Protein AF-A0A950N0L9-F1 (afdb_monomer_lite)

Radius of gyration: 33.67 Å; chains: 1; bounding box: 90×39×91 Å

Foldseek 3Di:
DPDPDDQDDQLQLLVLLLDLVSLQDLVSLVSSLVNLLVCLVVQVLQNLLSLLSNVLSVDHCVVLVQDDLNVVLVNVLSPDPCSNPVSPDALVNLLVSLVSLLVSLVVQCVVPVPRRSPSSLSNSVSSLLSHDDDPSSQVSLVSSQWHQDPNFIEHLLLVLLLVLLVCVVVLVLVVSLVCCVPPCVVVPALLSLLSNLVSVCSVCLVVLADLVSSLVSLQPRDDPDPLVNVLSNLLSVLSVVQRADRQCSLQQKDQDPVCRQPQKDFAFDPQQRQQQWDFDPVCNVVVVVVDDGDIDGDVCVRSRRGNDIGGDPQDRGSIDGDPRDPSHRHDRDDVVSFWDKDFDSQCRLSQARRPRYRDGDPQCSSNRIWTQGPSHSVSIRD

pLDDT: mean 93.84, std 6.58, range [45.78, 98.5]

Sequence (382 aa):
RPSAGPSVPLDESFSTLMDPAKRSDIGKRVMARESFRLQRAAHPEIYELATAAMLFLSRTDAEWNLQGASLAALQDYFAQAWLKNPTALTPELHQTAAKWVIDRVAALKKADAKAQTDAISLFGIGHLGQAPIGAESDRNARLLGLELRNGILGTPEGHAVRDLNSWIGSGDYDLAVLAFTKEYRSTDTPIVRFVWSYALLRLVQDRKRGYERPISALATINLADGAAKEHLAALGKSIKAVAVCNVCQGQTKLRCTNCHGKKETKFLCKKCNGKGKVPDPGYADLATKGFNVPEVPCYPCRGRGFDLLIKCEKCKDGFVDCKNCDRKPRNPPTMEDICTGEACLQCDGRGYVFRNVLWACKSCLGLGQKLAPKADPSKVLQ

Structure (mmCIF, N/CA/C/O backbone):
data_AF-A0A950N0L9-F1
#
_entry.id   AF-A0A950N0L9-F1
#
loop_
_atom_site.group_PDB
_atom_site.id
_atom_site.type_symbol
_atom_site.label_atom_id
_atom_site.label_alt_id
_atom_site.label_comp_id
_atom_site.label_asym_id
_atom_site.label_entity_id
_atom_site.label_seq_id
_atom_site.pdbx_PDB_ins_code
_atom_site.Cartn_x
_atom_site.Cartn_y
_atom_site.Cartn_z
_atom_site.occupancy
_atom_site.B_iso_or_equiv
_atom_site.auth_seq_id
_atom_site.auth_comp_id
_atom_site.auth_asym_id
_atom_site.auth_atom_id
_atom_site.pdbx_PDB_model_num
ATOM 1 N N . ARG A 1 1 ? -20.621 9.836 -12.341 1.00 46.91 1 ARG A N 1
ATOM 2 C CA . ARG A 1 1 ? -20.647 9.734 -10.862 1.00 46.91 1 ARG A CA 1
ATOM 3 C C . ARG A 1 1 ? -21.862 8.894 -10.504 1.00 46.91 1 ARG A C 1
ATOM 5 O O . ARG A 1 1 ? -22.936 9.291 -10.936 1.00 46.91 1 ARG A O 1
ATOM 12 N N . PRO A 1 2 ? -21.715 7.746 -9.828 1.00 45.78 2 PRO A N 1
ATOM 13 C CA . PRO A 1 2 ? -22.876 7.046 -9.289 1.00 45.78 2 PRO A CA 1
ATOM 14 C C . PRO A 1 2 ? -23.632 7.996 -8.353 1.00 45.78 2 PRO A C 1
ATOM 16 O O . PRO A 1 2 ? -23.007 8.745 -7.598 1.00 45.78 2 PRO A O 1
ATOM 19 N N . SER A 1 3 ? -24.957 8.024 -8.472 1.00 55.72 3 SER A N 1
ATOM 20 C CA . SER A 1 3 ? -25.856 8.756 -7.581 1.00 55.72 3 SER A CA 1
ATOM 21 C C . SER A 1 3 ? -25.535 8.352 -6.145 1.00 55.72 3 SER A C 1
ATOM 23 O O . SER A 1 3 ? -25.426 7.155 -5.872 1.00 55.72 3 SER A O 1
ATOM 25 N N . ALA A 1 4 ? -25.347 9.317 -5.242 1.00 62.75 4 ALA A N 1
ATOM 26 C CA . ALA A 1 4 ? -25.162 9.004 -3.831 1.00 62.75 4 ALA A CA 1
ATOM 27 C C . ALA A 1 4 ? -26.406 8.242 -3.358 1.00 62.75 4 ALA A C 1
ATOM 29 O O . ALA A 1 4 ? -27.504 8.798 -3.338 1.00 62.75 4 ALA A O 1
ATOM 30 N N . GLY A 1 5 ? -26.247 6.948 -3.068 1.00 70.31 5 GLY A N 1
ATOM 31 C CA . GLY A 1 5 ? -27.304 6.169 -2.438 1.00 70.31 5 GLY A CA 1
ATOM 32 C C . GLY A 1 5 ? -27.685 6.800 -1.093 1.00 70.31 5 GLY A C 1
ATOM 33 O O . GLY A 1 5 ? -26.892 7.567 -0.538 1.00 70.31 5 GLY A O 1
ATOM 34 N N . PRO A 1 6 ? -28.880 6.505 -0.562 1.00 71.75 6 PRO A N 1
ATOM 35 C CA . PRO A 1 6 ? -29.295 7.020 0.737 1.00 71.75 6 PRO A CA 1
ATOM 36 C C . PRO A 1 6 ? -28.253 6.649 1.802 1.00 71.75 6 PRO A C 1
ATOM 38 O O . PRO A 1 6 ? -27.991 5.469 2.043 1.00 71.75 6 PRO A O 1
ATOM 41 N N . SER A 1 7 ? -27.621 7.657 2.409 1.00 82.81 7 SER A N 1
ATOM 42 C CA . SER A 1 7 ? -26.663 7.453 3.493 1.00 82.81 7 SER A CA 1
ATOM 43 C C . SER A 1 7 ? -27.405 7.328 4.817 1.00 82.81 7 SER A C 1
ATOM 45 O O . SER A 1 7 ? -28.150 8.228 5.200 1.00 82.81 7 SER A O 1
ATOM 47 N N . VAL A 1 8 ? -27.165 6.230 5.525 1.00 92.62 8 VAL A N 1
ATOM 48 C CA . VAL A 1 8 ? -27.669 6.002 6.884 1.00 92.62 8 VAL A CA 1
ATOM 49 C C . VAL A 1 8 ? -27.062 7.034 7.846 1.00 92.62 8 VAL A C 1
ATOM 51 O O . VAL A 1 8 ? -25.852 7.260 7.758 1.00 92.62 8 VAL A O 1
ATOM 54 N N . PRO A 1 9 ? -27.823 7.653 8.767 1.00 95.12 9 PRO A N 1
ATOM 55 C CA . PRO A 1 9 ? -27.265 8.565 9.765 1.00 95.12 9 PRO A CA 1
ATOM 56 C C . PRO A 1 9 ? -26.137 7.931 10.592 1.00 95.12 9 PRO A C 1
ATOM 58 O O . PRO A 1 9 ? -26.090 6.712 10.799 1.00 95.12 9 PRO A O 1
ATOM 61 N N . LEU A 1 10 ? -25.220 8.760 11.085 1.00 94.75 10 LEU A N 1
ATOM 62 C CA . LEU A 1 10 ? -24.086 8.311 11.892 1.00 94.75 10 LEU A CA 1
ATOM 63 C C . LEU A 1 10 ? -24.526 7.509 13.133 1.00 94.75 10 LEU A C 1
ATOM 65 O O . LEU A 1 10 ? -23.966 6.445 13.398 1.00 94.75 10 LEU A O 1
ATOM 69 N N . ASP A 1 11 ? -25.575 7.949 13.833 1.00 95.50 11 ASP A N 1
ATOM 70 C CA . ASP A 1 11 ? -26.099 7.271 15.030 1.00 95.50 11 ASP A CA 1
ATOM 71 C C . ASP A 1 11 ? -26.599 5.851 14.737 1.00 95.50 11 ASP A C 1
ATOM 73 O O . ASP A 1 11 ? -26.330 4.909 15.485 1.00 95.50 11 ASP A O 1
ATOM 77 N N . GLU A 1 12 ? -27.278 5.656 13.605 1.00 96.69 12 GLU A N 1
ATOM 78 C CA . GLU A 1 12 ? -27.725 4.329 13.173 1.00 96.69 12 GLU A CA 1
ATOM 79 C C . GLU A 1 12 ? -26.537 3.445 12.750 1.00 96.69 12 GLU A C 1
ATOM 81 O O . GLU A 1 12 ? -26.542 2.227 12.969 1.00 96.69 12 GLU A O 1
ATOM 86 N N . SER A 1 13 ? -25.471 4.053 12.227 1.00 97.31 13 SER A N 1
ATOM 87 C CA . SER A 1 13 ? -24.228 3.351 11.884 1.00 97.31 13 SER A CA 1
ATOM 88 C C . SER A 1 13 ? -23.483 2.881 13.135 1.00 97.31 13 SER A C 1
ATOM 90 O O . SER A 1 13 ? -23.032 1.735 13.181 1.00 97.31 13 SER A O 1
ATOM 92 N N . PHE A 1 14 ? -23.435 3.699 14.191 1.00 97.44 14 PHE A N 1
ATOM 93 C CA . PHE A 1 14 ? -22.951 3.278 15.510 1.00 97.44 14 PHE A CA 1
ATOM 94 C C . PHE A 1 14 ? -23.864 2.228 16.150 1.00 97.44 14 PHE A C 1
ATOM 96 O O . PHE A 1 14 ? -23.365 1.249 16.700 1.00 97.44 14 PHE A O 1
ATOM 103 N N . SER A 1 15 ? -25.187 2.353 16.025 1.00 97.19 15 SER A N 1
ATOM 104 C CA . SER A 1 15 ? -26.117 1.314 16.485 1.00 97.19 15 SER A CA 1
ATOM 105 C C . SER A 1 15 ? -25.847 -0.027 15.795 1.00 97.19 15 SER A C 1
ATOM 107 O O . SER A 1 15 ? -25.830 -1.067 16.450 1.00 97.19 15 SER A O 1
ATOM 109 N N . THR A 1 16 ? -25.573 -0.005 14.488 1.00 97.75 16 THR A N 1
ATOM 110 C CA . THR A 1 16 ? -25.164 -1.193 13.726 1.00 97.75 16 THR A CA 1
ATOM 111 C C . THR A 1 16 ? -23.813 -1.722 14.189 1.00 97.75 16 THR A C 1
ATOM 113 O O . THR A 1 16 ? -23.668 -2.928 14.337 1.00 97.75 16 THR A O 1
ATOM 116 N N . LEU A 1 17 ? -22.836 -0.848 14.448 1.00 97.75 17 LEU A N 1
ATOM 117 C CA . LEU A 1 17 ? -21.517 -1.226 14.955 1.00 97.75 17 LEU A CA 1
ATOM 118 C C . LEU A 1 17 ? -21.593 -1.920 16.318 1.00 97.75 17 LEU A C 1
ATOM 120 O O . LEU A 1 17 ? -20.871 -2.884 16.543 1.00 97.75 17 LEU A O 1
ATOM 124 N N . MET A 1 18 ? -22.434 -1.446 17.232 1.00 97.31 18 MET A N 1
ATOM 125 C CA . MET A 1 18 ? -22.478 -1.956 18.605 1.00 97.31 18 MET A CA 1
ATOM 126 C C . MET A 1 18 ? -23.300 -3.247 18.727 1.00 97.31 18 MET A C 1
ATOM 128 O O . MET A 1 18 ? -22.956 -4.104 19.534 1.00 97.31 18 MET A O 1
ATOM 132 N N . ASP A 1 19 ? -24.319 -3.442 17.888 1.00 97.19 19 ASP A N 1
ATOM 133 C CA . ASP A 1 19 ? -25.225 -4.596 17.941 1.00 97.19 19 ASP A CA 1
ATOM 134 C C . ASP A 1 19 ? -24.716 -5.789 17.094 1.00 97.19 19 ASP A C 1
ATOM 136 O O . ASP A 1 19 ? -24.699 -5.703 15.859 1.00 97.19 19 ASP A O 1
ATOM 140 N N . PRO A 1 20 ? -24.344 -6.935 17.708 1.00 96.62 20 PRO A N 1
ATOM 141 C CA . PRO A 1 20 ? -23.876 -8.116 16.979 1.00 96.62 20 PRO A CA 1
ATOM 142 C C . PRO A 1 20 ? -24.861 -8.636 15.927 1.00 96.62 20 PRO A C 1
ATOM 144 O O . PRO A 1 20 ? -24.437 -9.057 14.848 1.00 96.62 20 PRO A O 1
ATOM 147 N N . ALA A 1 21 ? -26.169 -8.570 16.194 1.00 97.00 21 ALA A N 1
ATOM 148 C CA . ALA A 1 21 ? -27.179 -9.028 15.249 1.00 97.00 21 ALA A CA 1
ATOM 149 C C . ALA A 1 21 ? -27.190 -8.134 14.001 1.00 97.00 21 ALA A C 1
ATOM 151 O O . ALA A 1 21 ? -27.181 -8.639 12.877 1.00 97.00 21 ALA A O 1
ATOM 152 N N . LYS A 1 22 ? -27.103 -6.808 14.172 1.00 97.88 22 LYS A N 1
ATOM 153 C CA . LYS A 1 22 ? -27.015 -5.869 13.040 1.00 97.88 22 LYS A CA 1
ATOM 154 C C . LYS A 1 22 ? -25.691 -5.979 12.283 1.00 97.88 22 LYS A C 1
ATOM 156 O O . LYS A 1 22 ? -25.705 -5.864 11.062 1.00 97.88 22 LYS A O 1
ATOM 161 N N . ARG A 1 23 ? -24.564 -6.237 12.959 1.00 96.62 23 ARG A N 1
ATOM 162 C CA . ARG A 1 23 ? -23.267 -6.484 12.293 1.00 96.62 23 ARG A CA 1
ATOM 163 C C . ARG A 1 23 ? -23.243 -7.772 11.470 1.00 96.62 23 ARG A C 1
ATOM 165 O O . ARG A 1 23 ? -22.524 -7.850 10.467 1.00 96.62 23 ARG A O 1
ATOM 172 N N . SER A 1 24 ? -23.981 -8.791 11.910 1.00 96.62 24 SER A N 1
ATOM 173 C CA . SER A 1 24 ? -24.081 -10.067 11.196 1.00 96.62 24 SER A CA 1
ATOM 174 C C . SER A 1 24 ? -24.851 -9.936 9.875 1.00 96.62 24 SER A C 1
ATOM 176 O O . SER A 1 24 ? -24.534 -10.634 8.911 1.00 96.62 24 SER A O 1
ATOM 178 N N . ASP A 1 25 ? -25.777 -8.975 9.791 1.00 97.69 25 ASP A N 1
ATOM 179 C CA . ASP A 1 25 ? -26.485 -8.612 8.564 1.00 97.69 25 ASP A CA 1
ATOM 180 C C . ASP A 1 25 ? -25.543 -7.893 7.579 1.00 97.69 25 ASP A C 1
ATOM 182 O O . ASP A 1 25 ? -25.020 -6.808 7.847 1.00 97.69 25 ASP A O 1
ATOM 186 N N . ILE A 1 26 ? -25.318 -8.509 6.413 1.00 96.88 26 ILE A N 1
ATOM 187 C CA . ILE A 1 26 ? -24.386 -8.001 5.394 1.00 96.88 26 ILE A CA 1
ATOM 188 C C . ILE A 1 26 ? -24.831 -6.630 4.867 1.00 96.88 26 ILE A C 1
ATOM 190 O O . ILE A 1 26 ? -23.987 -5.752 4.683 1.00 96.88 26 ILE A O 1
ATOM 194 N N . GLY A 1 27 ? -26.132 -6.432 4.637 1.00 96.31 27 GLY A N 1
ATOM 195 C CA . GLY A 1 27 ? -26.671 -5.186 4.095 1.00 96.31 27 GLY A CA 1
ATOM 196 C C . GLY A 1 27 ? -26.457 -4.026 5.061 1.00 96.31 27 GLY A C 1
ATOM 197 O O . GLY A 1 27 ? -25.843 -3.021 4.696 1.00 96.31 27 GLY A O 1
ATOM 198 N N . LYS A 1 28 ? -26.864 -4.203 6.323 1.00 97.38 28 LYS A N 1
ATOM 199 C CA . LYS A 1 28 ? -26.673 -3.201 7.383 1.00 97.38 28 LYS A CA 1
ATOM 200 C C . LYS A 1 28 ? -25.198 -2.913 7.625 1.00 97.38 28 LYS A C 1
ATOM 202 O O . LYS A 1 28 ? -24.812 -1.747 7.694 1.00 97.38 28 LYS A O 1
ATOM 207 N N . ARG A 1 29 ? -24.351 -3.948 7.681 1.00 97.06 29 ARG A N 1
ATOM 208 C CA . ARG A 1 29 ? -22.900 -3.783 7.854 1.00 97.06 29 ARG A CA 1
ATOM 209 C C . ARG A 1 29 ? -22.278 -2.960 6.725 1.00 97.06 29 ARG A C 1
ATOM 211 O O . ARG A 1 29 ? -21.507 -2.041 7.000 1.00 97.06 29 ARG A O 1
ATOM 218 N N . VAL A 1 30 ? -22.610 -3.262 5.467 1.00 95.94 30 VAL A N 1
ATOM 219 C CA . VAL A 1 30 ? -22.096 -2.524 4.301 1.00 95.94 30 VAL A CA 1
ATOM 220 C C . VAL A 1 30 ? -22.583 -1.074 4.308 1.00 95.94 30 VAL A C 1
ATOM 222 O O . VAL A 1 30 ? -21.772 -0.174 4.084 1.00 95.94 30 VAL A O 1
ATOM 225 N N . MET A 1 31 ? -23.861 -0.834 4.617 1.00 96.12 31 MET A N 1
ATOM 226 C CA . MET A 1 31 ? -24.430 0.517 4.706 1.00 96.12 31 MET A CA 1
ATOM 227 C C . MET A 1 31 ? -23.785 1.344 5.827 1.00 96.12 31 MET A C 1
ATOM 229 O O . MET A 1 31 ? -23.385 2.482 5.587 1.00 96.12 31 MET A O 1
ATOM 233 N N . ALA A 1 32 ? -23.603 0.771 7.021 1.00 97.19 32 ALA A N 1
ATOM 234 C CA . ALA A 1 32 ? -22.936 1.440 8.139 1.00 97.19 32 ALA A CA 1
ATOM 235 C C . ALA A 1 32 ? -21.455 1.730 7.838 1.00 97.19 32 ALA A C 1
ATOM 237 O O . ALA A 1 32 ? -20.971 2.832 8.095 1.00 97.19 32 ALA A O 1
ATOM 238 N N . ARG A 1 33 ? -20.734 0.777 7.228 1.00 96.50 33 ARG A N 1
ATOM 239 C CA . ARG A 1 33 ? -19.345 0.977 6.776 1.00 96.50 33 ARG A CA 1
ATOM 240 C C . ARG A 1 33 ? -19.234 2.158 5.813 1.00 96.50 33 ARG A C 1
ATOM 242 O O . ARG A 1 33 ? -18.339 2.989 5.954 1.00 96.50 33 ARG A O 1
ATOM 249 N N . GLU A 1 34 ? -20.123 2.212 4.827 1.00 95.56 34 GLU A N 1
ATOM 250 C CA . GLU A 1 34 ? -20.135 3.275 3.825 1.00 95.56 34 GLU A CA 1
ATOM 251 C C . GLU A 1 34 ? -20.524 4.628 4.431 1.00 95.56 34 GLU A C 1
ATOM 253 O O . GLU A 1 34 ? -19.923 5.650 4.100 1.00 95.56 34 GLU A O 1
ATOM 258 N N . SER A 1 35 ? -21.455 4.631 5.386 1.00 96.06 35 SER A N 1
ATOM 259 C CA . SER A 1 35 ? -21.808 5.821 6.157 1.00 96.06 35 SER A CA 1
ATOM 260 C C . SER A 1 35 ? -20.609 6.391 6.921 1.00 96.06 35 SER A C 1
ATOM 262 O O . SER A 1 35 ? -20.287 7.566 6.738 1.00 96.06 35 SER A O 1
ATOM 264 N N . PHE A 1 36 ? -19.865 5.565 7.673 1.00 96.94 36 PHE A N 1
ATOM 265 C CA . PHE A 1 36 ? -18.635 6.012 8.340 1.00 96.94 36 PHE A CA 1
ATOM 266 C C . PHE A 1 36 ? -17.626 6.601 7.351 1.00 96.94 36 PHE A C 1
ATOM 268 O O . PHE A 1 36 ? -17.034 7.643 7.627 1.00 96.94 36 PHE A O 1
ATOM 275 N N . ARG A 1 37 ? -17.449 5.979 6.178 1.00 95.06 37 ARG A N 1
ATOM 276 C CA . ARG A 1 37 ? -16.535 6.470 5.134 1.00 95.06 37 ARG A CA 1
ATOM 277 C C . ARG A 1 37 ? -16.923 7.861 4.629 1.00 95.06 37 ARG A C 1
ATOM 279 O O . ARG A 1 37 ? -16.045 8.705 4.451 1.00 95.06 37 ARG A O 1
ATOM 286 N N . LEU A 1 38 ? -18.212 8.083 4.378 1.00 93.69 38 LEU A N 1
ATOM 287 C CA . LEU A 1 38 ? -18.740 9.332 3.825 1.00 93.69 38 LEU A CA 1
ATOM 288 C C . LEU A 1 38 ? -18.813 10.450 4.871 1.00 93.69 38 LEU A C 1
ATOM 290 O O . LEU A 1 38 ? -18.483 11.593 4.563 1.00 93.69 38 LEU A O 1
ATOM 294 N N . GLN A 1 39 ? -19.224 10.127 6.098 1.00 94.94 39 GLN A N 1
ATOM 295 C CA . GLN A 1 39 ? -19.536 11.123 7.125 1.00 94.94 39 GLN A CA 1
ATOM 296 C C . GLN A 1 39 ? -18.346 11.461 8.026 1.00 94.94 39 GLN A C 1
ATOM 298 O O . GLN A 1 39 ? -18.310 12.569 8.552 1.00 94.94 39 GLN A O 1
ATOM 303 N N . ARG A 1 40 ? -17.321 10.598 8.154 1.00 94.75 40 ARG A N 1
ATOM 304 C CA . ARG A 1 40 ? -16.162 10.861 9.041 1.00 94.75 40 ARG A CA 1
ATOM 305 C C . ARG A 1 40 ? -15.517 12.232 8.827 1.00 94.75 40 ARG A C 1
ATOM 307 O O . ARG A 1 40 ? -15.063 12.842 9.782 1.00 94.75 40 ARG A O 1
ATOM 314 N N . ALA A 1 41 ? -15.487 12.741 7.591 1.00 93.94 41 ALA A N 1
ATOM 315 C CA . ALA A 1 41 ? -14.893 14.042 7.281 1.00 93.94 41 ALA A CA 1
ATOM 316 C C . ALA A 1 41 ? -15.673 15.234 7.867 1.00 93.94 41 ALA A C 1
ATOM 318 O O . ALA A 1 41 ? -15.061 16.267 8.123 1.00 93.94 41 ALA A O 1
ATOM 319 N N . ALA A 1 42 ? -16.983 15.086 8.083 1.00 95.94 42 ALA A N 1
ATOM 320 C CA . ALA A 1 42 ? -17.834 16.089 8.722 1.00 95.94 42 ALA A CA 1
ATOM 321 C C . ALA A 1 42 ? -17.769 16.040 10.260 1.00 95.94 42 ALA A C 1
ATOM 323 O O . ALA A 1 42 ? -18.250 16.960 10.910 1.00 95.94 42 ALA A O 1
ATOM 324 N N . HIS A 1 43 ? -17.152 14.994 10.820 1.00 96.56 43 HIS A N 1
ATOM 325 C CA . HIS A 1 43 ? -17.039 14.742 12.256 1.00 96.56 43 HIS A CA 1
ATOM 326 C C . HIS A 1 43 ? -15.565 14.579 12.657 1.00 96.56 43 HIS A C 1
ATOM 328 O O . HIS A 1 43 ? -15.109 13.459 12.931 1.00 96.56 43 HIS A O 1
ATOM 334 N N . PRO A 1 44 ? -14.769 15.667 12.612 1.00 96.25 44 PRO A N 1
ATOM 335 C CA . PRO A 1 44 ? -13.336 15.618 12.884 1.00 96.25 44 PRO A CA 1
ATOM 336 C C . PRO A 1 44 ? -12.999 15.047 14.263 1.00 96.25 44 PRO A C 1
ATOM 338 O O . PRO A 1 44 ? -11.959 14.411 14.381 1.00 96.25 44 PRO A O 1
ATOM 341 N N . GLU A 1 45 ? -13.867 15.200 15.262 1.00 96.19 45 GLU A N 1
ATOM 342 C CA . GLU A 1 45 ? -13.721 14.675 16.623 1.00 96.19 45 GLU A CA 1
ATOM 343 C C . GLU A 1 45 ? -13.653 13.141 16.666 1.00 96.19 45 GLU A C 1
ATOM 345 O O . GLU A 1 45 ? -12.850 12.564 17.390 1.00 96.19 45 GLU A O 1
ATOM 350 N N . ILE A 1 46 ? -14.387 12.452 15.792 1.00 97.12 46 ILE A N 1
ATOM 351 C CA . ILE A 1 46 ? -14.414 10.982 15.727 1.00 97.12 46 ILE A CA 1
ATOM 352 C C . ILE A 1 46 ? -13.828 10.429 14.434 1.00 97.12 46 ILE A C 1
ATOM 354 O O . ILE A 1 46 ? -13.989 9.242 14.167 1.00 97.12 46 ILE A O 1
ATOM 358 N N . TYR A 1 47 ? -13.139 11.238 13.627 1.00 97.44 47 TYR A N 1
ATOM 359 C CA . TYR A 1 47 ? -12.621 10.815 12.323 1.00 97.44 47 TYR A CA 1
ATOM 360 C C . TYR A 1 47 ? -11.883 9.465 12.372 1.00 97.44 47 TYR A C 1
ATOM 362 O O . TYR A 1 47 ? -12.149 8.552 11.580 1.00 97.44 47 TYR A O 1
ATOM 370 N N . GLU A 1 48 ? -10.954 9.326 13.316 1.00 97.69 48 GLU A N 1
ATOM 371 C CA . GLU A 1 48 ? -10.136 8.119 13.456 1.00 97.69 48 GLU A CA 1
ATOM 372 C C . GLU A 1 48 ? -10.927 6.951 14.048 1.00 97.69 48 GLU A C 1
ATOM 374 O O . GLU A 1 48 ? -10.780 5.813 13.604 1.00 97.69 48 GLU A O 1
ATOM 379 N N . LEU A 1 49 ? -11.847 7.225 14.973 1.00 98.12 49 LEU A N 1
ATOM 380 C CA . LEU A 1 49 ? -12.753 6.215 15.515 1.00 98.12 49 LEU A CA 1
ATOM 381 C C . LEU A 1 49 ? -13.711 5.674 14.439 1.00 98.12 49 LEU A C 1
ATOM 383 O O . LEU A 1 49 ? -13.879 4.464 14.308 1.00 98.12 49 LEU A O 1
ATOM 387 N N . ALA A 1 50 ? -14.280 6.550 13.611 1.00 97.81 50 ALA A N 1
ATOM 388 C CA . ALA A 1 50 ? -15.099 6.188 12.458 1.00 97.81 50 ALA A CA 1
ATOM 389 C C . ALA A 1 50 ? -14.287 5.400 11.417 1.00 97.81 50 ALA A C 1
ATOM 391 O O . ALA A 1 50 ? -14.798 4.471 10.795 1.00 97.81 50 ALA A O 1
ATOM 392 N N . THR A 1 51 ? -12.997 5.711 11.260 1.00 98.00 51 THR A N 1
ATOM 393 C CA . THR A 1 51 ? -12.082 4.934 10.411 1.00 98.00 51 THR A CA 1
ATOM 394 C C . THR A 1 51 ? -11.844 3.531 10.973 1.00 98.00 51 THR A C 1
ATOM 396 O O . THR A 1 51 ? -11.926 2.559 10.220 1.00 98.00 51 THR A O 1
ATOM 399 N N . ALA A 1 52 ? -11.625 3.395 12.284 1.00 98.25 52 ALA A N 1
ATOM 400 C CA . ALA A 1 52 ? -11.549 2.096 12.953 1.00 98.25 52 ALA A CA 1
ATOM 401 C C . ALA A 1 52 ? -12.853 1.297 12.777 1.00 98.25 52 ALA A C 1
ATOM 403 O O . ALA A 1 52 ? -12.805 0.133 12.385 1.00 98.25 52 ALA A O 1
ATOM 404 N N . ALA A 1 53 ? -14.014 1.932 12.962 1.00 98.31 53 ALA A N 1
ATOM 405 C CA . ALA A 1 53 ? -15.323 1.311 12.757 1.00 98.31 53 ALA A CA 1
ATOM 406 C C . ALA A 1 53 ? -15.535 0.844 11.306 1.00 98.31 53 ALA A C 1
ATOM 408 O O . ALA A 1 53 ? -15.951 -0.290 11.074 1.00 98.31 53 ALA A O 1
ATOM 409 N N . MET A 1 54 ? -15.188 1.675 10.319 1.00 97.56 54 MET A N 1
ATOM 410 C CA . MET A 1 54 ? -15.240 1.323 8.897 1.00 97.56 54 MET A CA 1
ATOM 411 C C . MET A 1 54 ? -14.383 0.084 8.591 1.00 97.56 54 MET A C 1
ATOM 413 O O . MET A 1 54 ? -14.827 -0.825 7.887 1.00 97.56 54 MET A O 1
ATOM 417 N N . LEU A 1 55 ? -13.157 0.028 9.116 1.00 96.75 55 LEU A N 1
ATOM 418 C CA . LEU A 1 55 ? -12.257 -1.112 8.922 1.00 96.75 55 LEU A CA 1
ATOM 419 C C . LEU A 1 55 ? -12.759 -2.360 9.643 1.00 96.75 55 LEU A C 1
ATOM 421 O O . LEU A 1 55 ? -12.706 -3.450 9.076 1.00 96.75 55 LEU A O 1
ATOM 425 N N . PHE A 1 56 ? -13.289 -2.208 10.852 1.00 97.81 56 PHE A N 1
ATOM 426 C CA . PHE A 1 56 ? -13.888 -3.301 11.601 1.00 97.81 56 PHE A CA 1
ATOM 427 C C . PHE A 1 56 ? -15.052 -3.929 10.823 1.00 97.81 56 PHE A C 1
ATOM 429 O O . PHE A 1 56 ? -15.028 -5.127 10.552 1.00 97.81 56 PHE A O 1
ATOM 436 N N . LEU A 1 57 ? -15.990 -3.106 10.342 1.00 97.50 57 LEU A N 1
ATOM 437 C CA . LEU A 1 57 ? -17.150 -3.533 9.550 1.00 97.50 57 LEU A CA 1
ATOM 438 C C . LEU A 1 57 ? -16.796 -3.991 8.123 1.00 97.50 57 LEU A C 1
ATOM 440 O O . LEU A 1 57 ? -17.658 -4.497 7.403 1.00 97.50 57 LEU A O 1
ATOM 444 N N . SER A 1 58 ? -15.544 -3.834 7.680 1.00 95.38 58 SER A N 1
ATOM 445 C CA . SER A 1 58 ? -15.098 -4.394 6.397 1.00 95.38 58 SER A CA 1
ATOM 446 C C . SER A 1 58 ? -14.981 -5.919 6.414 1.00 95.38 58 SER A C 1
ATOM 448 O O . SER A 1 58 ? -14.921 -6.520 5.344 1.00 95.38 58 SER A O 1
ATOM 450 N N . ARG A 1 59 ? -14.993 -6.523 7.607 1.00 95.44 59 ARG A N 1
ATOM 451 C CA . ARG A 1 59 ? -14.909 -7.961 7.853 1.00 95.44 59 ARG A CA 1
ATOM 452 C C . ARG A 1 59 ? -16.036 -8.395 8.787 1.00 95.44 59 ARG A C 1
ATOM 454 O O . ARG A 1 59 ? -16.586 -7.597 9.543 1.00 95.44 59 ARG A O 1
ATOM 461 N N . THR A 1 60 ? -16.387 -9.664 8.721 1.00 96.50 60 THR A N 1
ATOM 462 C CA . THR A 1 60 ? -17.279 -10.337 9.665 1.00 96.50 60 THR A CA 1
ATOM 463 C C . THR A 1 60 ? -16.588 -10.569 11.013 1.00 96.50 60 THR A C 1
ATOM 465 O O . THR A 1 60 ? -15.361 -10.640 11.092 1.00 96.50 60 THR A O 1
ATOM 468 N N . ASP A 1 61 ? -17.375 -10.774 12.072 1.00 95.62 61 ASP A N 1
ATOM 469 C CA . ASP A 1 61 ? -16.849 -11.156 13.391 1.00 95.62 61 ASP A CA 1
ATOM 470 C C . ASP A 1 61 ? -16.043 -12.480 13.308 1.00 95.62 61 ASP A C 1
ATOM 472 O O . ASP A 1 61 ? -15.017 -12.625 13.974 1.00 95.62 61 ASP A O 1
ATOM 476 N N . ALA A 1 62 ? -16.435 -13.405 12.417 1.00 95.69 62 ALA A N 1
ATOM 477 C CA . ALA A 1 62 ? -15.710 -14.652 12.154 1.00 95.69 62 ALA A CA 1
ATOM 478 C C . ALA A 1 62 ? -14.340 -14.429 11.488 1.00 95.69 62 ALA A C 1
ATOM 480 O O . ALA A 1 62 ? -13.357 -15.031 11.905 1.00 95.69 62 ALA A O 1
ATOM 481 N N . GLU A 1 63 ? -14.234 -13.533 10.502 1.00 94.38 63 GLU A N 1
ATOM 482 C CA . GLU A 1 63 ? -12.949 -13.179 9.869 1.00 94.38 63 GLU A CA 1
ATOM 483 C C . GLU A 1 63 ? -11.998 -12.448 10.829 1.00 94.38 63 GLU A C 1
ATOM 485 O O . GLU A 1 63 ? -10.779 -12.489 10.655 1.00 94.38 63 GLU A O 1
ATOM 490 N N . TRP A 1 64 ? -12.542 -11.787 11.853 1.00 95.44 64 TRP A N 1
ATOM 491 C CA . TRP A 1 64 ? -11.766 -11.249 12.972 1.00 95.44 64 TRP A CA 1
ATOM 492 C C . TRP A 1 64 ? -11.391 -12.304 14.021 1.00 95.44 64 TRP A C 1
ATOM 494 O O . TRP A 1 64 ? -10.665 -11.980 14.961 1.00 95.44 64 TRP A O 1
ATOM 504 N N . ASN A 1 65 ? -11.866 -13.547 13.879 1.00 95.44 65 ASN A N 1
ATOM 505 C CA . ASN A 1 65 ? -11.743 -14.617 14.870 1.00 95.44 65 ASN A CA 1
ATOM 506 C C . ASN A 1 65 ? -12.268 -14.200 16.258 1.00 95.44 65 ASN A C 1
ATOM 508 O O . ASN A 1 65 ? -11.677 -14.532 17.291 1.00 95.44 65 ASN A O 1
ATOM 512 N N . LEU A 1 66 ? -13.367 -13.437 16.296 1.00 94.50 66 LEU A N 1
ATOM 513 C CA . LEU A 1 66 ? -13.972 -12.974 17.543 1.00 94.50 66 LEU A CA 1
ATOM 514 C C . LEU A 1 66 ? -14.791 -14.080 18.200 1.00 94.50 66 LEU A C 1
ATOM 516 O O . LEU A 1 66 ? -15.918 -14.369 17.811 1.00 94.50 66 LEU A O 1
ATOM 520 N N . GLN A 1 67 ? -14.227 -14.656 19.254 1.00 95.25 67 GLN A N 1
ATOM 521 C CA . GLN A 1 67 ? -14.876 -15.662 20.087 1.00 95.25 67 GLN A CA 1
ATOM 522 C C . GLN A 1 67 ? -14.416 -15.535 21.544 1.00 95.25 67 GLN A C 1
ATOM 524 O O . GLN A 1 67 ? -13.400 -14.895 21.832 1.00 95.25 67 GLN A O 1
ATOM 529 N N . GLY A 1 68 ? -15.173 -16.134 22.468 1.00 96.06 68 GLY A N 1
ATOM 530 C CA . GLY A 1 68 ? -14.824 -16.204 23.889 1.00 96.06 68 GLY A CA 1
ATOM 531 C C . GLY A 1 68 ? -14.481 -14.842 24.505 1.00 96.06 68 GLY A C 1
ATOM 532 O O . GLY A 1 68 ?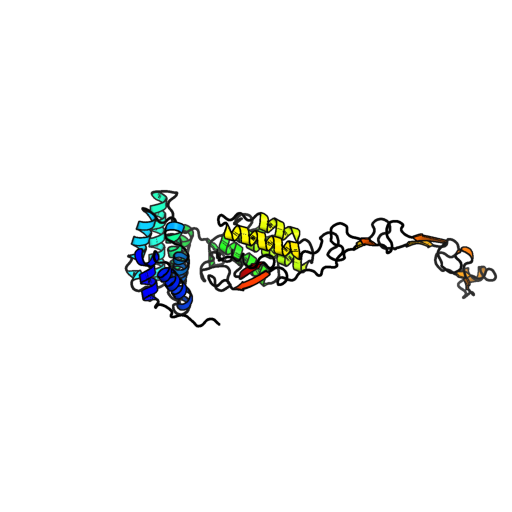 -15.215 -13.867 24.339 1.00 96.06 68 GLY A O 1
ATOM 533 N N . ALA A 1 69 ? -13.343 -14.776 25.203 1.00 97.31 69 ALA A N 1
ATOM 534 C CA . ALA A 1 69 ? -12.904 -13.582 25.926 1.00 97.31 69 ALA A CA 1
ATOM 535 C C . ALA A 1 69 ? -12.656 -12.365 25.014 1.00 97.31 69 ALA A C 1
ATOM 537 O O . ALA A 1 69 ? -12.951 -11.240 25.412 1.00 97.31 69 ALA A O 1
ATOM 538 N N . SER A 1 70 ? -12.167 -12.572 23.786 1.00 96.56 70 SER A N 1
ATOM 539 C CA . SER A 1 70 ? -11.943 -11.480 22.829 1.00 96.56 70 SER A CA 1
ATOM 540 C C . SER A 1 70 ? -13.254 -10.835 22.377 1.00 96.56 70 SER A C 1
ATOM 542 O O . SER A 1 70 ? -13.343 -9.609 22.312 1.00 96.56 70 SER A O 1
ATOM 544 N N . LEU A 1 71 ? -14.284 -11.645 22.099 1.00 96.50 71 LEU A N 1
ATOM 545 C CA . LEU A 1 71 ? -15.613 -11.131 21.760 1.00 96.50 71 LEU A CA 1
ATOM 546 C C . LEU A 1 71 ? -16.238 -10.403 22.956 1.00 96.50 71 LEU A C 1
ATOM 548 O O . LEU A 1 71 ? -16.757 -9.303 22.781 1.00 96.50 71 LEU A O 1
ATOM 552 N N . ALA A 1 72 ? -16.142 -10.978 24.159 1.00 98.06 72 ALA A N 1
ATOM 553 C CA . ALA A 1 72 ? -16.657 -10.363 25.382 1.00 98.06 72 ALA A CA 1
ATOM 554 C C . ALA A 1 72 ? -16.014 -8.992 25.649 1.00 98.06 72 ALA A C 1
ATOM 556 O O . ALA A 1 72 ? -16.727 -8.009 25.815 1.00 98.06 72 ALA A O 1
ATOM 557 N N . ALA A 1 73 ? -14.683 -8.887 25.571 1.00 98.06 73 ALA A N 1
ATOM 558 C CA . ALA A 1 73 ? -13.977 -7.619 25.762 1.00 98.06 73 ALA A CA 1
ATOM 559 C C . ALA A 1 73 ? -14.381 -6.546 24.735 1.00 98.06 73 ALA A C 1
ATOM 561 O O . ALA A 1 73 ? -14.437 -5.360 25.064 1.00 98.06 73 ALA A O 1
ATOM 562 N N . LEU A 1 74 ? -14.672 -6.946 23.492 1.00 97.81 74 LEU A N 1
ATOM 563 C CA . LEU A 1 74 ? -15.168 -6.024 22.473 1.00 97.81 74 LEU A CA 1
ATOM 564 C C . LEU A 1 74 ? -16.619 -5.587 22.746 1.00 97.81 74 LEU A C 1
ATOM 566 O O . LEU A 1 74 ? -16.951 -4.426 22.522 1.00 97.81 74 LEU A O 1
ATOM 570 N N . GLN A 1 75 ? -17.479 -6.471 23.260 1.00 97.81 75 GLN A N 1
ATOM 571 C CA . GLN A 1 75 ? -18.828 -6.076 23.687 1.00 97.81 75 GLN A CA 1
ATOM 572 C C . GLN A 1 75 ? -18.786 -5.144 24.905 1.00 97.81 75 GLN A C 1
ATOM 574 O O . GLN A 1 75 ? -19.492 -4.139 24.921 1.00 97.81 75 GLN A O 1
ATOM 579 N N . ASP A 1 76 ? -17.898 -5.402 25.868 1.00 98.25 76 ASP A N 1
ATOM 580 C CA . ASP A 1 76 ? -17.674 -4.516 27.016 1.00 98.25 76 ASP A CA 1
ATOM 581 C C . ASP A 1 76 ? -17.206 -3.125 26.577 1.00 98.25 76 ASP A C 1
ATOM 583 O O . ASP A 1 76 ? -17.596 -2.118 27.171 1.00 98.25 76 ASP A O 1
ATOM 587 N N . TYR A 1 77 ? -16.379 -3.063 25.528 1.00 98.31 77 TYR A N 1
ATOM 588 C CA . TYR A 1 77 ? -15.969 -1.809 24.904 1.00 98.31 77 TYR A CA 1
ATOM 589 C C . TYR A 1 77 ? -17.171 -1.077 24.298 1.00 98.31 77 TYR A C 1
ATOM 591 O O . TYR A 1 77 ? -17.384 0.095 24.598 1.00 98.31 77 TYR A O 1
ATOM 599 N N . PHE A 1 78 ? -17.992 -1.760 23.497 1.00 97.94 78 PHE A N 1
ATOM 600 C CA . PHE A 1 78 ? -19.182 -1.158 22.887 1.00 97.94 78 PHE A CA 1
ATOM 601 C C . PHE A 1 78 ? -20.256 -0.751 23.906 1.00 97.94 78 PHE A C 1
ATOM 603 O O . PHE A 1 78 ? -21.043 0.152 23.634 1.00 97.94 78 PHE A O 1
ATOM 610 N N . ALA A 1 79 ? -20.261 -1.349 25.098 1.00 97.69 79 ALA A N 1
ATOM 611 C CA . ALA A 1 79 ? -21.152 -0.976 26.193 1.00 97.69 79 ALA A CA 1
ATOM 612 C C . ALA A 1 79 ? -20.719 0.296 26.955 1.00 97.69 79 ALA A C 1
ATOM 614 O O . ALA A 1 79 ? -21.479 0.788 27.797 1.00 97.69 79 ALA A O 1
ATOM 615 N N . GLN A 1 80 ? -19.524 0.842 26.694 1.00 98.00 80 GLN A N 1
ATOM 616 C CA . GLN A 1 80 ? -19.028 2.025 27.403 1.00 98.00 80 GLN A CA 1
ATOM 617 C C . GLN A 1 80 ? -19.901 3.259 27.135 1.00 98.00 80 GLN A C 1
ATOM 619 O O . GLN A 1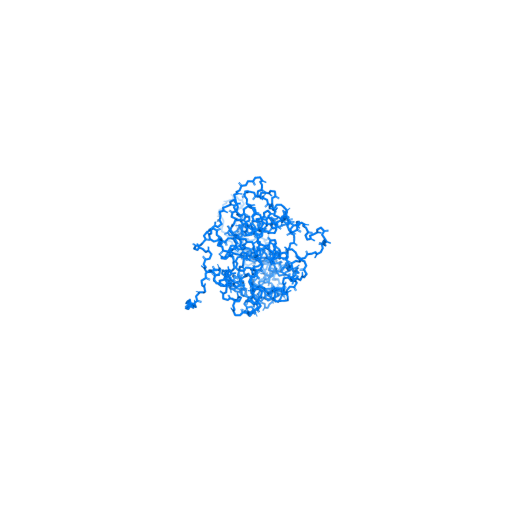 80 ? -20.305 3.540 26.007 1.00 98.00 80 GLN A O 1
ATOM 624 N N . ALA A 1 81 ? -20.168 4.041 28.187 1.00 96.50 81 ALA A N 1
ATOM 625 C CA . ALA A 1 81 ? -21.101 5.169 28.126 1.00 96.50 81 ALA A CA 1
ATOM 626 C C . ALA A 1 81 ? -20.706 6.232 27.087 1.00 96.50 81 ALA A C 1
ATOM 628 O O . ALA A 1 81 ? -21.577 6.824 26.454 1.00 96.50 81 ALA A O 1
ATOM 629 N N . TRP A 1 82 ? -19.406 6.432 26.869 1.00 95.06 82 TRP A N 1
ATOM 630 C CA . TRP A 1 82 ? -18.886 7.414 25.919 1.00 95.06 82 TRP A CA 1
ATOM 631 C C . TRP A 1 82 ? -19.126 7.049 24.443 1.00 95.06 82 TRP A C 1
ATOM 633 O O . TRP A 1 82 ? -19.019 7.916 23.584 1.00 95.06 82 TRP A O 1
ATOM 643 N N . LEU A 1 83 ? -19.503 5.803 24.126 1.00 95.50 83 LEU A N 1
ATOM 644 C CA . LEU A 1 83 ? -19.913 5.408 22.770 1.00 95.50 83 LEU A CA 1
ATOM 645 C C . LEU A 1 83 ? -21.407 5.621 22.498 1.00 95.50 83 LEU A C 1
ATOM 647 O O . LEU A 1 83 ? -21.835 5.500 21.354 1.00 95.50 83 LEU A O 1
ATOM 651 N N . LYS A 1 84 ? -22.204 5.982 23.515 1.00 93.81 84 LYS A N 1
ATOM 652 C CA . LYS A 1 84 ? -23.622 6.339 23.328 1.00 93.81 84 LYS A CA 1
ATOM 653 C C . LYS A 1 84 ? -23.802 7.693 22.641 1.00 93.81 84 LYS A C 1
ATOM 655 O O . LYS A 1 84 ? -24.828 7.913 22.013 1.00 93.81 84 LYS A O 1
ATOM 660 N N . ASN A 1 85 ? -22.825 8.589 22.785 1.00 95.31 85 ASN A N 1
ATOM 661 C CA . ASN A 1 85 ? -22.772 9.880 22.104 1.00 95.31 85 ASN A CA 1
ATOM 662 C C . ASN A 1 85 ? -21.332 10.138 21.623 1.00 95.31 85 ASN A C 1
ATOM 664 O O . ASN A 1 85 ? -20.590 10.892 22.257 1.00 95.31 85 ASN A O 1
ATOM 668 N N . PRO A 1 86 ? -20.903 9.471 20.540 1.00 94.06 86 PRO A N 1
ATOM 669 C CA . PRO A 1 86 ? -19.509 9.489 20.111 1.00 94.06 86 PRO A CA 1
ATOM 670 C C . PRO A 1 86 ? -19.050 10.886 19.673 1.00 94.06 86 PRO A C 1
ATOM 672 O O . PRO A 1 86 ? -17.892 11.230 19.876 1.00 94.06 86 PRO A O 1
ATOM 675 N N . THR A 1 87 ? -19.945 11.734 19.161 1.00 95.62 87 THR A N 1
ATOM 676 C CA . THR A 1 87 ? -19.635 13.127 18.784 1.00 95.62 87 THR A CA 1
ATOM 677 C C . THR A 1 87 ? -19.358 14.045 19.981 1.00 95.62 87 THR A C 1
ATOM 679 O O . THR A 1 87 ? -18.904 15.168 19.800 1.00 95.62 87 THR A O 1
ATOM 682 N N . ALA A 1 88 ? -19.613 13.591 21.213 1.00 96.50 88 ALA A N 1
ATOM 683 C CA . ALA A 1 88 ? -19.267 14.319 22.437 1.00 96.50 88 ALA A CA 1
ATOM 684 C C . ALA A 1 88 ? -17.896 13.920 23.021 1.00 96.50 88 ALA A C 1
ATOM 686 O O . ALA A 1 88 ? -17.536 14.375 24.108 1.00 96.50 88 ALA A O 1
ATOM 687 N N . LEU A 1 89 ? -17.135 13.053 22.343 1.00 97.38 89 LEU A N 1
ATOM 688 C CA . LEU A 1 89 ? -15.804 12.651 22.791 1.00 97.38 89 LEU A CA 1
ATOM 689 C C . LEU A 1 89 ? -14.813 13.819 22.680 1.00 97.38 89 LEU A C 1
ATOM 691 O O . LEU A 1 89 ? -14.528 14.315 21.594 1.00 97.38 89 LEU A O 1
ATOM 695 N N . THR A 1 90 ? -14.247 14.227 23.815 1.00 97.88 90 THR A N 1
ATOM 696 C CA . THR A 1 90 ? -13.117 15.166 23.858 1.00 97.88 90 THR A CA 1
ATOM 697 C C . THR A 1 90 ? -11.791 14.418 23.686 1.00 97.88 90 THR A C 1
ATOM 699 O O . THR A 1 90 ? -11.742 13.201 23.914 1.00 97.88 90 THR A O 1
ATOM 702 N N . PRO A 1 91 ? -10.685 15.107 23.349 1.00 98.00 91 PRO A N 1
ATOM 703 C CA . PRO A 1 91 ? -9.360 14.488 23.310 1.00 98.00 91 PRO A CA 1
ATOM 704 C C . PRO A 1 91 ? -8.999 13.717 24.597 1.00 98.00 91 PRO A C 1
ATOM 706 O O . PRO A 1 91 ? -8.471 12.605 24.542 1.00 98.00 91 PRO A O 1
ATOM 709 N N . GLU A 1 92 ? -9.335 14.240 25.774 1.00 97.94 92 GLU A N 1
ATOM 710 C CA . GLU A 1 92 ? -9.065 13.603 27.073 1.00 97.94 92 GLU A CA 1
ATOM 711 C C . GLU A 1 92 ? -9.902 12.331 27.274 1.00 97.94 92 GLU A C 1
ATOM 713 O O . GLU A 1 92 ? -9.421 11.329 27.818 1.00 97.94 92 GLU A O 1
ATOM 718 N N . LEU A 1 93 ? -11.151 12.332 26.797 1.00 97.88 93 LEU A N 1
ATOM 719 C CA . LEU A 1 93 ? -11.982 11.128 26.780 1.00 97.88 93 LEU A CA 1
ATOM 720 C C . LEU A 1 93 ? -11.443 10.092 25.790 1.00 97.88 93 LEU A C 1
ATOM 722 O O . LEU A 1 93 ? -11.433 8.904 26.1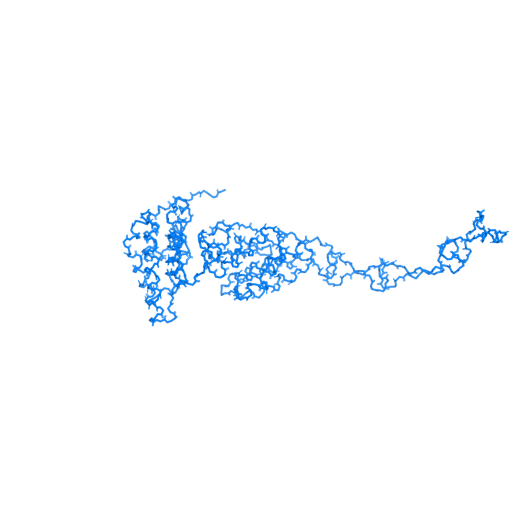13 1.00 97.88 93 LEU A O 1
ATOM 726 N N . HIS A 1 94 ? -10.923 10.513 24.633 1.00 98.25 94 HIS A N 1
ATOM 727 C CA . HIS A 1 94 ? -10.209 9.625 23.713 1.00 98.25 94 HIS A CA 1
ATOM 728 C C . HIS A 1 94 ? -8.986 8.984 24.378 1.00 98.25 94 HIS A C 1
ATOM 730 O O . HIS A 1 94 ? -8.811 7.769 24.285 1.00 98.25 94 HIS A O 1
ATOM 736 N N . GLN A 1 95 ? -8.188 9.757 25.115 1.00 98.06 95 GLN A N 1
ATOM 737 C CA . GLN A 1 95 ? -7.050 9.236 25.874 1.00 98.06 95 GLN A CA 1
ATOM 738 C C . GLN A 1 95 ? -7.485 8.205 26.929 1.00 98.06 95 GLN A C 1
ATOM 740 O O . GLN A 1 95 ? -6.893 7.128 27.041 1.00 98.06 95 GLN A O 1
ATOM 745 N N . THR A 1 96 ? -8.562 8.498 27.660 1.00 98.06 96 THR A N 1
ATOM 746 C CA . THR A 1 96 ? -9.138 7.591 28.666 1.00 98.06 96 THR A CA 1
ATOM 747 C C . THR A 1 96 ? -9.634 6.289 28.029 1.00 98.06 96 THR A C 1
ATOM 749 O O . THR A 1 96 ? -9.330 5.198 28.517 1.00 98.06 96 THR A O 1
ATOM 752 N N . ALA A 1 97 ? -10.343 6.381 26.902 1.00 98.31 97 ALA A N 1
ATOM 753 C CA . ALA A 1 97 ? -10.838 5.226 26.159 1.00 98.31 97 ALA A CA 1
ATOM 754 C C . ALA A 1 97 ? -9.693 4.377 25.577 1.00 98.31 97 ALA A C 1
ATOM 756 O O . ALA A 1 97 ? -9.724 3.149 25.677 1.00 98.31 97 ALA A O 1
ATOM 757 N N . ALA A 1 98 ? -8.647 5.009 25.033 1.00 98.31 98 ALA A N 1
ATOM 758 C CA . ALA A 1 98 ? -7.449 4.318 24.559 1.00 98.31 98 ALA A CA 1
ATOM 759 C C . ALA A 1 98 ? -6.759 3.548 25.692 1.00 98.31 98 ALA A C 1
ATOM 761 O O . ALA A 1 98 ? -6.432 2.369 25.532 1.00 98.31 98 ALA A O 1
ATOM 762 N N . LYS A 1 99 ? -6.591 4.183 26.858 1.00 98.31 99 LYS A N 1
ATOM 763 C CA . LYS A 1 99 ? -6.038 3.531 28.048 1.00 98.31 99 LYS A CA 1
ATOM 764 C C . LYS A 1 99 ? -6.878 2.326 28.479 1.00 98.31 99 LYS A C 1
ATOM 766 O O . LYS A 1 99 ? -6.318 1.262 28.738 1.00 98.31 99 LYS A O 1
ATOM 771 N N . TRP A 1 100 ? -8.202 2.465 28.510 1.00 98.44 100 TRP A N 1
ATOM 772 C CA . TRP A 1 100 ? -9.101 1.360 28.845 1.00 98.44 100 TRP A CA 1
ATOM 773 C C . TRP A 1 100 ? -8.919 0.175 27.884 1.00 98.44 100 TRP A C 1
ATOM 775 O O . TRP A 1 100 ? -8.796 -0.967 28.329 1.00 98.44 100 TRP A O 1
ATOM 785 N N . VAL A 1 101 ? -8.829 0.435 26.573 1.00 98.50 101 VAL A N 1
ATOM 786 C CA . VAL A 1 101 ? -8.592 -0.608 25.558 1.00 98.50 101 VAL A CA 1
ATOM 787 C C . VAL A 1 101 ? -7.261 -1.318 25.798 1.00 98.50 101 VAL A C 1
ATOM 789 O O . VAL A 1 101 ? -7.205 -2.546 25.752 1.00 98.50 101 VAL A O 1
ATOM 792 N N . ILE A 1 102 ? -6.200 -0.569 26.093 1.00 98.38 102 ILE A N 1
ATOM 793 C CA . ILE A 1 102 ? -4.871 -1.121 26.388 1.00 98.38 102 ILE A CA 1
ATOM 794 C C . ILE A 1 102 ? -4.912 -2.050 27.598 1.00 98.38 102 ILE A C 1
ATOM 796 O O . ILE A 1 102 ? -4.389 -3.164 27.529 1.00 98.38 102 ILE A O 1
ATOM 800 N N . ASP A 1 103 ? -5.569 -1.627 28.678 1.00 98.38 103 ASP A N 1
ATOM 801 C CA . ASP A 1 103 ? -5.696 -2.428 29.895 1.00 98.38 103 ASP A CA 1
ATOM 802 C C . ASP A 1 103 ? -6.442 -3.752 29.595 1.00 98.38 103 ASP A C 1
ATOM 804 O O . ASP A 1 103 ? -6.057 -4.817 30.089 1.00 98.38 103 ASP A O 1
ATOM 808 N N . ARG A 1 104 ? -7.442 -3.734 28.697 1.00 98.38 104 ARG A N 1
ATOM 809 C CA . ARG A 1 104 ? -8.149 -4.947 28.237 1.00 98.38 104 ARG A CA 1
ATOM 810 C C . ARG A 1 104 ? -7.305 -5.839 27.336 1.00 98.38 104 ARG A C 1
ATOM 812 O O . ARG A 1 104 ? -7.304 -7.053 27.530 1.00 98.38 104 ARG A O 1
ATOM 819 N N . VAL A 1 105 ? -6.558 -5.268 26.393 1.00 98.25 105 VAL A N 1
ATOM 820 C CA . VAL A 1 105 ? -5.610 -6.014 25.546 1.00 98.25 105 VAL A CA 1
ATOM 821 C C . VAL A 1 105 ? -4.561 -6.715 26.410 1.00 98.25 105 VAL A C 1
ATOM 823 O O . VAL A 1 105 ? -4.278 -7.895 26.197 1.00 98.25 105 VAL A O 1
ATOM 826 N N . ALA A 1 106 ? -4.016 -6.021 27.410 1.00 98.12 106 ALA A N 1
ATOM 827 C CA . ALA A 1 106 ? -3.050 -6.586 28.345 1.00 98.12 106 ALA A CA 1
ATOM 828 C C . ALA A 1 106 ? -3.656 -7.733 29.170 1.00 98.12 106 ALA A C 1
ATOM 830 O O . ALA A 1 106 ? -3.027 -8.782 29.310 1.00 98.12 106 ALA A O 1
ATOM 831 N N . ALA A 1 107 ? -4.888 -7.571 29.665 1.00 98.19 107 ALA A N 1
ATOM 832 C CA . ALA A 1 107 ? -5.593 -8.621 30.398 1.00 98.19 107 ALA A CA 1
ATOM 833 C C . ALA A 1 107 ? -5.840 -9.873 29.537 1.00 98.19 107 ALA A C 1
ATOM 835 O O . ALA A 1 107 ? -5.568 -10.984 29.993 1.00 98.19 107 ALA A O 1
ATOM 836 N N . LEU A 1 108 ? -6.280 -9.700 28.284 1.00 97.94 108 LEU A N 1
ATOM 837 C CA . LEU A 1 108 ? -6.477 -10.805 27.339 1.00 97.94 108 LEU A CA 1
ATOM 838 C C . LEU A 1 108 ? -5.169 -11.554 27.074 1.00 97.94 108 LEU A C 1
ATOM 840 O O . LEU A 1 108 ? -5.132 -12.770 27.226 1.00 97.94 108 LEU A O 1
ATOM 844 N N . LYS A 1 109 ? -4.083 -10.834 26.762 1.00 97.38 109 LYS A N 1
ATOM 845 C CA . LYS A 1 109 ? -2.763 -11.437 26.504 1.00 97.38 109 LYS A CA 1
ATOM 846 C C . LYS A 1 109 ? -2.167 -12.131 27.728 1.00 97.38 109 LYS A C 1
ATOM 848 O O . LYS A 1 109 ? -1.439 -13.107 27.581 1.00 97.38 109 LYS A O 1
ATOM 853 N N . LYS A 1 110 ? -2.458 -11.631 28.933 1.00 97.94 110 LYS A N 1
ATOM 854 C CA . LYS A 1 110 ? -2.048 -12.271 30.189 1.00 97.94 110 LYS A CA 1
ATOM 855 C C . LYS A 1 110 ? -2.789 -13.591 30.419 1.00 97.94 110 LYS A C 1
ATOM 857 O O . LYS A 1 110 ? -2.187 -14.521 30.943 1.00 97.94 110 LYS A O 1
ATOM 862 N N . ALA A 1 111 ? -4.072 -13.657 30.063 1.00 97.69 111 ALA A N 1
ATOM 863 C CA . ALA A 1 111 ? -4.879 -14.870 30.192 1.00 97.69 111 ALA A CA 1
ATOM 864 C C . ALA A 1 111 ? -4.549 -15.905 29.104 1.00 97.69 111 ALA A C 1
ATOM 866 O O . ALA A 1 111 ? -4.439 -17.092 29.396 1.00 97.69 111 ALA A O 1
ATOM 867 N N . ASP A 1 112 ? -4.357 -15.450 27.867 1.00 97.25 112 ASP A N 1
ATOM 868 C CA . ASP A 1 112 ? -3.930 -16.260 26.731 1.00 97.25 112 ASP A CA 1
ATOM 869 C C . ASP A 1 112 ? -3.039 -15.419 25.807 1.00 97.25 112 ASP A C 1
ATOM 871 O O . ASP A 1 112 ? -3.491 -14.480 25.152 1.00 97.25 112 ASP A O 1
ATOM 875 N N . ALA A 1 113 ? -1.758 -15.782 25.708 1.00 96.62 113 ALA A N 1
ATOM 876 C CA . ALA A 1 113 ? -0.799 -15.084 24.852 1.00 96.62 113 ALA A CA 1
ATOM 877 C C . ALA A 1 113 ? -1.176 -15.123 23.356 1.00 96.62 113 ALA A C 1
ATOM 879 O O . ALA A 1 113 ? -0.669 -14.311 22.579 1.00 96.62 113 ALA A O 1
ATOM 880 N N . LYS A 1 114 ? -2.051 -16.052 22.946 1.00 95.56 114 LYS A N 1
ATOM 881 C CA . LYS A 1 114 ? -2.580 -16.187 21.580 1.00 95.56 114 LYS A CA 1
ATOM 882 C C . LYS A 1 114 ? -3.964 -15.549 21.402 1.00 95.56 114 LYS A C 1
ATOM 884 O O . LYS A 1 114 ? -4.538 -15.664 20.312 1.00 95.56 114 LYS A O 1
ATOM 889 N N . ALA A 1 115 ? -4.488 -14.870 22.427 1.00 95.88 115 ALA A N 1
ATOM 890 C CA . ALA A 1 115 ? -5.770 -14.182 22.355 1.00 95.88 115 ALA A CA 1
ATOM 891 C C . ALA A 1 115 ? -5.795 -13.200 21.176 1.00 95.88 115 ALA A C 1
ATOM 893 O O . ALA A 1 115 ? -4.863 -12.423 20.956 1.00 95.88 115 ALA A O 1
ATOM 894 N N . GLN A 1 116 ? -6.892 -13.215 20.421 1.00 95.88 116 GLN A N 1
ATOM 895 C CA . GLN A 1 116 ? -7.073 -12.324 19.281 1.00 95.88 116 GLN A CA 1
ATOM 896 C C . GLN A 1 116 ? -7.396 -10.917 19.788 1.00 95.88 116 GLN A C 1
ATOM 898 O O . GLN A 1 116 ? -8.472 -10.681 20.339 1.00 95.88 116 GLN A O 1
ATOM 903 N N . THR A 1 117 ? -6.456 -9.983 19.634 1.00 97.12 117 THR A N 1
ATOM 904 C CA . THR A 1 117 ? -6.590 -8.598 20.125 1.00 97.12 117 THR A CA 1
ATOM 905 C C . THR A 1 117 ? -6.650 -7.555 19.015 1.00 97.12 117 THR A C 1
ATOM 907 O O . THR A 1 117 ? -6.748 -6.367 19.312 1.00 97.12 117 THR A O 1
ATOM 910 N N . ASP A 1 118 ? -6.603 -7.964 17.747 1.00 96.19 118 ASP A N 1
ATOM 911 C CA . ASP A 1 118 ? -6.481 -7.047 16.608 1.00 96.19 118 ASP A CA 1
ATOM 912 C C . ASP A 1 118 ? -7.690 -6.113 16.484 1.00 96.19 118 ASP A C 1
ATOM 914 O O . ASP A 1 118 ? -7.522 -4.904 16.334 1.00 96.19 118 ASP A O 1
ATOM 918 N N . ALA A 1 119 ? -8.906 -6.654 16.609 1.00 97.12 119 ALA A N 1
ATOM 919 C CA . ALA A 1 119 ? -10.139 -5.877 16.490 1.00 97.12 119 ALA A CA 1
ATOM 920 C C . ALA A 1 119 ? -10.278 -4.817 17.593 1.00 97.12 119 ALA A C 1
ATOM 922 O O . ALA A 1 119 ? -10.630 -3.680 17.307 1.00 97.12 119 ALA A O 1
ATOM 923 N N . ILE A 1 120 ? -9.974 -5.152 18.851 1.00 98.06 120 ILE A N 1
ATOM 924 C CA . ILE A 1 120 ? -10.059 -4.176 19.947 1.00 98.06 120 ILE A CA 1
ATOM 925 C C . ILE A 1 120 ? -8.883 -3.184 19.905 1.00 98.06 120 ILE A C 1
ATOM 927 O O . ILE A 1 120 ? -9.082 -1.988 20.108 1.00 98.06 120 ILE A O 1
ATOM 931 N N . SER A 1 121 ? -7.677 -3.637 19.532 1.00 97.88 121 SER A N 1
ATOM 932 C CA . SER A 1 121 ? -6.513 -2.759 19.314 1.00 97.88 121 SER A CA 1
ATOM 933 C C . SER A 1 121 ? -6.781 -1.723 18.223 1.00 97.88 121 SER A C 1
ATOM 935 O O . SER A 1 121 ? -6.357 -0.578 18.357 1.00 97.88 121 SER A O 1
ATOM 937 N N . LEU A 1 122 ? -7.532 -2.091 17.178 1.00 97.88 122 LEU A N 1
ATOM 938 C CA . LEU A 1 122 ? -7.955 -1.182 16.113 1.00 97.88 122 LEU A CA 1
ATOM 939 C C . LEU A 1 122 ? -8.716 0.036 16.658 1.00 97.88 122 LEU A C 1
ATOM 941 O O . LEU A 1 122 ? -8.422 1.164 16.262 1.00 97.88 122 LEU A O 1
ATOM 945 N N . PHE A 1 123 ? -9.637 -0.171 17.601 1.00 98.50 123 PHE A N 1
ATOM 946 C CA . PHE A 1 123 ? -10.354 0.921 18.266 1.00 98.50 123 PHE A CA 1
ATOM 947 C C . PHE A 1 123 ? -9.458 1.722 19.210 1.00 98.50 123 PHE A C 1
ATOM 949 O O . PHE A 1 123 ? -9.563 2.946 19.252 1.00 98.50 123 PHE A O 1
ATOM 956 N N . GLY A 1 124 ? -8.529 1.066 19.912 1.00 98.25 124 GLY A N 1
ATOM 957 C CA . GLY A 1 124 ? -7.513 1.755 20.714 1.00 98.25 124 GLY A CA 1
ATOM 958 C C . GLY A 1 124 ? -6.679 2.726 19.875 1.00 98.25 124 GLY A C 1
ATOM 959 O O . GLY A 1 124 ? -6.468 3.868 20.276 1.00 98.25 124 GLY A O 1
ATOM 960 N N . ILE A 1 125 ? -6.285 2.311 18.670 1.00 98.25 125 ILE A N 1
ATOM 961 C CA . ILE A 1 125 ? -5.548 3.154 17.720 1.00 98.25 125 ILE A CA 1
ATOM 962 C C . ILE A 1 125 ? -6.432 4.285 17.176 1.00 98.25 125 ILE A C 1
ATOM 964 O O . ILE A 1 125 ? -5.978 5.426 17.103 1.00 98.25 125 ILE A O 1
ATOM 968 N N . GLY A 1 126 ? -7.703 4.001 16.871 1.00 98.06 126 GLY A N 1
ATOM 969 C CA . GLY A 1 126 ? -8.681 5.027 16.499 1.00 98.06 126 GLY A CA 1
ATOM 970 C C . GLY A 1 126 ? -8.868 6.093 17.585 1.00 98.06 126 GLY A C 1
ATOM 971 O O . GLY A 1 126 ? -8.970 7.274 17.272 1.00 98.06 126 GLY A O 1
ATOM 972 N N . HIS A 1 127 ? -8.848 5.710 18.864 1.00 98.50 127 HIS A N 1
ATOM 973 C CA . HIS A 1 127 ? -8.881 6.674 19.962 1.00 98.50 127 HIS A CA 1
ATOM 974 C C . HIS A 1 127 ? -7.572 7.455 20.105 1.00 98.50 127 HIS A C 1
ATOM 976 O O . HIS A 1 127 ? -7.623 8.676 20.219 1.00 98.50 127 HIS A O 1
ATOM 982 N N . LEU A 1 128 ? -6.411 6.793 20.047 1.00 97.81 128 LEU A N 1
ATOM 983 C CA . LEU A 1 128 ? -5.111 7.470 20.139 1.00 97.81 128 LEU A CA 1
ATOM 984 C C . LEU A 1 128 ? -4.899 8.508 19.037 1.00 97.81 128 LEU A C 1
ATOM 986 O O . LEU A 1 128 ? -4.271 9.529 19.291 1.00 97.81 128 LEU A O 1
ATOM 990 N N . GLY A 1 129 ? -5.444 8.284 17.840 1.00 97.00 129 GLY A N 1
ATOM 991 C CA . GLY A 1 129 ? -5.376 9.259 16.751 1.00 97.00 129 GLY A CA 1
ATOM 992 C C . GLY A 1 129 ? -6.068 10.597 17.052 1.00 97.00 129 GLY A C 1
ATOM 993 O O . GLY A 1 129 ? -5.804 11.564 16.348 1.00 97.00 129 GLY A O 1
ATOM 994 N N . GLN A 1 130 ? -6.916 10.664 18.083 1.00 97.56 130 GLN A N 1
ATOM 995 C CA . GLN A 1 130 ? -7.610 11.881 18.535 1.00 97.56 130 GLN A CA 1
ATOM 996 C C . GLN A 1 130 ? -7.206 12.322 19.948 1.00 97.56 130 GLN A C 1
ATOM 998 O O . GLN A 1 130 ? -7.682 13.344 20.440 1.00 97.56 130 GLN A O 1
ATOM 1003 N N . ALA A 1 131 ? -6.366 11.542 20.628 1.00 97.44 131 ALA A N 1
ATOM 1004 C CA . ALA A 1 131 ? -5.882 11.882 21.955 1.00 97.44 131 ALA A CA 1
ATOM 1005 C C . ALA A 1 131 ? -4.848 13.028 21.880 1.00 97.44 131 ALA A C 1
ATOM 1007 O O . ALA A 1 131 ? -4.171 13.178 20.858 1.00 97.44 131 ALA A O 1
ATOM 1008 N N . PRO A 1 132 ? -4.670 13.823 22.953 1.00 96.50 132 PRO A N 1
ATOM 1009 C CA . PRO A 1 132 ? -3.615 14.825 23.020 1.00 96.50 132 PRO A CA 1
ATOM 1010 C C . PRO A 1 132 ? -2.247 14.182 22.795 1.00 96.50 132 PRO A C 1
ATOM 1012 O O . PRO A 1 132 ? -1.978 13.096 23.303 1.00 96.50 132 PRO A O 1
ATOM 1015 N N . ILE A 1 133 ? -1.352 14.853 22.077 1.00 94.12 133 ILE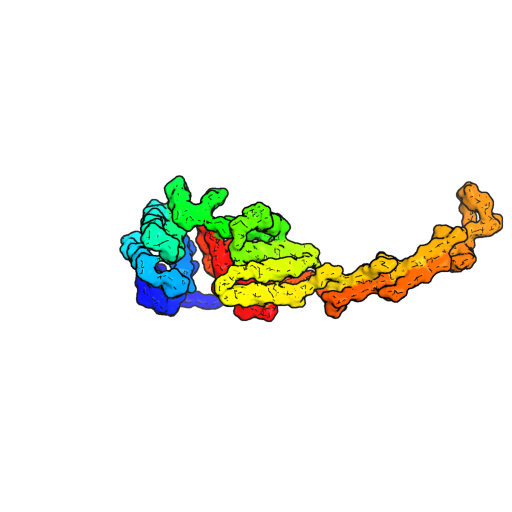 A N 1
ATOM 1016 C CA . ILE A 1 133 ? 0.027 14.377 21.934 1.00 94.12 133 ILE A CA 1
ATOM 1017 C C . ILE A 1 133 ? 0.768 14.645 23.247 1.00 94.12 133 ILE A C 1
ATOM 1019 O O . ILE A 1 133 ? 0.752 15.761 23.764 1.00 94.12 133 ILE A O 1
ATOM 1023 N N . GLY A 1 134 ? 1.427 13.624 23.791 1.00 95.31 134 GLY A N 1
ATOM 1024 C CA . GLY A 1 134 ? 2.180 13.747 25.032 1.00 95.31 134 GLY A CA 1
ATOM 1025 C C . GLY A 1 134 ? 2.717 12.414 25.536 1.00 95.31 134 GLY A C 1
ATOM 1026 O O . GLY A 1 134 ? 2.424 11.353 24.985 1.00 95.31 134 GLY A O 1
ATOM 1027 N N . ALA A 1 135 ? 3.481 12.469 26.629 1.00 96.19 135 ALA A N 1
ATOM 1028 C CA . ALA A 1 135 ? 4.173 11.306 27.187 1.00 96.19 135 ALA A CA 1
ATOM 1029 C C . ALA A 1 135 ? 3.231 10.136 27.526 1.00 96.19 135 ALA A C 1
ATOM 1031 O O . ALA A 1 135 ? 3.606 8.969 27.391 1.00 96.19 135 ALA A O 1
ATOM 1032 N N . GLU A 1 136 ? 2.002 10.430 27.958 1.00 96.31 136 GLU A N 1
ATOM 1033 C CA . GLU A 1 136 ? 1.017 9.393 28.257 1.00 96.31 136 GLU A CA 1
ATOM 1034 C C . GLU A 1 136 ? 0.513 8.693 26.988 1.00 96.31 136 GLU A C 1
ATOM 1036 O O . GLU A 1 136 ? 0.456 7.463 26.944 1.00 96.31 136 GLU A O 1
ATOM 1041 N N . SER A 1 137 ? 0.190 9.458 25.946 1.00 95.44 137 SER A N 1
ATOM 1042 C CA . SER A 1 137 ? -0.246 8.947 24.644 1.00 95.44 137 SER A CA 1
ATOM 1043 C C . SER A 1 137 ? 0.856 8.137 23.972 1.00 95.44 137 SER A C 1
ATOM 1045 O O . SER A 1 137 ? 0.584 7.050 23.472 1.00 95.44 137 SER A O 1
ATOM 1047 N N . ASP A 1 138 ? 2.111 8.580 24.064 1.00 96.12 138 ASP A N 1
ATOM 1048 C CA . ASP A 1 138 ? 3.273 7.838 23.562 1.00 96.12 138 ASP A CA 1
ATOM 1049 C C . ASP A 1 138 ? 3.452 6.500 24.282 1.00 96.12 138 ASP A C 1
ATOM 1051 O O . ASP A 1 138 ? 3.677 5.462 23.650 1.00 96.12 138 ASP A O 1
ATOM 1055 N N . ARG A 1 139 ? 3.331 6.498 25.617 1.00 97.31 139 ARG A N 1
ATOM 1056 C CA . ARG A 1 139 ? 3.379 5.267 26.417 1.00 97.31 139 ARG A CA 1
ATOM 1057 C C . ARG A 1 139 ? 2.266 4.313 25.996 1.00 97.31 139 ARG A C 1
ATOM 1059 O O . ARG A 1 139 ? 2.519 3.127 25.791 1.00 97.31 139 ARG A O 1
ATOM 1066 N N . ASN A 1 140 ? 1.052 4.830 25.856 1.00 97.31 140 ASN A N 1
ATOM 1067 C CA . ASN A 1 140 ? -0.120 4.052 25.481 1.00 97.31 140 ASN A CA 1
ATOM 1068 C C . ASN A 1 140 ? -0.000 3.495 24.051 1.00 97.31 140 ASN A C 1
ATOM 1070 O O . ASN A 1 140 ? -0.273 2.318 23.818 1.00 97.31 140 ASN A O 1
ATOM 1074 N N . ALA A 1 141 ? 0.511 4.288 23.112 1.00 97.00 141 ALA A N 1
ATOM 1075 C CA . ALA A 1 141 ? 0.768 3.873 21.739 1.00 97.00 141 ALA A CA 1
ATOM 1076 C C . ALA A 1 141 ? 1.753 2.695 21.667 1.00 97.00 141 ALA A C 1
ATOM 1078 O O . ALA A 1 141 ? 1.485 1.711 20.974 1.00 97.00 141 ALA A O 1
ATOM 1079 N N . ARG A 1 142 ? 2.839 2.728 22.454 1.00 97.56 142 ARG A N 1
ATOM 1080 C CA . ARG A 1 142 ? 3.807 1.616 22.541 1.00 97.56 142 ARG A CA 1
ATOM 1081 C C . ARG A 1 142 ? 3.179 0.316 23.033 1.00 97.56 142 ARG A C 1
ATOM 1083 O O . ARG A 1 142 ? 3.526 -0.752 22.533 1.00 97.56 142 ARG A O 1
ATOM 1090 N N . LEU A 1 143 ? 2.225 0.390 23.962 1.00 97.00 143 LEU A N 1
ATOM 1091 C CA . LEU A 1 143 ? 1.503 -0.788 24.460 1.00 97.00 143 LEU A CA 1
ATOM 1092 C C . LEU A 1 143 ? 0.573 -1.411 23.401 1.00 97.00 143 LEU A C 1
ATOM 1094 O O . LEU A 1 143 ? 0.288 -2.607 23.474 1.00 97.00 143 LEU A O 1
ATOM 1098 N N . LEU A 1 144 ? 0.164 -0.641 22.386 1.00 96.75 144 LEU A N 1
ATOM 1099 C CA . LEU A 1 144 ? -0.542 -1.134 21.193 1.00 96.75 144 LEU A CA 1
ATOM 1100 C C . LEU A 1 144 ? 0.400 -1.511 20.035 1.00 96.75 144 LEU A C 1
ATOM 1102 O O . LEU A 1 144 ? -0.070 -1.834 18.946 1.00 96.75 144 LEU A O 1
ATOM 1106 N N . GLY A 1 145 ? 1.719 -1.498 20.249 1.00 96.19 145 GLY A N 1
ATOM 1107 C CA . GLY A 1 145 ? 2.706 -1.833 19.218 1.00 96.19 145 GLY A CA 1
ATOM 1108 C C . GLY A 1 145 ? 2.966 -0.715 18.204 1.00 96.19 145 GLY A C 1
ATOM 1109 O O . GLY A 1 145 ? 3.463 -0.987 17.112 1.00 96.19 145 GLY A O 1
ATOM 1110 N N . LEU A 1 146 ? 2.631 0.531 18.547 1.00 97.69 146 LEU A N 1
ATOM 1111 C CA . LEU A 1 146 ? 2.992 1.709 17.764 1.00 97.69 146 LEU A CA 1
ATOM 1112 C C . LEU A 1 146 ? 4.308 2.323 18.259 1.00 97.69 146 LEU A C 1
ATOM 1114 O O . LEU A 1 146 ? 4.701 2.188 19.416 1.00 97.69 146 LEU A O 1
ATOM 1118 N N . GLU A 1 147 ? 4.958 3.076 17.387 1.00 96.62 147 GLU A N 1
ATOM 1119 C CA . GLU A 1 147 ? 6.142 3.873 17.675 1.00 96.62 147 GLU A CA 1
ATOM 1120 C C . GLU A 1 147 ? 5.949 5.318 17.202 1.00 96.62 147 GLU A C 1
ATOM 1122 O O . GLU A 1 147 ? 5.326 5.586 16.170 1.00 96.62 147 GLU A O 1
ATOM 1127 N N . LEU A 1 148 ? 6.510 6.254 17.969 1.00 96.06 148 LEU A N 1
ATOM 1128 C CA . LEU A 1 148 ? 6.590 7.659 17.595 1.00 96.06 148 LEU A CA 1
ATOM 1129 C C . LEU A 1 148 ? 7.886 7.876 16.807 1.00 96.06 148 LEU A C 1
ATOM 1131 O O . LEU A 1 148 ? 8.975 7.731 17.365 1.00 96.06 148 LEU A O 1
ATOM 1135 N N . ARG A 1 149 ? 7.782 8.247 15.528 1.00 95.50 149 ARG A N 1
ATOM 1136 C CA . ARG A 1 149 ? 8.929 8.697 14.721 1.00 95.50 149 ARG A CA 1
ATOM 1137 C C . ARG A 1 149 ? 8.593 10.021 14.065 1.00 95.50 149 ARG A C 1
ATOM 1139 O O . ARG A 1 149 ? 7.540 10.159 13.445 1.00 95.50 149 ARG A O 1
ATOM 1146 N N . ASN A 1 150 ? 9.490 10.994 14.204 1.00 93.75 150 ASN A N 1
ATOM 1147 C CA . ASN A 1 150 ? 9.322 12.345 13.660 1.00 93.75 150 ASN A CA 1
ATOM 1148 C C . ASN A 1 150 ? 7.974 12.976 14.063 1.00 93.75 150 ASN A C 1
ATOM 1150 O O . ASN A 1 150 ? 7.280 13.555 13.233 1.00 93.75 150 ASN A O 1
ATOM 1154 N N . GLY A 1 151 ? 7.577 12.795 15.329 1.00 93.62 151 GLY A N 1
ATOM 1155 C CA . GLY A 1 151 ? 6.333 13.343 15.878 1.00 93.62 151 GLY A CA 1
ATOM 1156 C C . GLY A 1 151 ? 5.045 12.658 15.410 1.00 93.62 151 GLY A C 1
ATOM 1157 O O . GLY A 1 151 ? 3.967 13.143 15.729 1.00 93.62 151 GLY A O 1
ATOM 1158 N N . ILE A 1 152 ? 5.130 11.546 14.672 1.00 95.31 152 ILE A N 1
ATOM 1159 C CA . ILE A 1 152 ? 3.960 10.835 14.149 1.00 95.31 152 ILE A CA 1
ATOM 1160 C C . ILE A 1 152 ? 3.925 9.415 14.718 1.00 95.31 152 ILE A C 1
ATOM 1162 O O . ILE A 1 152 ? 4.923 8.691 14.681 1.00 95.31 152 ILE A O 1
ATOM 1166 N N . LEU A 1 153 ? 2.771 9.018 15.256 1.00 97.19 153 LEU A N 1
ATOM 1167 C CA . LEU A 1 153 ? 2.531 7.656 15.726 1.00 97.19 153 LEU A CA 1
ATOM 1168 C C . LEU A 1 153 ? 2.323 6.724 14.536 1.00 97.19 153 LEU A C 1
ATOM 1170 O O . LEU A 1 153 ? 1.699 7.091 13.544 1.00 97.19 153 LEU A O 1
ATOM 1174 N N . GLY A 1 154 ? 2.807 5.493 14.628 1.00 97.50 154 GLY A N 1
ATOM 1175 C CA . GLY A 1 154 ? 2.639 4.534 13.548 1.00 97.50 154 GLY A CA 1
ATOM 1176 C C . GLY A 1 154 ? 3.140 3.150 13.887 1.00 97.50 154 GLY A C 1
ATOM 1177 O O . GLY A 1 154 ? 3.888 2.954 14.834 1.00 97.50 154 GLY A O 1
ATOM 1178 N N . THR A 1 155 ? 2.736 2.178 13.087 1.00 97.69 155 THR A N 1
ATOM 1179 C CA . THR A 1 155 ? 3.402 0.871 13.064 1.00 97.69 155 THR A CA 1
ATOM 1180 C C . THR A 1 155 ? 4.741 0.996 12.324 1.00 97.69 155 THR A C 1
ATOM 1182 O O . THR A 1 155 ? 4.845 1.848 11.435 1.00 97.69 155 THR A O 1
ATOM 1185 N N . PRO A 1 156 ? 5.733 0.125 12.587 1.00 97.56 156 PRO A N 1
ATOM 1186 C CA . PRO A 1 156 ? 6.957 0.089 11.783 1.00 97.56 156 PRO A CA 1
ATOM 1187 C C . PRO A 1 156 ? 6.681 -0.050 10.281 1.00 97.56 156 PRO A C 1
ATOM 1189 O O . PRO A 1 156 ? 7.279 0.647 9.463 1.00 97.56 156 PRO A O 1
ATOM 1192 N N . GLU A 1 157 ? 5.710 -0.897 9.918 1.00 97.81 157 GLU A N 1
ATOM 1193 C CA . GLU A 1 157 ? 5.237 -1.064 8.538 1.00 97.81 157 GLU A CA 1
ATOM 1194 C C . GLU A 1 157 ? 4.676 0.244 7.960 1.00 97.81 157 GLU A C 1
ATOM 1196 O O . GLU A 1 157 ? 4.999 0.610 6.833 1.00 97.81 157 GLU A O 1
ATOM 1201 N N . GLY A 1 158 ? 3.859 0.975 8.722 1.00 97.94 158 GLY A N 1
ATOM 1202 C CA . GLY A 1 158 ? 3.270 2.238 8.279 1.00 97.94 158 GLY A CA 1
ATOM 1203 C C . GLY A 1 158 ? 4.289 3.360 8.087 1.00 97.94 158 GLY A C 1
ATOM 1204 O O . GLY A 1 158 ? 4.180 4.100 7.109 1.00 97.94 158 GLY A O 1
ATOM 1205 N N . HIS A 1 159 ? 5.297 3.460 8.961 1.00 98.19 159 HIS A N 1
ATOM 1206 C CA . HIS A 1 159 ? 6.422 4.389 8.779 1.00 98.19 159 HIS A CA 1
ATOM 1207 C C . HIS A 1 159 ? 7.205 4.066 7.505 1.00 98.19 159 HIS A C 1
ATOM 1209 O O . HIS A 1 159 ? 7.395 4.946 6.667 1.00 98.19 159 HIS A O 1
ATOM 1215 N N . ALA A 1 160 ? 7.564 2.793 7.305 1.00 98.19 160 ALA A N 1
ATOM 1216 C CA . ALA A 1 160 ? 8.256 2.349 6.096 1.00 98.19 160 ALA A CA 1
ATOM 1217 C C . ALA A 1 160 ? 7.450 2.661 4.823 1.00 98.19 160 ALA A C 1
ATOM 1219 O O . ALA A 1 160 ? 7.989 3.197 3.858 1.00 98.19 160 ALA A O 1
ATOM 1220 N N . VAL A 1 161 ? 6.143 2.377 4.822 1.00 98.31 161 VAL A N 1
ATOM 1221 C CA . VAL A 1 161 ? 5.250 2.679 3.692 1.00 98.31 161 VAL A CA 1
ATOM 1222 C C . VAL A 1 161 ? 5.191 4.175 3.396 1.00 98.31 161 VAL A C 1
ATOM 1224 O O . VAL A 1 161 ? 5.299 4.555 2.229 1.00 98.31 161 VAL A O 1
ATOM 1227 N N . ARG A 1 162 ? 5.034 5.028 4.419 1.00 97.75 162 ARG A N 1
ATOM 1228 C CA . ARG A 1 162 ? 5.001 6.487 4.238 1.00 97.75 162 ARG A CA 1
ATOM 1229 C C . ARG A 1 162 ? 6.281 6.976 3.572 1.00 97.75 162 ARG A C 1
ATOM 1231 O O . ARG A 1 162 ? 6.209 7.705 2.586 1.00 97.75 162 ARG A O 1
ATOM 1238 N N . ASP A 1 163 ? 7.428 6.569 4.102 1.00 97.75 163 ASP A N 1
ATOM 1239 C CA . ASP A 1 163 ? 8.722 7.061 3.640 1.00 97.75 163 ASP A CA 1
ATOM 1240 C C . ASP A 1 163 ? 9.000 6.589 2.205 1.00 97.75 163 ASP A C 1
ATOM 1242 O O . ASP A 1 163 ? 9.336 7.400 1.343 1.00 97.75 163 ASP A O 1
ATOM 1246 N N . LEU A 1 164 ? 8.739 5.312 1.894 1.00 98.12 164 LEU A N 1
ATOM 1247 C CA . LEU A 1 164 ? 8.851 4.789 0.528 1.00 98.12 164 LEU A CA 1
ATOM 1248 C C . LEU A 1 164 ? 7.915 5.509 -0.456 1.00 98.12 164 LEU A C 1
ATOM 1250 O O . LEU A 1 164 ? 8.354 5.886 -1.543 1.00 98.12 164 LEU A O 1
ATOM 1254 N N . ASN A 1 165 ? 6.650 5.734 -0.088 1.00 97.81 165 ASN A N 1
ATOM 1255 C CA . ASN A 1 165 ? 5.708 6.474 -0.933 1.00 97.81 165 ASN A CA 1
ATOM 1256 C C . ASN A 1 165 ? 6.129 7.933 -1.135 1.00 97.81 165 ASN A C 1
ATOM 1258 O O . ASN A 1 165 ? 5.922 8.461 -2.224 1.00 97.81 165 ASN A O 1
ATOM 1262 N N . SER A 1 166 ? 6.733 8.573 -0.129 1.00 97.56 166 SER A N 1
ATOM 1263 C CA . SER A 1 166 ? 7.256 9.937 -0.256 1.00 97.56 166 SER A CA 1
ATOM 1264 C C . SER A 1 166 ? 8.348 10.007 -1.325 1.00 97.56 166 SER A C 1
ATOM 1266 O O . SER A 1 166 ? 8.267 10.841 -2.222 1.00 97.56 166 SER A O 1
ATOM 1268 N N . TRP A 1 167 ? 9.317 9.086 -1.296 1.00 98.12 167 TRP A N 1
ATOM 1269 C CA . TRP A 1 167 ? 10.358 8.998 -2.328 1.00 98.12 167 TRP A CA 1
ATOM 1270 C C . TRP A 1 167 ? 9.778 8.704 -3.718 1.00 98.12 167 TRP A C 1
ATOM 1272 O O . TRP A 1 167 ? 10.154 9.341 -4.700 1.00 98.12 167 TRP A O 1
ATOM 1282 N N . ILE A 1 168 ? 8.810 7.783 -3.812 1.00 97.62 168 ILE A N 1
ATOM 1283 C CA . ILE A 1 168 ? 8.107 7.483 -5.070 1.00 97.62 168 ILE A CA 1
ATOM 1284 C C . ILE A 1 168 ? 7.378 8.726 -5.605 1.00 97.62 168 ILE A C 1
ATOM 1286 O O . ILE A 1 168 ? 7.431 8.990 -6.808 1.00 97.62 168 ILE A O 1
ATOM 1290 N N . GLY A 1 169 ? 6.706 9.483 -4.735 1.00 96.69 169 GLY A N 1
ATOM 1291 C CA . GLY A 1 169 ? 5.980 10.704 -5.085 1.00 96.69 169 GLY A CA 1
ATOM 1292 C C . GLY A 1 169 ? 6.890 11.812 -5.616 1.00 96.69 169 GLY A C 1
ATOM 1293 O O . GLY A 1 169 ? 6.505 12.505 -6.555 1.00 96.69 169 GLY A O 1
ATOM 1294 N N . SER A 1 170 ? 8.109 11.923 -5.081 1.00 97.50 170 SER A N 1
ATOM 1295 C CA . SER A 1 170 ? 9.137 12.864 -5.553 1.00 97.50 170 SER A CA 1
ATOM 1296 C C . SER A 1 170 ? 9.847 12.422 -6.838 1.00 97.50 170 SER A C 1
ATOM 1298 O O . SER A 1 170 ? 10.539 13.221 -7.460 1.00 97.50 170 SER A O 1
ATOM 1300 N N . GLY A 1 171 ? 9.676 11.165 -7.263 1.00 97.19 171 GLY A N 1
ATOM 1301 C CA . GLY A 1 171 ? 10.390 10.591 -8.409 1.00 97.19 171 GLY A CA 1
ATOM 1302 C C . GLY A 1 171 ? 11.752 9.973 -8.070 1.00 97.19 171 GLY A C 1
ATOM 1303 O O . GLY A 1 171 ? 12.406 9.429 -8.958 1.00 97.19 171 GLY A O 1
ATOM 1304 N N . ASP A 1 172 ? 12.148 9.968 -6.796 1.00 98.06 172 ASP A N 1
ATOM 1305 C CA . ASP A 1 172 ? 13.424 9.437 -6.301 1.00 98.06 172 ASP A CA 1
ATOM 1306 C C . ASP A 1 172 ? 13.355 7.911 -6.096 1.00 98.06 172 ASP A C 1
ATOM 1308 O O . ASP A 1 172 ? 13.477 7.366 -4.992 1.00 98.06 172 ASP A O 1
ATOM 1312 N N . TYR A 1 173 ? 13.094 7.178 -7.180 1.00 97.75 173 TYR A N 1
ATOM 1313 C CA . TYR A 1 173 ? 12.835 5.734 -7.125 1.00 97.75 173 TYR A CA 1
ATOM 1314 C C . TYR A 1 173 ? 14.040 4.916 -6.647 1.00 97.75 173 TYR A C 1
ATOM 1316 O O . TYR A 1 173 ? 13.878 3.845 -6.060 1.00 97.75 173 TYR A O 1
ATOM 1324 N N . ASP A 1 174 ? 15.256 5.384 -6.909 1.00 97.44 174 ASP A N 1
ATOM 1325 C CA . ASP A 1 174 ? 16.479 4.748 -6.434 1.00 97.44 174 ASP A CA 1
ATOM 1326 C C . ASP A 1 174 ? 16.684 4.936 -4.927 1.00 97.44 174 ASP A C 1
ATOM 1328 O O . ASP A 1 174 ? 17.072 3.966 -4.271 1.00 97.44 174 ASP A O 1
ATOM 1332 N N . LEU A 1 175 ? 16.344 6.105 -4.369 1.00 98.00 175 LEU A N 1
ATOM 1333 C CA . LEU A 1 175 ? 16.315 6.332 -2.921 1.00 98.00 175 LEU A CA 1
ATOM 1334 C C . LEU A 1 175 ? 15.268 5.452 -2.240 1.00 98.00 175 LEU A C 1
ATOM 1336 O O . LEU A 1 175 ? 15.590 4.811 -1.243 1.00 98.00 175 LEU A O 1
ATOM 1340 N N . ALA A 1 176 ? 14.070 5.308 -2.815 1.00 98.00 176 ALA A N 1
ATOM 1341 C CA . ALA A 1 176 ? 13.065 4.372 -2.300 1.00 98.00 176 ALA A CA 1
ATOM 1342 C C . ALA A 1 176 ? 13.603 2.926 -2.247 1.00 98.00 176 ALA A C 1
ATOM 1344 O O . ALA A 1 176 ? 13.469 2.215 -1.248 1.00 98.00 176 ALA A O 1
ATOM 1345 N N . VAL A 1 177 ? 14.265 2.478 -3.320 1.00 97.81 177 VAL A N 1
ATOM 1346 C CA . VAL A 1 177 ? 14.873 1.139 -3.379 1.00 97.81 177 VAL A CA 1
ATOM 1347 C C . VAL A 1 177 ? 16.013 0.999 -2.368 1.00 97.81 177 VAL A C 1
ATOM 1349 O O . VAL A 1 177 ? 16.109 -0.039 -1.708 1.00 97.81 177 VAL A O 1
ATOM 1352 N N . LEU A 1 178 ? 16.860 2.020 -2.227 1.00 97.75 178 LEU A N 1
ATOM 1353 C CA . LEU A 1 178 ? 17.971 2.029 -1.281 1.00 97.75 178 LEU A CA 1
ATOM 1354 C C . LEU A 1 178 ? 17.467 1.981 0.166 1.00 97.75 178 LEU A C 1
ATOM 1356 O O . LEU A 1 178 ? 17.923 1.119 0.919 1.00 97.75 178 LEU A O 1
ATOM 1360 N N . ALA A 1 179 ? 16.492 2.822 0.516 1.00 97.38 179 ALA A N 1
ATOM 1361 C CA . ALA A 1 179 ? 15.887 2.899 1.843 1.00 97.38 179 ALA A CA 1
ATOM 1362 C C . ALA A 1 179 ? 15.309 1.546 2.275 1.00 97.38 179 ALA A C 1
ATOM 1364 O O . ALA A 1 179 ? 15.590 1.071 3.374 1.00 97.38 179 ALA A O 1
ATOM 1365 N N . PHE A 1 180 ? 14.610 0.831 1.386 1.00 97.19 180 PHE A N 1
ATOM 1366 C CA . PHE A 1 180 ? 14.179 -0.536 1.694 1.00 97.19 180 PHE A CA 1
ATOM 1367 C C . PHE A 1 180 ? 15.361 -1.464 2.006 1.00 97.19 180 PHE A C 1
ATOM 1369 O O . PHE A 1 180 ? 15.342 -2.189 2.999 1.00 97.19 180 PHE A O 1
ATOM 1376 N N . THR A 1 181 ? 16.407 -1.453 1.174 1.00 96.31 181 THR A N 1
ATOM 1377 C CA . THR A 1 181 ? 17.545 -2.370 1.353 1.00 96.31 181 THR A CA 1
ATOM 1378 C C . THR A 1 181 ? 18.416 -2.059 2.568 1.00 96.31 181 THR A C 1
ATOM 1380 O O . THR A 1 181 ? 19.035 -2.979 3.103 1.00 96.31 181 THR A O 1
ATOM 1383 N N . LYS A 1 182 ? 18.498 -0.791 2.984 1.00 97.12 182 LYS A N 1
ATOM 1384 C CA . LYS A 1 182 ? 19.400 -0.328 4.046 1.00 97.12 182 LYS A CA 1
ATOM 1385 C C . LYS A 1 182 ? 18.705 -0.105 5.383 1.00 97.12 182 LYS A C 1
ATOM 1387 O O . LYS A 1 182 ? 19.316 -0.385 6.406 1.00 97.12 182 LYS A O 1
ATOM 1392 N N . GLU A 1 183 ? 17.457 0.350 5.374 1.00 96.31 183 GLU A N 1
ATOM 1393 C CA . GLU A 1 183 ? 16.764 0.820 6.579 1.00 96.31 183 GLU A CA 1
ATOM 1394 C C . GLU A 1 183 ? 15.567 -0.066 6.926 1.00 96.31 183 GLU A C 1
ATOM 1396 O O . GLU A 1 183 ? 15.452 -0.540 8.056 1.00 96.31 183 GLU A O 1
ATOM 1401 N N . TYR A 1 184 ? 14.705 -0.374 5.952 1.00 96.50 184 TYR A N 1
ATOM 1402 C CA . TYR A 1 184 ? 13.451 -1.098 6.217 1.00 96.50 184 TYR A CA 1
ATOM 1403 C C . TYR A 1 184 ? 13.533 -2.609 6.013 1.00 96.50 184 TYR A C 1
ATOM 1405 O O . TYR A 1 184 ? 12.521 -3.299 6.123 1.00 96.50 184 TYR A O 1
ATOM 1413 N N . ARG A 1 185 ? 14.727 -3.164 5.780 1.00 94.00 185 ARG A N 1
ATOM 1414 C CA . ARG A 1 185 ? 14.908 -4.615 5.625 1.00 94.00 185 ARG A CA 1
ATOM 1415 C C . ARG A 1 185 ? 14.542 -5.400 6.888 1.00 94.00 185 ARG A C 1
ATOM 1417 O O . ARG A 1 185 ? 14.217 -6.575 6.792 1.00 94.00 185 ARG A O 1
ATOM 1424 N N . SER A 1 186 ? 14.578 -4.764 8.058 1.00 95.69 186 SER A N 1
ATOM 1425 C CA . SER A 1 186 ? 14.089 -5.330 9.323 1.00 95.69 186 SER A CA 1
ATOM 1426 C C . SER A 1 186 ? 12.558 -5.351 9.424 1.00 95.69 186 SER A C 1
ATOM 1428 O O . SER A 1 186 ? 12.007 -6.126 10.199 1.00 95.69 186 SER A O 1
ATOM 1430 N N . THR A 1 187 ? 11.865 -4.535 8.625 1.00 95.81 187 THR A N 1
ATOM 1431 C CA . THR A 1 187 ? 10.397 -4.427 8.555 1.00 95.81 187 THR A CA 1
ATOM 1432 C C . THR A 1 187 ? 9.897 -5.073 7.260 1.00 95.81 187 THR A C 1
ATOM 1434 O O . THR A 1 187 ? 9.187 -4.476 6.454 1.00 95.81 187 THR A O 1
ATOM 1437 N N . ASP A 1 188 ? 10.334 -6.308 7.020 1.00 94.94 188 ASP A N 1
ATOM 1438 C CA . ASP A 1 188 ? 10.147 -7.010 5.749 1.00 94.94 188 ASP A CA 1
ATOM 1439 C C . ASP A 1 188 ? 8.762 -7.662 5.629 1.00 94.94 188 ASP A C 1
ATOM 1441 O O . ASP A 1 188 ? 8.614 -8.885 5.567 1.00 94.94 188 ASP A O 1
ATOM 1445 N N . THR A 1 189 ? 7.721 -6.833 5.649 1.00 97.25 189 THR A N 1
ATOM 1446 C CA . THR A 1 189 ? 6.336 -7.285 5.527 1.00 97.25 189 THR A CA 1
ATOM 1447 C C . THR A 1 189 ? 5.898 -7.363 4.059 1.00 97.25 189 THR A C 1
ATOM 1449 O O . THR A 1 189 ? 6.483 -6.708 3.188 1.00 97.25 189 THR A O 1
ATOM 1452 N N . PRO A 1 190 ? 4.827 -8.115 3.741 1.00 97.81 190 PRO A N 1
ATOM 1453 C CA . PRO A 1 190 ? 4.287 -8.165 2.383 1.00 97.81 190 PRO A CA 1
ATOM 1454 C C . PRO A 1 190 ? 3.910 -6.794 1.798 1.00 97.81 190 PRO A C 1
ATOM 1456 O O . PRO A 1 190 ? 4.113 -6.562 0.609 1.00 97.81 190 PRO A O 1
ATOM 1459 N N . ILE A 1 191 ? 3.399 -5.877 2.625 1.00 98.12 191 ILE A N 1
ATOM 1460 C CA . ILE A 1 191 ? 3.016 -4.518 2.219 1.00 98.12 191 ILE A CA 1
ATOM 1461 C C . ILE A 1 191 ? 4.258 -3.691 1.878 1.00 98.12 191 ILE A C 1
ATOM 1463 O O . ILE A 1 191 ? 4.319 -3.103 0.798 1.00 98.12 191 ILE A O 1
ATOM 1467 N N . VAL A 1 192 ? 5.281 -3.688 2.741 1.00 98.25 192 VAL A N 1
ATOM 1468 C CA . VAL A 1 192 ? 6.534 -2.961 2.465 1.00 98.25 192 VAL A CA 1
ATOM 1469 C C . VAL A 1 192 ? 7.194 -3.508 1.198 1.00 98.25 192 VAL A C 1
ATOM 1471 O O . VAL A 1 192 ? 7.609 -2.733 0.334 1.00 98.25 192 VAL A O 1
ATOM 1474 N N . ARG A 1 193 ? 7.221 -4.838 1.020 1.00 98.00 193 ARG A N 1
ATOM 1475 C CA . ARG A 1 193 ? 7.727 -5.461 -0.213 1.00 98.00 193 ARG A CA 1
ATOM 1476 C C . ARG A 1 193 ? 6.922 -5.077 -1.448 1.00 98.00 193 ARG A C 1
ATOM 1478 O O . ARG A 1 193 ? 7.515 -4.947 -2.518 1.00 98.00 193 ARG A O 1
ATOM 1485 N N . PHE A 1 194 ? 5.607 -4.906 -1.334 1.00 98.44 194 PHE A N 1
ATOM 1486 C CA . PHE A 1 194 ? 4.775 -4.462 -2.450 1.00 98.44 194 PHE A CA 1
ATOM 1487 C C . PHE A 1 194 ? 5.126 -3.037 -2.879 1.00 98.44 194 PHE A C 1
ATOM 1489 O O . PHE A 1 194 ? 5.434 -2.819 -4.052 1.00 98.44 194 PHE A O 1
ATOM 1496 N N . VAL A 1 195 ? 5.180 -2.093 -1.934 1.00 98.38 195 VAL A N 1
ATOM 1497 C CA . VAL A 1 195 ? 5.570 -0.698 -2.212 1.00 98.38 195 VAL A CA 1
ATOM 1498 C C . VAL A 1 195 ? 6.993 -0.629 -2.778 1.00 98.38 195 VAL A C 1
ATOM 1500 O O . VAL A 1 195 ? 7.240 0.052 -3.773 1.00 98.38 195 VAL A O 1
ATOM 1503 N N . TRP A 1 196 ? 7.927 -1.408 -2.229 1.00 98.31 196 TRP A N 1
ATOM 1504 C CA . TRP A 1 196 ? 9.281 -1.535 -2.773 1.00 98.31 196 TRP A CA 1
ATOM 1505 C C . TRP A 1 196 ? 9.309 -2.120 -4.196 1.00 98.31 196 TRP A C 1
ATOM 1507 O O . TRP A 1 196 ? 10.037 -1.625 -5.058 1.00 98.31 196 TRP A O 1
ATOM 1517 N N . SER A 1 197 ? 8.503 -3.147 -4.478 1.00 98.38 197 SER A N 1
ATOM 1518 C CA . SER A 1 197 ? 8.385 -3.731 -5.824 1.00 98.38 197 SER A CA 1
ATOM 1519 C C . SER A 1 197 ? 7.829 -2.718 -6.825 1.00 98.38 197 SER A C 1
ATOM 1521 O O . SER A 1 197 ? 8.273 -2.676 -7.974 1.00 98.38 197 SER A O 1
ATOM 1523 N N . TYR A 1 198 ? 6.905 -1.862 -6.384 1.00 98.38 198 TYR A N 1
ATOM 1524 C CA . TYR A 1 198 ? 6.405 -0.744 -7.175 1.00 98.38 198 TYR A CA 1
ATOM 1525 C C . TYR A 1 198 ? 7.498 0.305 -7.432 1.00 98.38 198 TYR A C 1
ATOM 1527 O O . TYR A 1 198 ? 7.703 0.693 -8.581 1.00 98.38 198 TYR A O 1
ATOM 1535 N N . ALA A 1 199 ? 8.278 0.698 -6.419 1.00 98.31 199 ALA A N 1
ATOM 1536 C CA . ALA A 1 199 ? 9.436 1.579 -6.608 1.00 98.31 199 ALA A CA 1
ATOM 1537 C C . ALA A 1 199 ? 10.448 0.997 -7.611 1.00 98.31 199 ALA A C 1
ATOM 1539 O O . ALA A 1 199 ? 10.922 1.704 -8.500 1.00 98.31 199 ALA A O 1
ATOM 1540 N N . LEU A 1 200 ? 10.732 -0.309 -7.528 1.00 98.12 200 LEU A N 1
ATOM 1541 C CA . LEU A 1 200 ? 11.568 -1.008 -8.506 1.00 98.12 200 LEU A CA 1
ATOM 1542 C C . LEU A 1 200 ? 10.993 -0.914 -9.917 1.00 98.12 200 LEU A C 1
ATOM 1544 O O . LEU A 1 200 ? 11.760 -0.704 -10.854 1.00 98.12 200 LEU A O 1
ATOM 1548 N N . LEU A 1 201 ? 9.675 -1.071 -10.076 1.00 97.75 201 LEU A N 1
ATOM 1549 C CA . LEU A 1 201 ? 9.013 -0.942 -11.370 1.00 97.75 201 LEU A CA 1
ATOM 1550 C C . LEU A 1 201 ? 9.198 0.466 -11.949 1.00 97.75 201 LEU A C 1
ATOM 1552 O O . LEU A 1 201 ? 9.621 0.609 -13.096 1.00 97.75 201 LEU A O 1
ATOM 1556 N N . ARG A 1 202 ? 8.959 1.498 -11.140 1.00 97.69 202 ARG A N 1
ATOM 1557 C CA . ARG A 1 202 ? 9.149 2.898 -11.543 1.00 97.69 202 ARG A CA 1
ATOM 1558 C C . ARG A 1 202 ? 10.605 3.195 -11.918 1.00 97.69 202 ARG A C 1
ATOM 1560 O O . ARG A 1 202 ? 10.861 3.790 -12.961 1.00 97.69 202 ARG A O 1
ATOM 1567 N N . LEU A 1 203 ? 11.563 2.672 -11.150 1.00 96.81 203 LEU A N 1
ATOM 1568 C CA . LEU A 1 203 ? 12.994 2.795 -11.440 1.00 96.81 203 LEU A CA 1
ATOM 1569 C C . LEU A 1 203 ? 13.390 2.141 -12.775 1.00 96.81 203 LEU A C 1
ATOM 1571 O O . LEU A 1 203 ? 14.192 2.694 -13.528 1.00 96.81 203 LEU A O 1
ATOM 1575 N N . VAL A 1 204 ? 12.882 0.941 -13.080 1.00 95.56 204 VAL A N 1
ATOM 1576 C CA . VAL A 1 204 ? 13.223 0.250 -14.341 1.00 95.56 204 VAL A CA 1
ATOM 1577 C C . VAL A 1 204 ? 12.519 0.859 -15.551 1.00 95.56 204 VAL A C 1
ATOM 1579 O O . VAL A 1 204 ? 13.055 0.751 -16.656 1.00 95.56 204 VAL A O 1
ATOM 1582 N N . GLN A 1 205 ? 11.375 1.521 -15.351 1.00 94.38 205 GLN A N 1
ATOM 1583 C CA . GLN A 1 205 ? 10.729 2.345 -16.372 1.00 94.38 205 GLN A CA 1
ATOM 1584 C C . GLN A 1 205 ? 11.579 3.556 -16.728 1.00 94.38 205 GLN A C 1
ATOM 1586 O O . GLN A 1 205 ? 11.904 3.734 -17.903 1.00 94.38 205 GLN A O 1
ATOM 1591 N N . ASP A 1 206 ? 12.019 4.312 -15.722 1.00 93.31 206 ASP A N 1
ATOM 1592 C CA . ASP A 1 206 ? 12.907 5.462 -15.908 1.00 93.31 206 ASP A CA 1
ATOM 1593 C C . ASP A 1 206 ? 14.209 5.055 -16.626 1.00 93.31 206 ASP A C 1
ATOM 1595 O O . ASP A 1 206 ? 14.597 5.615 -17.654 1.00 93.31 206 ASP A O 1
ATOM 1599 N N . ARG A 1 207 ? 14.820 3.950 -16.181 1.00 92.25 207 ARG A N 1
ATOM 1600 C CA . ARG A 1 207 ? 16.043 3.399 -16.792 1.00 92.25 207 ARG A CA 1
ATOM 1601 C C . ARG A 1 207 ? 15.814 2.628 -18.090 1.00 92.25 207 ARG A C 1
ATOM 1603 O O . ARG A 1 207 ? 16.792 2.214 -18.718 1.00 92.25 207 ARG A O 1
ATOM 1610 N N . LYS A 1 208 ? 14.559 2.383 -18.472 1.00 91.25 208 LYS A N 1
ATOM 1611 C CA . LYS A 1 208 ? 14.146 1.634 -19.672 1.00 91.25 208 LYS A CA 1
ATOM 1612 C C . LYS A 1 208 ? 14.727 0.210 -19.762 1.00 91.25 208 LYS A C 1
ATOM 1614 O O . LYS A 1 208 ? 14.866 -0.333 -20.857 1.00 91.25 208 LYS A O 1
ATOM 1619 N N . ARG A 1 209 ? 15.094 -0.416 -18.633 1.00 90.25 209 ARG A N 1
ATOM 1620 C CA . ARG A 1 209 ? 15.733 -1.751 -18.584 1.00 90.25 209 ARG A CA 1
ATOM 1621 C C . ARG A 1 209 ? 15.605 -2.418 -17.215 1.00 90.25 209 ARG A C 1
ATOM 1623 O O . ARG A 1 209 ? 15.592 -1.735 -16.197 1.00 90.25 209 ARG A O 1
ATOM 1630 N N . GLY A 1 210 ? 15.651 -3.752 -17.182 1.00 92.12 210 GLY A N 1
ATOM 1631 C CA . GLY A 1 210 ? 15.722 -4.526 -15.936 1.00 92.12 210 GLY A CA 1
ATOM 1632 C C . GLY A 1 210 ? 14.369 -4.956 -15.366 1.00 92.12 210 GLY A C 1
ATOM 1633 O O . GLY A 1 210 ? 14.276 -5.193 -14.164 1.00 92.12 210 GLY A O 1
ATOM 1634 N N . TYR A 1 211 ? 13.340 -5.091 -16.207 1.00 94.38 211 TYR A N 1
ATOM 1635 C CA . TYR A 1 211 ? 11.958 -5.404 -15.807 1.00 94.38 211 TYR A CA 1
ATOM 1636 C C . TYR A 1 211 ? 11.776 -6.746 -15.078 1.00 94.38 211 TYR A C 1
ATOM 1638 O O . TYR A 1 211 ? 10.778 -6.938 -14.397 1.00 94.38 211 TYR A O 1
ATOM 1646 N N . GLU A 1 212 ? 12.762 -7.643 -15.118 1.00 93.81 212 GLU A N 1
ATOM 1647 C CA . GLU A 1 212 ? 12.735 -8.897 -14.347 1.00 93.81 212 GLU A CA 1
ATOM 1648 C C . GLU A 1 212 ? 12.852 -8.663 -12.836 1.00 93.81 212 GLU A C 1
ATOM 1650 O O . GLU A 1 212 ? 12.383 -9.478 -12.041 1.00 93.81 212 GLU A O 1
ATOM 1655 N N . ARG A 1 213 ? 13.444 -7.534 -12.418 1.00 96.06 213 ARG A N 1
ATOM 1656 C CA . ARG A 1 213 ? 13.626 -7.189 -11.001 1.00 96.06 213 ARG A CA 1
ATOM 1657 C C . ARG A 1 213 ? 12.293 -6.987 -10.272 1.00 96.06 213 ARG A C 1
ATOM 1659 O O . ARG A 1 213 ? 12.094 -7.683 -9.280 1.00 96.06 213 ARG A O 1
ATOM 1666 N N . PRO A 1 214 ? 11.377 -6.101 -10.719 1.00 97.19 214 PRO A N 1
ATOM 1667 C CA . PRO A 1 214 ? 10.069 -5.970 -10.077 1.00 97.19 214 PRO A CA 1
ATOM 1668 C C . PRO A 1 214 ? 9.224 -7.247 -10.185 1.00 97.19 214 PRO A C 1
ATOM 1670 O O . PRO A 1 214 ? 8.530 -7.575 -9.232 1.00 97.19 214 PRO A O 1
ATOM 1673 N N . ILE A 1 215 ? 9.319 -8.017 -11.280 1.00 97.19 215 ILE A N 1
ATOM 1674 C CA . ILE A 1 215 ? 8.599 -9.301 -11.419 1.00 97.19 215 ILE A CA 1
ATOM 1675 C C . ILE A 1 215 ? 9.060 -10.298 -10.351 1.00 97.19 215 ILE A C 1
ATOM 1677 O O . ILE A 1 215 ? 8.241 -10.891 -9.652 1.00 97.19 215 ILE A O 1
ATOM 1681 N N . SER A 1 216 ? 10.377 -10.440 -10.192 1.00 97.25 216 SER A N 1
ATOM 1682 C CA . SER A 1 216 ? 10.965 -11.290 -9.155 1.00 97.25 216 SER A CA 1
ATOM 1683 C C . SER A 1 216 ? 10.568 -10.806 -7.765 1.00 97.25 216 SER A C 1
ATOM 1685 O O . SER A 1 216 ? 10.177 -11.614 -6.934 1.00 97.25 216 SER A O 1
ATOM 1687 N N . ALA A 1 217 ? 10.610 -9.494 -7.520 1.00 97.44 217 ALA A N 1
ATOM 1688 C CA . ALA A 1 217 ? 10.239 -8.909 -6.237 1.00 97.44 217 ALA A CA 1
ATOM 1689 C C . ALA A 1 217 ? 8.774 -9.206 -5.868 1.00 97.44 217 ALA A C 1
ATOM 1691 O O . ALA A 1 217 ? 8.531 -9.724 -4.776 1.00 97.44 217 ALA A O 1
ATOM 1692 N N . LEU A 1 218 ? 7.831 -9.006 -6.801 1.00 98.00 218 LEU A N 1
ATOM 1693 C CA . LEU A 1 218 ? 6.411 -9.337 -6.622 1.00 98.00 218 LEU A CA 1
ATOM 1694 C C . LEU A 1 218 ? 6.202 -10.819 -6.281 1.00 98.00 218 LEU A C 1
ATOM 1696 O O . LEU A 1 218 ? 5.418 -11.137 -5.390 1.00 98.00 218 LEU A O 1
ATOM 1700 N N . ALA A 1 219 ? 6.939 -11.722 -6.932 1.00 97.31 219 ALA A N 1
ATOM 1701 C CA . ALA A 1 219 ? 6.847 -13.161 -6.680 1.00 97.31 219 ALA A CA 1
ATOM 1702 C C . ALA A 1 219 ? 7.317 -13.572 -5.270 1.00 97.31 219 ALA A C 1
ATOM 1704 O O . ALA A 1 219 ? 6.963 -14.649 -4.796 1.00 97.31 219 ALA A O 1
ATOM 1705 N N . THR A 1 220 ? 8.096 -12.731 -4.581 1.00 97.06 220 THR A N 1
ATOM 1706 C CA . THR A 1 220 ? 8.547 -13.008 -3.206 1.00 97.06 220 THR A CA 1
ATOM 1707 C C . THR A 1 220 ? 7.567 -12.553 -2.123 1.00 97.06 220 THR A C 1
ATOM 1709 O O . THR A 1 220 ? 7.837 -12.750 -0.936 1.00 97.06 220 THR A O 1
ATOM 1712 N N . ILE A 1 221 ? 6.465 -11.899 -2.490 1.00 97.62 221 ILE A N 1
ATOM 1713 C CA . ILE A 1 221 ? 5.488 -11.373 -1.538 1.00 97.62 221 ILE A CA 1
ATOM 1714 C C . ILE A 1 221 ? 4.542 -12.505 -1.127 1.00 97.62 221 ILE A C 1
ATOM 1716 O O . ILE A 1 221 ? 3.720 -12.967 -1.916 1.00 97.62 221 ILE A O 1
ATOM 1720 N N . ASN A 1 222 ? 4.640 -12.950 0.127 1.00 95.88 222 ASN A N 1
ATOM 1721 C CA . ASN A 1 222 ? 3.793 -14.017 0.655 1.00 95.88 222 ASN A CA 1
ATOM 1722 C C . ASN A 1 222 ? 2.599 -13.442 1.433 1.00 95.88 222 ASN A C 1
ATOM 1724 O O . ASN A 1 222 ? 2.749 -12.997 2.569 1.00 95.88 222 ASN A O 1
ATOM 1728 N N . LEU A 1 223 ? 1.413 -13.458 0.821 1.00 94.56 223 LEU A N 1
ATOM 1729 C CA . LEU A 1 223 ? 0.153 -13.045 1.448 1.00 94.56 223 LEU A CA 1
ATOM 1730 C C . LEU A 1 223 ? -0.693 -14.262 1.833 1.00 94.56 223 LEU A C 1
ATOM 1732 O O . LEU A 1 223 ? -0.728 -15.254 1.110 1.00 94.56 223 LEU A O 1
ATOM 1736 N N . ALA A 1 224 ? -1.400 -14.200 2.961 1.00 91.94 224 ALA A N 1
ATOM 1737 C CA . ALA A 1 224 ? -2.342 -15.258 3.337 1.00 91.94 224 ALA A CA 1
ATOM 1738 C C . ALA A 1 224 ? -3.567 -15.289 2.403 1.00 91.94 224 ALA A C 1
ATOM 1740 O O . ALA A 1 224 ? -4.049 -16.364 2.063 1.00 91.94 224 ALA A O 1
ATOM 1741 N N . ASP A 1 225 ? -4.015 -14.115 1.951 1.00 92.00 225 ASP A N 1
ATOM 1742 C CA . ASP A 1 225 ? -5.159 -13.956 1.055 1.00 92.00 225 ASP A CA 1
ATOM 1743 C C . ASP A 1 225 ? -4.850 -14.436 -0.376 1.00 92.00 225 ASP A C 1
ATOM 1745 O O . ASP A 1 225 ? -3.901 -13.975 -1.023 1.00 92.00 225 ASP A O 1
ATOM 1749 N N . GLY A 1 226 ? -5.675 -15.363 -0.869 1.00 94.88 226 GLY A N 1
ATOM 1750 C CA . GLY A 1 226 ? -5.584 -15.907 -2.221 1.00 94.88 226 GLY A CA 1
ATOM 1751 C C . GLY A 1 226 ? -5.867 -14.861 -3.299 1.00 94.88 226 GLY A C 1
ATOM 1752 O O . GLY A 1 226 ? -5.142 -14.814 -4.293 1.00 94.88 226 GLY A O 1
ATOM 1753 N N . ALA A 1 227 ? -6.838 -13.968 -3.084 1.00 94.56 227 ALA A N 1
ATOM 1754 C CA . ALA A 1 227 ? -7.184 -12.936 -4.062 1.00 94.56 227 ALA A CA 1
ATOM 1755 C C . ALA A 1 227 ? -6.025 -11.950 -4.261 1.00 94.56 227 ALA A C 1
ATOM 1757 O O . ALA A 1 227 ? -5.647 -11.635 -5.394 1.00 94.56 227 ALA A O 1
ATOM 1758 N N . ALA A 1 228 ? -5.384 -11.523 -3.170 1.00 95.75 228 ALA A N 1
ATOM 1759 C CA . ALA A 1 228 ? -4.198 -10.684 -3.260 1.00 95.75 228 ALA A CA 1
ATOM 1760 C C . ALA A 1 228 ? -3.014 -11.394 -3.946 1.00 95.75 228 ALA A C 1
ATOM 1762 O O . ALA A 1 228 ? -2.316 -10.771 -4.745 1.00 95.75 228 ALA A O 1
ATOM 1763 N N . LYS A 1 229 ? -2.798 -12.698 -3.720 1.00 96.88 229 LYS A N 1
ATOM 1764 C CA . LYS A 1 229 ? -1.782 -13.481 -4.457 1.00 96.88 229 LYS A CA 1
ATOM 1765 C C . LYS A 1 229 ? -2.042 -13.495 -5.965 1.00 96.88 229 LYS A C 1
ATOM 1767 O O . LYS A 1 229 ? -1.117 -13.269 -6.748 1.00 96.88 229 LYS A O 1
ATOM 1772 N N . GLU A 1 230 ? -3.287 -13.727 -6.373 1.00 97.12 230 GLU A N 1
ATOM 1773 C CA . GLU A 1 230 ? -3.683 -13.695 -7.785 1.00 97.12 230 GLU A CA 1
ATOM 1774 C C . GLU A 1 230 ? -3.475 -12.309 -8.405 1.00 97.12 230 GLU A C 1
ATOM 1776 O O . GLU A 1 230 ? -2.965 -12.207 -9.522 1.00 97.12 230 GLU A O 1
ATOM 1781 N N . HIS A 1 231 ? -3.789 -11.242 -7.665 1.00 97.38 231 HIS A N 1
ATOM 1782 C CA . HIS A 1 231 ? -3.519 -9.867 -8.082 1.00 97.38 231 HIS A CA 1
ATOM 1783 C C . HIS A 1 231 ? -2.024 -9.625 -8.355 1.00 97.38 231 HIS A C 1
ATOM 1785 O O . HIS A 1 231 ? -1.660 -9.112 -9.417 1.00 97.38 231 HIS A O 1
ATOM 1791 N N . LEU A 1 232 ? -1.136 -10.042 -7.446 1.00 97.88 232 LEU A N 1
ATOM 1792 C CA . LEU A 1 232 ? 0.313 -9.885 -7.623 1.00 97.88 232 LEU A CA 1
ATOM 1793 C C . LEU A 1 232 ? 0.842 -10.680 -8.825 1.00 97.88 232 LEU A C 1
ATOM 1795 O O . LEU A 1 232 ? 1.678 -10.178 -9.583 1.00 97.88 232 LEU A O 1
ATOM 1799 N N . ALA A 1 233 ? 0.324 -11.891 -9.046 1.00 97.75 233 ALA A N 1
ATOM 1800 C CA . ALA A 1 233 ? 0.655 -12.694 -10.220 1.00 97.75 233 ALA A CA 1
ATOM 1801 C C . ALA A 1 233 ? 0.185 -12.023 -11.525 1.00 97.75 233 ALA A C 1
ATOM 1803 O O . ALA A 1 233 ? 0.935 -11.976 -12.506 1.00 97.75 233 ALA A O 1
ATOM 1804 N N . ALA A 1 234 ? -1.022 -11.449 -11.535 1.00 97.81 234 ALA A N 1
ATOM 1805 C CA . ALA A 1 234 ? -1.564 -10.708 -12.671 1.00 97.81 234 ALA A CA 1
ATOM 1806 C C . ALA A 1 234 ? -0.760 -9.430 -12.977 1.00 97.81 234 ALA A C 1
ATOM 1808 O O . ALA A 1 234 ? -0.492 -9.141 -14.150 1.00 97.81 234 ALA A O 1
ATOM 1809 N N . LEU A 1 235 ? -0.297 -8.701 -11.955 1.00 98.06 235 LEU A N 1
ATOM 1810 C CA . LEU A 1 235 ? 0.639 -7.582 -12.130 1.00 98.06 235 LEU A CA 1
ATOM 1811 C C . LEU A 1 235 ? 1.960 -8.049 -12.748 1.00 98.06 235 LEU A C 1
ATOM 1813 O O . LEU A 1 235 ? 2.391 -7.490 -13.757 1.00 98.06 235 LEU A O 1
ATOM 1817 N N . GLY A 1 236 ? 2.570 -9.110 -12.213 1.00 97.56 236 GLY A N 1
ATOM 1818 C CA . GLY A 1 236 ? 3.803 -9.680 -12.768 1.00 97.56 236 GLY A CA 1
ATOM 1819 C C . GLY A 1 236 ? 3.652 -10.103 -14.235 1.00 97.56 236 GLY A C 1
ATOM 1820 O O . GLY A 1 236 ? 4.512 -9.797 -15.066 1.00 97.56 236 GLY A O 1
ATOM 1821 N N . LYS A 1 237 ? 2.524 -10.733 -14.589 1.00 97.50 237 LYS A N 1
ATOM 1822 C CA . LYS A 1 237 ? 2.175 -11.086 -15.976 1.00 97.50 237 LYS A CA 1
ATOM 1823 C C . LYS A 1 237 ? 2.021 -9.849 -16.862 1.00 97.50 237 LYS A C 1
ATOM 1825 O O . LYS A 1 237 ? 2.497 -9.866 -17.996 1.00 97.50 237 LYS A O 1
ATOM 1830 N N . SER A 1 238 ? 1.401 -8.787 -16.349 1.00 97.44 238 SER A N 1
ATOM 1831 C CA . SER A 1 238 ? 1.223 -7.526 -17.080 1.00 97.44 238 SER A CA 1
ATOM 1832 C C . SER A 1 238 ? 2.565 -6.876 -17.397 1.00 97.44 238 SER A C 1
ATOM 1834 O O . SER A 1 238 ? 2.815 -6.549 -18.553 1.00 97.44 238 SER A O 1
ATOM 1836 N N . ILE A 1 239 ? 3.477 -6.805 -16.419 1.00 96.56 239 ILE A N 1
ATOM 1837 C CA . ILE A 1 239 ? 4.844 -6.312 -16.639 1.00 96.56 239 ILE A CA 1
ATOM 1838 C C . ILE A 1 239 ? 5.545 -7.169 -17.701 1.00 96.56 239 ILE A C 1
ATOM 1840 O O . ILE A 1 239 ? 6.099 -6.633 -18.658 1.00 96.56 239 ILE A O 1
ATOM 1844 N N . LYS A 1 240 ? 5.491 -8.503 -17.578 1.00 94.12 240 LYS A N 1
ATOM 1845 C CA . LYS A 1 240 ? 6.148 -9.430 -18.515 1.00 94.12 240 LYS A CA 1
ATOM 1846 C C . LYS A 1 240 ? 5.640 -9.290 -19.952 1.00 94.12 240 LYS A C 1
ATOM 1848 O O . LYS A 1 240 ? 6.427 -9.423 -20.886 1.00 94.12 240 LYS A O 1
ATOM 1853 N N . ALA A 1 241 ? 4.345 -9.037 -20.136 1.00 93.31 241 ALA A N 1
ATOM 1854 C CA . ALA A 1 241 ? 3.738 -8.905 -21.458 1.00 93.31 241 ALA A CA 1
ATOM 1855 C C . ALA A 1 241 ? 4.341 -7.734 -22.254 1.00 93.31 241 ALA A C 1
ATOM 1857 O O . ALA A 1 241 ? 4.614 -7.878 -23.451 1.00 93.31 241 ALA A O 1
ATOM 1858 N N . VAL A 1 242 ? 4.609 -6.613 -21.578 1.00 93.19 242 VAL A N 1
ATOM 1859 C CA . VAL A 1 242 ? 5.076 -5.365 -22.204 1.00 93.19 242 VAL A CA 1
ATOM 1860 C C . VAL A 1 242 ? 6.563 -5.070 -21.980 1.00 93.19 242 VAL A C 1
ATOM 1862 O O . VAL A 1 242 ? 7.110 -4.164 -22.603 1.00 93.19 242 VAL A O 1
ATOM 1865 N N . ALA A 1 243 ? 7.251 -5.848 -21.139 1.00 91.19 243 ALA A N 1
ATOM 1866 C CA . ALA A 1 243 ? 8.669 -5.670 -20.851 1.00 91.19 243 ALA A CA 1
ATOM 1867 C C . ALA A 1 243 ? 9.529 -5.675 -22.127 1.00 91.19 243 ALA A C 1
ATOM 1869 O O . ALA A 1 243 ? 9.375 -6.508 -23.030 1.00 91.19 243 ALA A O 1
ATOM 1870 N N . VAL A 1 244 ? 10.491 -4.752 -22.176 1.00 88.62 244 VAL A N 1
ATOM 1871 C CA . VAL A 1 244 ? 11.546 -4.761 -23.192 1.00 88.62 244 VAL A CA 1
ATOM 1872 C C . VAL A 1 244 ? 12.588 -5.821 -22.844 1.00 88.62 244 VAL A C 1
ATOM 1874 O O . VAL A 1 244 ? 12.924 -6.039 -21.679 1.00 88.62 244 VAL A O 1
ATOM 1877 N N . CYS A 1 245 ? 13.136 -6.480 -23.863 1.00 86.25 245 CYS A N 1
ATOM 1878 C CA . CYS A 1 245 ? 14.177 -7.483 -23.664 1.00 86.25 245 CYS A CA 1
ATOM 1879 C C . CYS A 1 245 ? 15.407 -6.859 -22.991 1.00 86.25 245 CYS A C 1
ATOM 1881 O O . CYS A 1 245 ? 15.984 -5.913 -23.522 1.00 86.25 245 CYS A O 1
ATOM 1883 N N . ASN A 1 246 ? 15.862 -7.420 -21.868 1.00 83.81 246 ASN A N 1
ATOM 1884 C CA . ASN A 1 246 ? 17.014 -6.884 -21.131 1.00 83.81 246 ASN A CA 1
ATOM 1885 C C . ASN A 1 246 ? 18.331 -6.934 -21.918 1.00 83.81 246 ASN A C 1
ATOM 1887 O O . ASN A 1 246 ? 19.242 -6.164 -21.627 1.00 83.81 246 ASN A O 1
ATOM 1891 N N . VAL A 1 247 ? 18.437 -7.830 -22.906 1.00 85.75 247 VAL A N 1
ATOM 1892 C CA . VAL A 1 247 ? 19.668 -8.007 -23.686 1.00 85.75 247 VAL A CA 1
ATOM 1893 C C . VAL A 1 247 ? 19.786 -6.953 -24.780 1.00 85.75 247 VAL A C 1
ATOM 1895 O O . VAL A 1 247 ? 20.823 -6.310 -24.888 1.00 85.75 247 VAL A O 1
ATOM 1898 N N . CYS A 1 248 ? 18.733 -6.742 -25.577 1.00 84.69 248 CYS A N 1
ATOM 1899 C CA . CYS A 1 248 ? 18.748 -5.739 -26.650 1.00 84.69 248 CYS A CA 1
ATOM 1900 C C . CYS A 1 248 ? 18.119 -4.398 -26.272 1.00 84.69 248 CYS A C 1
ATOM 1902 O O . CYS A 1 248 ? 18.103 -3.496 -27.100 1.00 84.69 248 CYS A O 1
ATOM 1904 N N . GLN A 1 249 ? 17.577 -4.265 -25.060 1.00 83.94 249 GLN A N 1
ATOM 1905 C CA . GLN A 1 249 ? 16.919 -3.049 -24.566 1.00 83.94 249 GLN A CA 1
ATOM 1906 C C . GLN A 1 249 ? 15.820 -2.546 -25.520 1.00 83.94 249 GLN A C 1
ATOM 1908 O O . GLN A 1 249 ? 15.678 -1.353 -25.757 1.00 83.94 249 GLN A O 1
ATOM 1913 N N . GLY A 1 250 ? 15.081 -3.478 -26.133 1.00 83.06 250 GLY A N 1
ATOM 1914 C CA . GLY A 1 250 ? 14.027 -3.173 -27.109 1.00 83.06 250 GLY A CA 1
ATOM 1915 C C . GLY A 1 250 ? 14.516 -2.881 -28.535 1.00 83.06 250 GLY A C 1
ATOM 1916 O O . GLY A 1 250 ? 13.692 -2.823 -29.441 1.00 83.06 250 GLY A O 1
ATOM 1917 N N . GLN A 1 251 ? 15.831 -2.784 -28.782 1.00 84.06 251 GLN A N 1
ATOM 1918 C CA . GLN A 1 251 ? 16.387 -2.479 -30.110 1.00 84.06 251 GLN A CA 1
ATOM 1919 C C . GLN A 1 251 ? 16.315 -3.644 -31.102 1.00 84.06 251 GLN A C 1
ATOM 1921 O O . GLN A 1 251 ? 16.594 -3.449 -32.282 1.00 84.06 251 GLN A O 1
ATOM 1926 N N . THR A 1 252 ? 15.996 -4.864 -30.649 1.00 87.38 252 THR A N 1
ATOM 1927 C CA . THR A 1 252 ? 15.965 -6.130 -31.427 1.00 87.38 252 THR A CA 1
ATOM 1928 C C . THR A 1 252 ? 17.292 -6.586 -32.017 1.00 87.38 252 THR A C 1
ATOM 1930 O O . THR A 1 252 ? 17.407 -7.730 -32.445 1.00 87.38 252 THR A O 1
ATOM 1933 N N . LYS A 1 253 ? 18.308 -5.727 -31.996 1.00 89.44 253 LYS A N 1
ATOM 1934 C CA . LYS A 1 253 ? 19.623 -5.940 -32.583 1.00 89.44 253 LYS A CA 1
ATOM 1935 C C . LYS A 1 253 ? 20.701 -5.701 -31.535 1.00 89.44 253 LYS A C 1
ATOM 1937 O O . LYS A 1 253 ? 20.574 -4.829 -30.683 1.00 89.44 253 LYS A O 1
ATOM 1942 N N . LEU A 1 254 ? 21.762 -6.493 -31.595 1.00 90.38 254 LEU A N 1
ATOM 1943 C CA . LEU A 1 254 ? 22.935 -6.398 -30.734 1.00 90.38 254 LEU A CA 1
ATOM 1944 C C . LEU A 1 254 ? 24.147 -6.061 -31.582 1.00 90.38 254 LEU A C 1
ATOM 1946 O O . LEU A 1 254 ? 24.278 -6.535 -32.712 1.00 90.38 254 LEU A O 1
ATOM 1950 N N . ARG A 1 255 ? 25.061 -5.266 -31.030 1.00 90.69 255 ARG A N 1
ATOM 1951 C CA . ARG A 1 255 ? 26.332 -4.975 -31.689 1.00 90.69 255 ARG A CA 1
ATOM 1952 C C . ARG A 1 255 ? 27.095 -6.285 -31.882 1.00 90.69 255 ARG A C 1
ATOM 1954 O O . ARG A 1 255 ? 27.290 -7.031 -30.925 1.00 90.69 255 ARG A O 1
ATOM 1961 N N . CYS A 1 256 ? 27.510 -6.576 -33.112 1.00 90.38 256 CYS A N 1
ATOM 1962 C CA . CYS A 1 256 ? 28.248 -7.798 -33.405 1.00 90.38 256 CYS A CA 1
ATOM 1963 C C . CYS A 1 256 ? 29.560 -7.797 -32.615 1.00 90.38 256 CYS A C 1
ATOM 1965 O O . CYS A 1 256 ? 30.348 -6.857 -32.727 1.00 90.38 256 CYS A O 1
ATOM 1967 N N . THR A 1 257 ? 29.799 -8.846 -31.833 1.00 90.88 257 THR A N 1
ATOM 1968 C CA . THR A 1 257 ? 31.012 -8.992 -31.018 1.00 90.88 257 THR A CA 1
ATOM 1969 C C . THR A 1 257 ? 32.267 -9.170 -31.867 1.00 90.88 257 THR A C 1
ATOM 1971 O O . THR A 1 257 ? 33.337 -8.764 -31.438 1.00 90.88 257 THR A O 1
ATOM 1974 N N . ASN A 1 258 ? 32.139 -9.702 -33.087 1.00 88.44 258 ASN A N 1
ATOM 1975 C CA . ASN A 1 258 ? 33.269 -9.916 -33.990 1.00 88.44 258 ASN A CA 1
ATOM 1976 C C . ASN A 1 258 ? 33.783 -8.624 -34.641 1.00 88.44 258 ASN A C 1
ATOM 1978 O O . ASN A 1 258 ? 34.987 -8.441 -34.764 1.00 88.44 258 ASN A O 1
ATOM 1982 N N . CYS A 1 259 ? 32.893 -7.740 -35.104 1.00 87.75 259 CYS A N 1
ATOM 1983 C CA . CYS A 1 259 ? 33.302 -6.508 -35.795 1.00 87.75 259 CYS A CA 1
ATOM 1984 C C . CYS A 1 259 ? 33.046 -5.235 -34.982 1.00 87.75 259 CYS A C 1
ATOM 1986 O O . CYS A 1 259 ? 33.210 -4.131 -35.502 1.00 87.75 259 CYS A O 1
ATOM 1988 N N . HIS A 1 260 ? 32.550 -5.362 -33.749 1.00 87.75 260 HIS A N 1
ATOM 1989 C CA . HIS A 1 260 ? 32.146 -4.253 -32.882 1.00 87.75 260 HIS A CA 1
ATOM 1990 C C . HIS A 1 260 ? 31.298 -3.201 -33.620 1.00 87.75 260 HIS A C 1
ATOM 1992 O O . HIS A 1 260 ? 31.511 -1.995 -33.493 1.00 87.75 260 HIS A O 1
ATOM 1998 N N . GLY A 1 261 ? 30.342 -3.631 -34.448 1.00 88.31 261 GLY A N 1
ATOM 1999 C CA . GLY A 1 261 ? 29.460 -2.722 -35.194 1.00 88.31 261 GLY A CA 1
ATOM 2000 C C . GLY A 1 261 ? 30.076 -1.992 -36.388 1.00 88.31 261 GLY A C 1
ATOM 2001 O O . GLY A 1 261 ? 29.360 -1.257 -37.054 1.00 88.31 261 GLY A O 1
ATOM 2002 N N . LYS A 1 262 ? 31.362 -2.189 -36.703 1.00 86.44 262 LYS A N 1
ATOM 2003 C CA . LYS A 1 262 ? 32.040 -1.450 -37.786 1.00 86.44 262 LYS A CA 1
ATOM 2004 C C . LYS A 1 262 ? 31.626 -1.877 -39.202 1.00 86.44 262 LYS A C 1
ATOM 2006 O O . LYS A 1 262 ? 32.033 -1.221 -40.152 1.00 86.44 262 LYS A O 1
ATOM 2011 N N . LYS A 1 263 ? 30.802 -2.929 -39.339 1.00 85.38 263 LYS A N 1
ATOM 2012 C CA . LYS A 1 263 ? 30.393 -3.634 -40.578 1.00 85.38 263 LYS A CA 1
ATOM 2013 C C . LYS A 1 263 ? 31.555 -4.269 -41.351 1.00 85.38 263 LYS A C 1
ATOM 2015 O O . LYS A 1 263 ? 31.462 -5.417 -41.779 1.00 85.38 263 LYS A O 1
ATOM 2020 N N . GLU A 1 264 ? 32.652 -3.535 -41.479 1.00 86.19 264 GLU A N 1
ATOM 2021 C CA . GLU A 1 264 ? 33.815 -3.850 -42.290 1.00 86.19 264 GLU A CA 1
ATOM 2022 C C . GLU A 1 264 ? 35.086 -3.396 -41.560 1.00 86.19 264 GLU A C 1
ATOM 2024 O O . GLU A 1 264 ? 35.133 -2.311 -40.971 1.00 86.19 264 GLU A O 1
ATOM 2029 N N . THR A 1 265 ? 36.132 -4.216 -41.610 1.00 82.69 265 THR A N 1
ATOM 2030 C CA . THR A 1 265 ? 37.466 -3.831 -41.138 1.00 82.69 265 THR A CA 1
ATOM 2031 C C . THR A 1 265 ? 38.263 -3.331 -42.332 1.00 82.69 265 THR A C 1
ATOM 2033 O O . THR A 1 265 ? 38.491 -4.073 -43.289 1.00 82.69 265 THR A O 1
ATOM 2036 N N . LYS A 1 266 ? 38.660 -2.056 -42.282 1.00 87.69 266 LYS A N 1
ATOM 2037 C CA . LYS A 1 266 ? 39.436 -1.405 -43.337 1.00 87.69 266 LYS A CA 1
ATOM 2038 C C . LYS A 1 266 ? 40.912 -1.403 -42.963 1.00 87.69 266 LYS A C 1
ATOM 2040 O O . LYS A 1 266 ? 41.285 -0.821 -41.946 1.00 87.69 266 LYS A O 1
ATOM 2045 N N . PHE A 1 267 ? 41.742 -2.016 -43.796 1.00 88.38 267 PHE A N 1
ATOM 2046 C CA . PHE A 1 267 ? 43.193 -1.959 -43.648 1.00 88.38 267 PHE A CA 1
ATOM 2047 C C . PHE A 1 267 ? 43.721 -0.788 -44.468 1.00 88.38 267 PHE A C 1
ATOM 2049 O O . PHE A 1 267 ? 43.528 -0.752 -45.685 1.00 88.38 267 PHE A O 1
ATOM 2056 N N . LEU A 1 268 ? 44.323 0.195 -43.792 1.00 90.88 268 LEU A N 1
ATOM 2057 C CA . LEU A 1 268 ? 44.884 1.376 -44.447 1.00 90.88 268 LEU A CA 1
ATOM 2058 C C . LEU A 1 268 ? 45.879 0.943 -45.517 1.00 90.88 268 LEU A C 1
ATOM 2060 O O . LEU A 1 268 ? 46.701 0.058 -45.283 1.00 90.88 268 LEU A O 1
ATOM 2064 N N . CYS A 1 269 ? 45.793 1.579 -46.683 1.00 93.44 269 CYS A N 1
ATOM 2065 C CA . CYS A 1 269 ? 46.723 1.297 -47.757 1.00 93.44 269 CYS A CA 1
ATOM 2066 C C . CYS A 1 269 ? 48.133 1.681 -47.326 1.00 93.44 269 CYS A C 1
ATOM 2068 O O . CYS A 1 269 ? 48.371 2.851 -47.020 1.00 93.44 269 CYS A O 1
ATOM 2070 N N . LYS A 1 270 ? 49.069 0.726 -47.336 1.00 94.12 270 LYS A N 1
ATOM 2071 C CA . LYS A 1 270 ? 50.448 0.963 -46.868 1.00 94.12 270 LYS A CA 1
ATOM 2072 C C . LYS A 1 270 ? 51.176 2.040 -47.677 1.00 94.12 270 LYS A C 1
ATOM 2074 O O . LYS A 1 270 ? 52.069 2.695 -47.158 1.00 94.12 270 LYS A O 1
ATOM 2079 N N . LYS A 1 271 ? 50.797 2.231 -48.948 1.00 92.31 271 LYS A N 1
ATOM 2080 C CA . LYS A 1 271 ? 51.453 3.193 -49.850 1.00 92.31 271 LYS A CA 1
ATOM 2081 C C . LYS A 1 271 ? 50.985 4.634 -49.641 1.00 92.31 271 LYS A C 1
ATOM 2083 O O . LYS A 1 271 ? 51.784 5.550 -49.774 1.00 92.31 271 LYS A O 1
ATOM 2088 N N . CYS A 1 272 ? 49.704 4.849 -49.336 1.00 92.38 272 CYS A N 1
ATOM 2089 C CA . CYS A 1 272 ? 49.147 6.197 -49.153 1.00 92.38 272 CYS A CA 1
ATOM 2090 C C . CYS A 1 272 ? 48.692 6.499 -47.720 1.00 92.38 272 CYS A C 1
ATOM 2092 O O . CYS A 1 272 ? 48.085 7.542 -47.489 1.00 92.38 272 CYS A O 1
ATOM 2094 N N . ASN A 1 273 ? 48.896 5.579 -46.775 1.00 91.25 273 ASN A N 1
ATOM 2095 C CA . ASN A 1 273 ? 48.489 5.692 -45.372 1.00 91.25 273 ASN A CA 1
ATOM 2096 C C . ASN A 1 273 ? 47.037 6.167 -45.185 1.00 91.25 273 ASN A C 1
ATOM 2098 O O . ASN A 1 273 ? 46.767 7.084 -44.416 1.00 91.25 273 ASN A O 1
ATOM 2102 N N . GLY A 1 274 ? 46.085 5.581 -45.920 1.00 91.69 274 GLY A N 1
ATOM 2103 C CA . GLY A 1 274 ? 44.666 5.949 -45.793 1.00 91.69 274 GLY A CA 1
ATOM 2104 C C . GLY A 1 274 ? 44.183 7.088 -46.685 1.00 91.69 274 GLY A C 1
ATOM 2105 O O . GLY A 1 274 ? 42.979 7.223 -46.877 1.00 91.69 274 GLY A O 1
ATOM 2106 N N . LYS A 1 275 ? 45.084 7.890 -47.265 1.00 92.19 275 LYS A N 1
ATOM 2107 C CA . LYS A 1 275 ? 44.706 9.126 -47.975 1.00 92.19 275 LYS A CA 1
ATOM 2108 C C . LYS A 1 275 ? 44.036 8.899 -49.331 1.00 92.19 275 LYS A C 1
ATOM 2110 O O . LYS A 1 275 ? 43.414 9.803 -49.872 1.00 92.19 275 LYS A O 1
ATOM 2115 N N . GLY A 1 276 ? 44.212 7.720 -49.925 1.00 93.56 276 GLY A N 1
ATOM 2116 C CA . GLY A 1 276 ? 43.727 7.407 -51.273 1.00 93.56 276 GLY A CA 1
ATOM 2117 C C . GLY A 1 276 ? 44.501 8.099 -52.395 1.00 93.56 276 GLY A C 1
ATOM 2118 O O . GLY A 1 276 ? 44.357 7.720 -53.550 1.00 93.56 276 GLY A O 1
ATOM 2119 N N . LYS A 1 277 ? 45.386 9.040 -52.076 1.00 94.19 277 LYS A N 1
ATOM 2120 C CA . LYS A 1 277 ? 46.230 9.766 -53.022 1.00 94.19 277 LYS A CA 1
ATOM 2121 C C . LYS A 1 277 ? 47.687 9.729 -52.579 1.00 94.19 277 LYS A C 1
ATOM 2123 O O . LYS A 1 277 ? 47.970 9.533 -51.396 1.00 94.19 277 LYS A O 1
ATOM 2128 N N . VAL A 1 278 ? 48.598 9.866 -53.531 1.00 91.56 278 VAL A N 1
ATOM 2129 C CA . VAL A 1 278 ? 50.040 10.010 -53.292 1.00 91.56 278 VAL A CA 1
ATOM 2130 C C . VAL A 1 278 ? 50.557 11.208 -54.091 1.00 91.56 278 VAL A C 1
ATOM 2132 O O . VAL A 1 278 ? 49.965 11.515 -55.130 1.00 91.56 278 VAL A O 1
ATOM 2135 N N . PRO A 1 279 ? 51.625 11.887 -53.635 1.00 90.62 279 PRO A N 1
ATOM 2136 C CA . PRO A 1 279 ? 52.291 12.902 -54.444 1.00 90.62 279 PRO A CA 1
ATOM 2137 C C . PRO A 1 279 ? 52.644 12.328 -55.815 1.00 90.62 279 PRO A C 1
ATOM 2139 O O . PRO A 1 279 ? 53.058 11.165 -55.902 1.00 90.62 279 PRO A O 1
ATOM 2142 N N . ASP A 1 280 ? 52.450 13.115 -56.871 1.00 87.50 280 ASP A N 1
ATOM 2143 C CA . ASP A 1 280 ? 52.881 12.722 -58.209 1.00 87.50 280 ASP A CA 1
ATOM 2144 C C . ASP A 1 280 ? 54.383 12.356 -58.173 1.00 87.50 280 ASP A C 1
ATOM 2146 O O . ASP A 1 280 ? 55.178 13.136 -57.634 1.00 87.50 280 ASP A O 1
ATOM 2150 N N . PRO A 1 281 ? 54.789 11.172 -58.680 1.00 83.56 281 PRO A N 1
ATOM 2151 C CA . PRO A 1 281 ? 56.181 10.728 -58.658 1.00 83.56 281 PRO A CA 1
ATOM 2152 C C . PRO A 1 281 ? 57.176 11.755 -59.208 1.00 83.56 281 PRO A C 1
ATOM 2154 O O . PRO A 1 281 ? 58.305 11.799 -58.726 1.00 83.56 281 PRO A O 1
ATOM 2157 N N . GLY A 1 282 ? 56.761 12.605 -60.157 1.00 86.31 282 GLY A N 1
ATOM 2158 C CA . GLY A 1 282 ? 57.603 13.675 -60.705 1.00 86.31 282 GLY A CA 1
ATOM 2159 C C . GLY A 1 282 ? 57.942 14.798 -59.715 1.00 86.31 282 GLY A C 1
ATOM 2160 O O . GLY A 1 282 ? 58.832 15.597 -59.987 1.00 86.31 282 GLY A O 1
ATOM 2161 N N . TYR A 1 283 ? 57.262 14.859 -58.565 1.00 83.44 283 TYR A N 1
ATOM 2162 C CA . TYR A 1 283 ? 57.371 15.939 -57.577 1.00 83.44 283 TYR A CA 1
ATOM 2163 C C . TYR A 1 283 ? 57.563 15.437 -56.131 1.00 83.44 283 TYR A C 1
ATOM 2165 O O . TYR A 1 283 ? 57.418 16.210 -55.179 1.00 83.44 283 TYR A O 1
ATOM 2173 N N . ALA A 1 284 ? 57.894 14.156 -55.931 1.00 75.38 284 ALA A N 1
ATOM 2174 C CA . ALA A 1 284 ? 57.980 13.538 -54.601 1.00 75.38 284 ALA A CA 1
ATOM 2175 C C . ALA A 1 284 ? 58.948 14.263 -53.636 1.00 75.38 284 ALA A C 1
ATOM 2177 O O . ALA A 1 284 ? 58.640 14.407 -52.451 1.00 75.38 284 ALA A O 1
ATOM 2178 N N . ASP A 1 285 ? 60.060 14.796 -54.150 1.00 79.56 285 ASP A N 1
ATOM 2179 C CA . ASP A 1 285 ? 61.089 15.500 -53.366 1.00 79.56 285 ASP A CA 1
ATOM 2180 C C . ASP A 1 285 ? 60.669 16.903 -52.900 1.00 79.56 285 ASP A C 1
ATOM 2182 O O . ASP A 1 285 ? 61.245 17.460 -51.963 1.00 79.56 285 ASP A O 1
ATOM 2186 N N . LEU A 1 286 ? 59.669 17.502 -53.553 1.00 79.19 286 LEU A N 1
ATOM 2187 C CA . LEU A 1 286 ? 59.115 18.803 -53.168 1.00 79.19 286 LEU A CA 1
ATOM 2188 C C . LEU A 1 286 ? 58.031 18.651 -52.094 1.00 79.19 286 LEU A C 1
ATOM 2190 O O . LEU A 1 286 ? 57.882 19.529 -51.244 1.00 79.19 286 LEU A O 1
ATOM 2194 N N . ALA A 1 287 ? 57.336 17.508 -52.078 1.00 76.88 287 ALA A N 1
ATOM 2195 C CA . ALA A 1 287 ? 56.320 17.178 -51.081 1.00 76.88 287 ALA A CA 1
ATOM 2196 C C . ALA A 1 287 ? 56.899 17.127 -49.656 1.00 76.88 287 ALA A C 1
ATOM 2198 O O . ALA A 1 287 ? 56.305 17.646 -48.712 1.00 76.88 287 ALA A O 1
ATOM 2199 N N . THR A 1 288 ? 58.085 16.531 -49.494 1.00 78.06 288 THR A N 1
ATOM 2200 C CA . THR A 1 288 ? 58.780 16.421 -48.197 1.00 78.06 288 THR A CA 1
ATOM 2201 C C . THR A 1 288 ? 59.288 17.766 -47.679 1.00 78.06 288 THR A C 1
ATOM 2203 O O . THR A 1 288 ? 59.486 17.922 -46.477 1.00 78.06 288 THR A O 1
ATOM 2206 N N . LYS A 1 289 ? 59.439 18.755 -48.566 1.00 84.81 289 LYS A N 1
ATOM 2207 C CA . LYS A 1 289 ? 59.844 20.131 -48.245 1.00 84.81 289 LYS A CA 1
ATOM 2208 C C . LYS A 1 289 ? 58.659 21.070 -47.971 1.00 84.81 289 LYS A C 1
ATOM 2210 O O . LYS A 1 289 ? 58.870 22.262 -47.784 1.00 84.81 289 LYS A O 1
ATOM 2215 N N . GLY A 1 290 ? 57.427 20.551 -47.936 1.00 81.31 290 GLY A N 1
ATOM 2216 C CA . GLY A 1 290 ? 56.226 21.314 -47.577 1.00 81.31 290 GLY A CA 1
ATOM 2217 C C . GLY A 1 290 ? 55.621 22.155 -48.706 1.00 81.31 290 GLY A C 1
ATOM 2218 O O . GLY A 1 290 ? 54.737 22.967 -48.443 1.00 81.31 290 GLY A O 1
ATOM 2219 N N . PHE A 1 291 ? 56.061 21.974 -49.955 1.00 83.56 291 PHE A N 1
ATOM 2220 C CA . PHE A 1 291 ? 55.445 22.642 -51.102 1.00 83.56 291 PHE A CA 1
ATOM 2221 C C . PHE A 1 291 ? 54.132 21.955 -51.494 1.00 83.56 291 PHE A C 1
ATOM 2223 O O . PHE A 1 291 ? 54.017 20.729 -51.436 1.00 83.56 291 PHE A O 1
ATOM 2230 N N . ASN A 1 292 ? 53.146 22.741 -51.936 1.00 85.06 292 ASN A N 1
ATOM 2231 C CA . ASN A 1 292 ? 51.915 22.203 -52.515 1.00 85.06 292 ASN A CA 1
ATOM 2232 C C . ASN A 1 292 ? 52.239 21.503 -53.839 1.00 85.06 292 ASN A C 1
ATOM 2234 O O . ASN A 1 292 ? 52.538 22.156 -54.837 1.00 85.06 292 ASN A O 1
ATOM 2238 N N . VAL A 1 293 ? 52.171 20.175 -53.833 1.00 85.81 293 VAL A N 1
ATOM 2239 C CA . VAL A 1 293 ? 52.417 19.328 -55.002 1.00 85.81 293 VAL A CA 1
ATOM 2240 C C . VAL A 1 293 ? 51.118 18.705 -55.517 1.00 85.81 293 VAL A C 1
ATOM 2242 O O . VAL A 1 293 ? 50.249 18.361 -54.712 1.00 85.81 293 VAL A O 1
ATOM 2245 N N . PRO A 1 294 ? 50.973 18.526 -56.844 1.00 86.75 294 PRO A N 1
ATOM 2246 C CA . PRO A 1 294 ? 49.846 17.800 -57.417 1.00 86.75 294 PRO A CA 1
ATOM 2247 C C . PRO A 1 294 ? 49.770 16.368 -56.863 1.00 86.75 294 PRO A C 1
ATOM 2249 O O . PRO A 1 294 ? 50.764 15.640 -56.833 1.00 86.75 294 PRO A O 1
ATOM 2252 N N . GLU A 1 295 ? 48.584 15.956 -56.414 1.00 92.19 295 GLU A N 1
ATOM 2253 C CA . GLU A 1 295 ? 48.334 14.604 -55.908 1.00 92.19 295 GLU A CA 1
ATOM 2254 C C . GLU A 1 295 ? 47.642 13.741 -56.970 1.00 92.19 295 GLU A C 1
ATOM 2256 O O . GLU A 1 295 ? 46.622 14.140 -57.537 1.00 92.19 295 GLU A O 1
ATOM 2261 N N . VAL A 1 296 ? 48.130 12.515 -57.172 1.00 92.94 296 VAL A N 1
ATOM 2262 C CA . VAL A 1 296 ? 47.508 11.520 -58.061 1.00 92.94 296 VAL A CA 1
ATOM 2263 C C . VAL A 1 296 ? 46.836 10.400 -57.254 1.00 92.94 296 VAL A C 1
ATOM 2265 O O . VAL A 1 296 ? 47.254 10.104 -56.126 1.00 92.94 296 VAL A O 1
ATOM 2268 N N . PRO A 1 297 ? 45.787 9.736 -57.782 1.00 95.06 297 PRO A N 1
ATOM 2269 C CA . PRO A 1 297 ? 45.169 8.596 -57.111 1.00 95.06 297 PRO A CA 1
ATOM 2270 C C . PRO A 1 297 ? 46.193 7.496 -56.809 1.00 95.06 297 PRO A C 1
ATOM 2272 O O . PRO A 1 297 ? 46.974 7.083 -57.664 1.00 95.06 297 PRO A O 1
ATOM 2275 N N . CYS A 1 298 ? 46.178 6.975 -55.583 1.00 93.56 298 CYS A N 1
ATOM 2276 C CA . CYS A 1 298 ? 47.059 5.888 -55.178 1.00 93.56 298 CYS A CA 1
ATOM 2277 C C . CYS A 1 298 ? 46.670 4.606 -55.927 1.00 93.56 298 CYS A C 1
ATOM 2279 O O . CYS A 1 298 ? 45.660 3.976 -55.602 1.00 93.56 298 CYS A O 1
ATOM 2281 N N . TYR A 1 299 ? 47.482 4.218 -56.914 1.00 92.50 299 TYR A N 1
ATOM 2282 C CA . TYR A 1 299 ? 47.231 3.068 -57.789 1.00 92.50 299 TYR A CA 1
ATOM 2283 C C . TYR A 1 299 ? 46.952 1.744 -57.049 1.00 92.50 299 TYR A C 1
ATOM 2285 O O . TYR A 1 299 ? 45.947 1.114 -57.383 1.00 92.50 299 TYR A O 1
ATOM 2293 N N . PRO A 1 300 ? 47.724 1.328 -56.017 1.00 90.06 300 PRO A N 1
ATOM 2294 C CA . PRO A 1 300 ? 47.452 0.081 -55.289 1.00 90.06 300 PRO A CA 1
ATOM 2295 C C . PRO A 1 300 ? 46.045 -0.011 -54.691 1.00 90.06 300 PRO A C 1
ATOM 2297 O O . PRO A 1 300 ? 45.374 -1.028 -54.834 1.00 90.06 300 PRO A O 1
ATOM 2300 N N . CYS A 1 301 ? 45.558 1.072 -54.082 1.00 91.69 301 CYS A N 1
ATOM 2301 C CA . CYS A 1 301 ? 44.212 1.107 -53.503 1.00 91.69 301 CYS A CA 1
ATOM 2302 C C . CYS A 1 301 ? 43.141 1.650 -54.467 1.00 91.69 301 CYS A C 1
ATOM 2304 O O . CYS A 1 301 ? 41.963 1.739 -54.100 1.00 91.69 301 CYS A O 1
ATOM 2306 N N . ARG A 1 302 ? 43.542 2.022 -55.691 1.00 93.12 302 ARG A N 1
ATOM 2307 C CA . ARG A 1 302 ? 42.724 2.678 -56.724 1.00 93.12 302 ARG A CA 1
ATOM 2308 C C . ARG A 1 302 ? 41.973 3.905 -56.203 1.00 93.12 302 ARG A C 1
ATOM 2310 O O . ARG A 1 302 ? 40.768 4.029 -56.394 1.00 93.12 302 ARG A O 1
ATOM 2317 N N . GLY A 1 303 ? 42.656 4.774 -55.464 1.00 91.00 303 GLY A N 1
ATOM 2318 C CA . GLY A 1 303 ? 42.036 5.998 -54.946 1.00 91.00 303 GLY A CA 1
ATOM 2319 C C . GLY A 1 303 ? 41.261 5.849 -53.630 1.00 91.00 303 GLY A C 1
ATOM 2320 O O . GLY A 1 303 ? 40.888 6.851 -53.032 1.00 91.00 303 GLY A O 1
ATOM 2321 N N . ARG A 1 304 ? 41.008 4.623 -53.147 1.00 90.50 304 ARG A N 1
ATOM 2322 C CA . ARG A 1 304 ? 40.099 4.383 -52.005 1.00 90.50 304 ARG A CA 1
ATOM 2323 C C . ARG A 1 304 ? 40.729 4.591 -50.630 1.00 90.50 304 ARG A C 1
ATOM 2325 O O . ARG A 1 304 ? 40.002 4.739 -49.656 1.00 90.50 304 ARG A O 1
ATOM 2332 N N . GLY A 1 305 ? 42.056 4.535 -50.538 1.00 90.69 305 GLY A N 1
ATOM 2333 C CA . GLY A 1 305 ? 42.808 4.683 -49.289 1.00 90.69 305 GLY A CA 1
ATOM 2334 C C . GLY A 1 305 ? 42.983 3.404 -48.466 1.00 90.69 305 GLY A C 1
ATOM 2335 O O . GLY A 1 305 ? 43.722 3.419 -47.485 1.00 90.69 305 GLY A O 1
ATOM 2336 N N . PHE A 1 306 ? 42.387 2.279 -48.868 1.00 91.62 306 PHE A N 1
ATOM 2337 C CA . PHE A 1 306 ? 42.441 1.009 -48.131 1.00 91.62 306 PHE A CA 1
ATOM 2338 C C . PHE A 1 306 ? 42.854 -0.145 -49.054 1.00 91.62 306 PHE A C 1
ATOM 2340 O O . PHE A 1 306 ? 42.389 -0.200 -50.194 1.00 91.62 306 PHE A O 1
ATOM 2347 N N . ASP A 1 307 ? 43.707 -1.050 -48.564 1.00 85.06 307 ASP A N 1
ATOM 2348 C CA . ASP A 1 307 ? 44.201 -2.213 -49.328 1.00 85.06 307 ASP A CA 1
ATOM 2349 C C . ASP A 1 307 ? 43.207 -3.377 -49.300 1.00 85.06 307 ASP A C 1
ATOM 2351 O O . ASP A 1 307 ? 43.016 -4.070 -50.297 1.00 85.06 307 ASP A O 1
ATOM 2355 N N . LEU A 1 308 ? 42.542 -3.579 -48.161 1.00 80.88 308 LEU A N 1
ATOM 2356 C CA . LEU A 1 308 ? 41.603 -4.675 -47.967 1.00 80.88 308 LEU A CA 1
ATOM 2357 C C . LEU A 1 308 ? 40.407 -4.217 -47.136 1.00 80.88 308 LEU A C 1
ATOM 2359 O O . LEU A 1 308 ? 40.544 -3.501 -46.140 1.00 80.88 308 LEU A O 1
ATOM 2363 N N . LEU A 1 309 ? 39.232 -4.664 -47.564 1.00 82.12 309 LEU A N 1
ATOM 2364 C CA . LEU A 1 309 ? 37.961 -4.447 -46.897 1.00 82.12 309 LEU A CA 1
ATOM 2365 C C . LEU A 1 309 ? 37.377 -5.823 -46.593 1.00 82.12 309 LEU A C 1
ATOM 2367 O O . LEU A 1 309 ? 36.884 -6.509 -47.486 1.00 82.12 309 LEU A O 1
ATOM 2371 N N . ILE A 1 310 ? 37.487 -6.239 -45.332 1.00 84.31 310 ILE A N 1
ATOM 2372 C CA . ILE A 1 310 ? 36.926 -7.511 -44.872 1.00 84.31 310 ILE A CA 1
ATOM 2373 C C . ILE A 1 310 ? 35.555 -7.219 -44.274 1.00 84.31 310 ILE A C 1
ATOM 2375 O O . ILE A 1 310 ? 35.454 -6.569 -43.229 1.00 84.31 310 ILE A O 1
ATOM 2379 N N . LYS A 1 311 ? 34.497 -7.684 -44.944 1.00 87.44 311 LYS A N 1
ATOM 2380 C CA . LYS A 1 311 ? 33.133 -7.636 -44.406 1.00 87.44 311 LYS A CA 1
ATOM 2381 C C . LYS A 1 311 ? 33.005 -8.641 -43.269 1.00 87.44 311 LYS A C 1
ATOM 2383 O O . LYS A 1 311 ? 33.554 -9.736 -43.339 1.00 87.44 311 LYS A O 1
ATOM 2388 N N . CYS A 1 312 ? 32.284 -8.282 -42.212 1.00 86.56 312 CYS A N 1
ATOM 2389 C CA . CYS A 1 312 ? 32.056 -9.225 -41.126 1.00 86.56 312 CYS A CA 1
ATOM 2390 C C . CYS A 1 312 ? 31.154 -10.377 -41.591 1.00 86.56 312 CYS A C 1
ATOM 2392 O O . CYS A 1 312 ? 29.987 -10.167 -41.892 1.00 86.56 312 CYS A O 1
ATOM 2394 N N . GLU A 1 313 ? 31.657 -11.607 -41.583 1.00 89.44 313 GLU A N 1
ATOM 2395 C CA . GLU A 1 313 ? 30.888 -12.780 -42.031 1.00 89.44 313 GLU A CA 1
ATOM 2396 C C . GLU A 1 313 ? 29.722 -13.131 -41.095 1.00 89.44 313 GLU A C 1
ATOM 2398 O O . GLU A 1 313 ? 28.722 -13.710 -41.513 1.00 89.44 313 GLU A O 1
ATOM 2403 N N . LYS A 1 314 ? 29.821 -12.752 -39.814 1.00 88.00 314 LYS A N 1
ATOM 2404 C CA . LYS A 1 314 ? 28.807 -13.078 -38.800 1.00 88.00 314 LYS A CA 1
ATOM 2405 C C . LYS A 1 314 ? 27.627 -12.108 -38.762 1.00 88.00 314 LYS A C 1
ATOM 2407 O O . LYS A 1 314 ? 26.655 -12.376 -38.058 1.00 88.00 314 LYS A O 1
ATOM 2412 N N . CYS A 1 315 ? 27.699 -10.969 -39.449 1.00 86.75 315 CYS A N 1
ATOM 2413 C CA . CYS A 1 315 ? 26.622 -9.982 -39.437 1.00 86.75 315 CYS A CA 1
ATOM 2414 C C . CYS A 1 315 ? 26.547 -9.194 -40.745 1.00 86.75 315 CYS A C 1
ATOM 2416 O O . CYS A 1 315 ? 27.570 -8.828 -41.308 1.00 86.75 315 CYS A O 1
ATOM 2418 N N . LYS A 1 316 ? 25.337 -8.839 -41.186 1.00 81.19 316 LYS A N 1
ATOM 2419 C CA . LYS A 1 316 ? 25.164 -8.044 -42.414 1.00 81.19 316 LYS A CA 1
ATOM 2420 C C . LYS A 1 316 ? 25.533 -6.572 -42.227 1.00 81.19 316 LYS A C 1
ATOM 2422 O O . LYS A 1 316 ? 26.165 -5.979 -43.089 1.00 81.19 316 LYS A O 1
ATOM 2427 N N . ASP A 1 317 ? 25.178 -6.002 -41.076 1.00 86.06 317 ASP A N 1
ATOM 2428 C CA . ASP A 1 317 ? 25.232 -4.553 -40.849 1.00 86.06 317 ASP A CA 1
ATOM 2429 C C . ASP A 1 317 ? 26.010 -4.149 -39.597 1.00 86.06 317 ASP A C 1
ATOM 2431 O O . ASP A 1 317 ? 25.781 -3.084 -39.032 1.00 86.06 317 ASP A O 1
ATOM 2435 N N . GLY A 1 318 ? 26.920 -4.991 -39.113 1.00 88.50 318 GLY A N 1
ATOM 2436 C CA . GLY A 1 318 ? 27.572 -4.756 -37.821 1.00 88.50 318 GLY A CA 1
ATOM 2437 C C . GLY A 1 318 ? 26.695 -5.122 -36.619 1.00 88.50 318 GLY A C 1
ATOM 2438 O O . GLY A 1 318 ? 27.144 -5.032 -35.476 1.00 88.50 318 GLY A O 1
ATOM 2439 N N . PHE A 1 319 ? 25.470 -5.584 -36.864 1.00 90.69 319 PHE A N 1
ATOM 2440 C CA . PHE A 1 319 ? 24.515 -5.994 -35.845 1.00 90.69 319 PHE A CA 1
ATOM 2441 C C . PHE A 1 319 ? 24.005 -7.412 -36.096 1.00 90.69 319 PHE A C 1
ATOM 2443 O O . PHE A 1 319 ? 23.850 -7.830 -37.244 1.00 90.69 319 PHE A O 1
ATOM 2450 N N . VAL A 1 320 ? 23.730 -8.133 -35.014 1.00 91.12 320 VAL A N 1
ATOM 2451 C CA . VAL A 1 320 ? 23.081 -9.448 -35.023 1.00 91.12 320 VAL A CA 1
ATOM 2452 C C . VAL A 1 320 ? 21.708 -9.340 -34.377 1.00 91.12 320 VAL A C 1
ATOM 2454 O O . VAL A 1 320 ? 21.536 -8.584 -33.421 1.00 91.12 320 VAL A O 1
ATOM 2457 N N . ASP A 1 321 ? 20.731 -10.091 -34.876 1.00 90.56 321 ASP A N 1
ATOM 2458 C CA . ASP A 1 321 ? 19.407 -10.124 -34.259 1.00 90.56 321 ASP A CA 1
ATOM 2459 C C . ASP A 1 321 ? 19.492 -10.707 -32.843 1.00 90.56 321 ASP A C 1
ATOM 2461 O O . ASP A 1 321 ? 20.177 -11.703 -32.582 1.00 90.56 321 ASP A O 1
ATOM 2465 N N . CYS A 1 322 ? 18.777 -10.085 -31.912 1.00 90.00 322 CYS A N 1
ATOM 2466 C CA . CYS A 1 322 ? 18.647 -10.578 -30.557 1.00 90.00 322 CYS A CA 1
ATOM 2467 C C . CYS A 1 322 ? 17.820 -11.866 -30.567 1.00 90.00 322 CYS A C 1
ATOM 2469 O O . CYS A 1 322 ? 16.655 -11.867 -30.955 1.00 90.00 322 CYS A O 1
ATOM 2471 N N . LYS A 1 323 ? 18.420 -12.967 -30.110 1.00 90.75 323 LYS A N 1
ATOM 2472 C CA . LYS A 1 323 ? 17.749 -14.274 -30.030 1.00 90.75 323 LYS A CA 1
ATOM 2473 C C . LYS A 1 323 ? 16.786 -14.396 -28.846 1.00 90.75 323 LYS A C 1
ATOM 2475 O O . LYS A 1 323 ? 15.975 -15.310 -28.822 1.00 90.75 323 LYS A O 1
ATOM 2480 N N . ASN A 1 324 ? 16.875 -13.476 -27.887 1.00 86.69 324 ASN A N 1
ATOM 2481 C CA . ASN A 1 324 ? 16.104 -13.512 -26.642 1.00 86.69 324 ASN A CA 1
ATOM 2482 C C . ASN A 1 324 ? 14.786 -12.732 -26.740 1.00 86.69 324 ASN A C 1
ATOM 2484 O O . ASN A 1 324 ? 14.099 -12.567 -25.734 1.00 86.69 324 ASN A O 1
ATOM 2488 N N . CYS A 1 325 ? 14.451 -12.200 -27.917 1.00 83.94 325 CYS A N 1
ATOM 2489 C CA . CYS A 1 325 ? 13.171 -11.551 -28.161 1.00 83.94 325 CYS A CA 1
ATOM 2490 C C . CYS A 1 325 ? 12.582 -11.957 -29.512 1.00 83.94 325 CYS A C 1
ATOM 2492 O O . CYS A 1 325 ? 13.255 -12.528 -30.368 1.00 83.94 325 CYS A O 1
ATOM 2494 N N . ASP A 1 326 ? 11.319 -11.601 -29.710 1.00 83.12 326 ASP A N 1
ATOM 2495 C CA . ASP A 1 326 ? 10.530 -11.796 -30.932 1.00 83.12 326 ASP A CA 1
ATOM 2496 C C . ASP A 1 326 ? 11.001 -10.944 -32.128 1.00 83.12 326 ASP A C 1
ATOM 2498 O O . ASP A 1 326 ? 10.314 -10.874 -33.145 1.00 83.12 326 ASP A O 1
ATOM 2502 N N . ARG A 1 327 ? 12.167 -10.288 -32.014 1.00 84.69 327 ARG A N 1
ATOM 2503 C CA . ARG A 1 327 ? 12.728 -9.337 -32.988 1.00 84.69 327 ARG A CA 1
ATOM 2504 C C . ARG A 1 327 ? 11.780 -8.186 -33.340 1.00 84.69 327 ARG A C 1
ATOM 2506 O O . ARG A 1 327 ? 11.973 -7.535 -34.365 1.00 84.69 327 ARG A O 1
ATOM 2513 N N . LYS A 1 328 ? 10.789 -7.897 -32.491 1.00 83.50 328 LYS A N 1
ATOM 2514 C CA . LYS A 1 328 ? 9.909 -6.739 -32.652 1.00 83.50 328 LYS A CA 1
ATOM 2515 C C . LYS A 1 328 ? 10.429 -5.582 -31.804 1.00 83.50 328 LYS A C 1
ATOM 2517 O O . LYS A 1 328 ? 10.683 -5.784 -30.613 1.00 83.50 328 LYS A O 1
ATOM 2522 N N . PRO A 1 329 ? 10.644 -4.392 -32.393 1.00 78.00 329 PRO A N 1
ATOM 2523 C CA . PRO A 1 329 ? 11.047 -3.235 -31.616 1.00 78.00 329 PRO A CA 1
ATOM 2524 C C . PRO A 1 329 ? 9.933 -2.910 -30.631 1.00 78.00 329 PRO A C 1
ATOM 2526 O O . PRO A 1 329 ? 8.756 -2.887 -30.992 1.00 78.00 329 PRO A O 1
ATOM 2529 N N . ARG A 1 330 ? 10.311 -2.710 -29.372 1.00 84.44 330 ARG A N 1
ATOM 2530 C CA . ARG A 1 330 ? 9.383 -2.360 -28.298 1.00 84.44 330 ARG A CA 1
ATOM 2531 C C . ARG A 1 330 ? 9.839 -1.054 -27.685 1.00 84.44 330 ARG A C 1
ATOM 2533 O O . ARG A 1 330 ? 11.009 -0.920 -27.323 1.00 84.44 330 ARG A O 1
ATOM 2540 N N . ASN A 1 331 ? 8.908 -0.119 -27.557 1.00 87.19 331 ASN A N 1
ATOM 2541 C CA . ASN A 1 331 ? 9.132 1.054 -26.734 1.00 87.19 331 ASN A CA 1
ATOM 2542 C C . ASN A 1 331 ? 9.124 0.633 -25.257 1.00 87.19 331 ASN A C 1
ATOM 2544 O O . ASN A 1 331 ? 8.441 -0.332 -24.905 1.00 87.19 331 ASN A O 1
ATOM 2548 N N . PRO A 1 332 ? 9.891 1.313 -24.391 1.00 87.38 332 PRO A N 1
ATOM 2549 C CA . PRO A 1 332 ? 9.780 1.115 -22.953 1.00 87.38 332 PRO A CA 1
ATOM 2550 C C . PRO A 1 332 ? 8.328 1.346 -22.507 1.00 87.38 332 PRO A C 1
ATOM 2552 O O . PRO A 1 332 ? 7.781 2.396 -22.849 1.00 87.38 332 PRO A O 1
ATOM 2555 N N . PRO A 1 333 ? 7.707 0.395 -21.786 1.00 93.88 333 PRO A N 1
ATOM 2556 C CA . PRO A 1 333 ? 6.305 0.504 -21.401 1.00 93.88 333 PRO A CA 1
ATOM 2557 C C . PRO A 1 333 ? 6.073 1.633 -20.395 1.00 93.88 333 PRO A C 1
ATOM 2559 O O . PRO A 1 333 ? 6.846 1.794 -19.440 1.00 93.88 333 PRO A O 1
ATOM 2562 N N . THR A 1 334 ? 4.980 2.374 -20.566 1.00 95.69 334 THR A N 1
ATOM 2563 C CA . THR A 1 334 ? 4.475 3.303 -19.547 1.00 95.69 334 THR A CA 1
ATOM 2564 C C . THR A 1 334 ? 3.751 2.534 -18.436 1.00 95.69 334 THR A C 1
ATOM 2566 O O . THR A 1 334 ? 3.655 1.304 -18.467 1.00 95.69 334 THR A O 1
ATOM 2569 N N . MET A 1 335 ? 3.279 3.224 -17.391 1.00 96.00 335 MET A N 1
ATOM 2570 C CA . MET A 1 335 ? 2.482 2.543 -16.360 1.00 96.00 335 MET A CA 1
ATOM 2571 C C . MET A 1 335 ? 1.134 2.101 -16.904 1.00 96.00 335 MET A C 1
ATOM 2573 O O . MET A 1 335 ? 0.692 1.012 -16.563 1.00 96.00 335 MET A O 1
ATOM 2577 N N . GLU A 1 336 ? 0.532 2.892 -17.785 1.00 96.88 336 GLU A N 1
ATOM 2578 C CA . GLU A 1 336 ? -0.763 2.630 -18.411 1.00 96.88 336 GLU A CA 1
ATOM 2579 C C . GLU A 1 336 ? -0.742 1.362 -19.276 1.00 96.88 336 GLU A C 1
ATOM 2581 O O . GLU A 1 336 ? -1.759 0.671 -19.370 1.00 96.88 336 GLU A O 1
ATOM 2586 N N . ASP A 1 337 ? 0.420 1.020 -19.847 1.00 96.81 337 ASP A N 1
ATOM 2587 C CA . ASP A 1 337 ? 0.645 -0.242 -20.563 1.00 96.81 337 ASP A CA 1
ATOM 2588 C C . ASP A 1 337 ? 0.608 -1.466 -19.627 1.00 96.81 337 ASP A C 1
ATOM 2590 O O . ASP A 1 337 ? 0.310 -2.581 -20.058 1.00 96.81 337 ASP A O 1
ATOM 2594 N N . ILE A 1 338 ? 0.910 -1.277 -18.337 1.00 97.62 338 ILE A N 1
ATOM 2595 C CA . ILE A 1 338 ? 1.037 -2.344 -17.332 1.00 97.62 338 ILE A CA 1
ATOM 2596 C C . ILE A 1 338 ? -0.236 -2.460 -16.489 1.00 97.62 338 ILE A C 1
ATOM 2598 O O . ILE A 1 338 ? -0.744 -3.561 -16.264 1.00 97.62 338 ILE A O 1
ATOM 2602 N N . CYS A 1 339 ? -0.755 -1.341 -15.997 1.00 97.81 339 CYS A N 1
ATOM 2603 C CA . CYS A 1 339 ? -1.931 -1.286 -15.139 1.00 97.81 339 CYS A CA 1
AT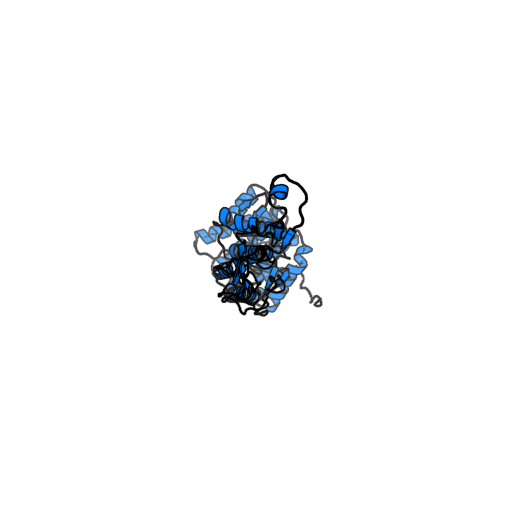OM 2604 C C . CYS A 1 339 ? -2.574 0.104 -15.156 1.00 97.81 339 CYS A C 1
ATOM 2606 O O . CYS A 1 339 ? -1.934 1.104 -15.465 1.00 97.81 339 CYS A O 1
ATOM 2608 N N . THR A 1 340 ? -3.836 0.186 -14.750 1.00 97.31 340 THR A N 1
ATOM 2609 C CA . THR A 1 340 ? -4.463 1.464 -14.379 1.00 97.31 340 THR A CA 1
ATOM 2610 C C . THR A 1 340 ? -4.508 1.590 -12.861 1.00 97.31 340 THR A C 1
ATOM 2612 O O . THR A 1 340 ? -4.672 0.588 -12.172 1.00 97.31 340 THR A O 1
ATOM 2615 N N . GLY A 1 341 ? -4.332 2.798 -12.330 1.00 96.31 341 GLY A N 1
ATOM 2616 C CA . GLY A 1 341 ? -4.388 3.065 -10.893 1.00 96.31 341 GLY A CA 1
ATOM 2617 C C . GLY A 1 341 ? -5.605 3.906 -10.534 1.00 96.31 341 GLY A C 1
ATOM 2618 O O . GLY A 1 341 ? -5.875 4.908 -11.190 1.00 96.31 341 GLY A O 1
ATOM 2619 N N . GLU A 1 342 ? -6.309 3.526 -9.473 1.00 96.62 342 GLU A N 1
ATOM 2620 C CA . GLU A 1 342 ? -7.356 4.343 -8.857 1.00 96.62 342 GLU A CA 1
ATOM 2621 C C . GLU A 1 342 ? -7.012 4.621 -7.396 1.00 96.62 342 GLU A C 1
ATOM 2623 O O . GLU A 1 342 ? -6.430 3.777 -6.712 1.00 96.62 342 GLU A O 1
ATOM 2628 N N . ALA A 1 343 ? -7.369 5.803 -6.889 1.00 96.81 343 ALA A N 1
ATOM 2629 C CA . ALA A 1 343 ? -7.157 6.126 -5.483 1.00 96.81 343 ALA A CA 1
ATOM 2630 C C . ALA A 1 343 ? -7.914 5.133 -4.587 1.00 96.81 343 A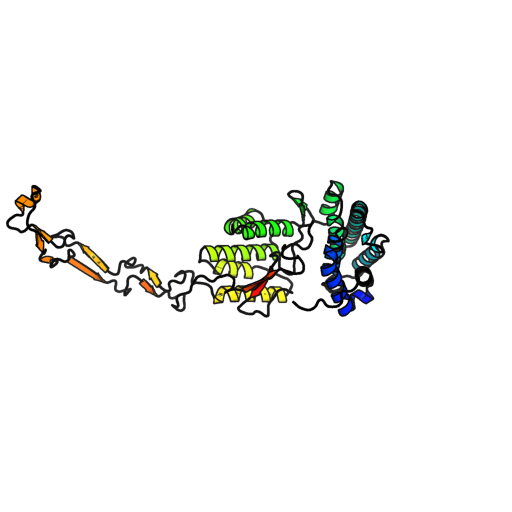LA A C 1
ATOM 2632 O O . ALA A 1 343 ? -9.100 4.859 -4.781 1.00 96.81 343 ALA A O 1
ATOM 2633 N N . CYS A 1 344 ? -7.233 4.588 -3.583 1.00 96.56 344 CYS A N 1
ATOM 2634 C CA . CYS A 1 344 ? -7.851 3.652 -2.659 1.00 96.56 344 CYS A CA 1
ATOM 2635 C C . CYS A 1 344 ? -8.862 4.382 -1.772 1.00 96.56 344 CYS A C 1
ATOM 2637 O O . CYS A 1 344 ? -8.489 5.229 -0.960 1.00 96.56 344 CYS A O 1
ATOM 2639 N N . LEU A 1 345 ? -10.135 4.006 -1.887 1.00 93.19 345 LEU A N 1
ATOM 2640 C CA . LEU A 1 345 ? -11.236 4.639 -1.156 1.00 93.19 345 LEU A CA 1
ATOM 2641 C C . LEU A 1 345 ? -11.186 4.424 0.365 1.00 93.19 345 LEU A C 1
ATOM 2643 O O . LEU A 1 345 ? -11.808 5.182 1.099 1.00 93.19 345 LEU A O 1
ATOM 2647 N N . GLN A 1 346 ? -10.467 3.408 0.859 1.00 93.25 346 GLN A N 1
ATOM 2648 C CA . GLN A 1 346 ? -10.349 3.175 2.305 1.00 93.25 346 GLN A CA 1
ATOM 2649 C C . GLN A 1 346 ? -9.403 4.178 2.979 1.00 93.25 346 GLN A C 1
ATOM 2651 O O . GLN A 1 346 ? -9.691 4.677 4.068 1.00 93.25 346 GLN A O 1
ATOM 2656 N N . CYS A 1 347 ? -8.278 4.482 2.329 1.00 96.06 347 CYS A N 1
ATOM 2657 C CA . CYS A 1 347 ? -7.255 5.394 2.842 1.00 96.06 347 CYS A CA 1
ATOM 2658 C C . CYS A 1 347 ? -7.234 6.754 2.133 1.00 96.06 347 CYS A C 1
ATOM 2660 O O . CYS A 1 347 ? -6.302 7.526 2.334 1.00 96.06 347 CYS A O 1
ATOM 2662 N N . ASP A 1 348 ? -8.236 7.043 1.300 1.00 94.44 348 ASP A N 1
ATOM 2663 C CA . ASP A 1 348 ? -8.353 8.268 0.501 1.00 94.44 348 ASP A CA 1
ATOM 2664 C C . ASP A 1 348 ? -7.087 8.578 -0.321 1.00 94.44 348 ASP A C 1
ATOM 2666 O O . ASP A 1 348 ? -6.657 9.725 -0.414 1.00 94.44 348 ASP A O 1
ATOM 2670 N N . GLY A 1 349 ? -6.430 7.554 -0.872 1.00 96.31 349 GLY A N 1
ATOM 2671 C CA . GLY A 1 349 ? -5.201 7.750 -1.648 1.00 96.31 349 GLY A CA 1
ATOM 2672 C C . GLY A 1 349 ? -3.897 7.814 -0.842 1.00 96.31 349 GLY A C 1
ATOM 2673 O O . GLY A 1 349 ? -2.830 7.819 -1.446 1.00 96.31 349 GLY A O 1
ATOM 2674 N N . ARG A 1 350 ? -3.942 7.840 0.498 1.00 96.12 350 ARG A N 1
ATOM 2675 C CA . ARG A 1 350 ? -2.753 8.088 1.344 1.00 96.12 350 ARG A CA 1
ATOM 2676 C C . ARG A 1 350 ? -1.792 6.901 1.467 1.00 96.12 350 ARG A C 1
ATOM 2678 O O . ARG A 1 350 ? -0.609 7.079 1.721 1.00 96.12 350 ARG A O 1
ATOM 2685 N N . GLY A 1 351 ? -2.313 5.680 1.362 1.00 97.25 351 GLY A N 1
ATOM 2686 C CA . GLY A 1 351 ? -1.561 4.448 1.648 1.00 97.25 351 GLY A CA 1
ATOM 2687 C C . GLY A 1 351 ? -1.596 4.015 3.116 1.00 97.25 351 GLY A C 1
ATOM 2688 O O . GLY A 1 351 ? -1.255 2.879 3.430 1.00 97.25 351 GLY A O 1
ATOM 2689 N N . TYR A 1 352 ? -2.118 4.856 4.005 1.00 97.06 352 TYR A N 1
ATOM 2690 C CA . TYR A 1 352 ? -2.341 4.571 5.422 1.00 97.06 352 TYR A CA 1
ATOM 2691 C C . TYR A 1 352 ? -3.752 5.017 5.832 1.00 97.06 352 TYR A C 1
ATOM 2693 O O . TYR A 1 352 ? -4.283 6.003 5.316 1.00 97.06 352 TYR A O 1
ATOM 2701 N N . VAL A 1 353 ? -4.413 4.221 6.673 1.00 96.50 353 VAL A N 1
ATOM 2702 C CA . VAL A 1 353 ? -5.874 4.318 6.864 1.00 96.50 353 VAL A CA 1
ATOM 2703 C C . VAL A 1 353 ? -6.293 5.468 7.782 1.00 96.50 353 VAL A C 1
ATOM 2705 O O . VAL A 1 353 ? -7.202 6.213 7.412 1.00 96.50 353 VAL A O 1
ATOM 2708 N N . PHE A 1 354 ? -5.604 5.653 8.909 1.00 97.56 354 PHE A N 1
ATOM 2709 C CA . PHE A 1 354 ? -5.807 6.777 9.834 1.00 97.56 354 PHE A CA 1
ATOM 2710 C C . PHE A 1 354 ? -5.097 8.036 9.309 1.00 97.56 354 PHE A C 1
ATOM 2712 O O . PHE A 1 354 ? -4.167 7.920 8.516 1.00 97.56 354 PHE A O 1
ATOM 2719 N N . ARG A 1 355 ? -5.509 9.246 9.693 1.00 95.75 355 ARG A N 1
ATOM 2720 C CA . ARG A 1 355 ? -4.782 10.489 9.340 1.00 95.75 355 ARG A CA 1
ATOM 2721 C C . ARG A 1 355 ? -3.615 10.745 10.289 1.00 95.75 355 ARG A C 1
ATOM 2723 O O . ARG A 1 355 ? -2.534 11.101 9.827 1.00 95.75 355 ARG A O 1
ATOM 2730 N N . ASN A 1 356 ? -3.831 10.511 11.578 1.00 96.69 356 ASN A N 1
ATOM 2731 C CA . ASN A 1 356 ? -2.903 10.840 12.658 1.00 96.69 356 ASN A CA 1
ATOM 2732 C C . ASN A 1 356 ? -2.068 9.636 13.126 1.00 96.69 356 ASN A C 1
ATOM 2734 O O . ASN A 1 356 ? -1.191 9.783 13.974 1.00 96.69 356 ASN A O 1
ATOM 2738 N N . VAL A 1 357 ? -2.317 8.445 12.565 1.00 97.75 357 VAL A N 1
ATOM 2739 C CA . VAL A 1 357 ? -1.540 7.230 12.842 1.00 97.75 357 VAL A CA 1
ATOM 2740 C C . VAL A 1 357 ? -1.131 6.541 11.540 1.00 97.75 357 VAL A C 1
ATOM 2742 O O . VAL A 1 357 ? -1.963 6.190 10.703 1.00 97.75 357 VAL A O 1
ATOM 2745 N N . LEU A 1 358 ? 0.162 6.277 11.365 1.00 97.81 358 LEU A N 1
ATOM 2746 C CA . LEU A 1 358 ? 0.683 5.553 10.208 1.00 97.81 358 LEU A CA 1
ATOM 2747 C C . LEU A 1 358 ? 0.444 4.055 10.384 1.00 97.81 358 LEU A C 1
ATOM 2749 O O . LEU A 1 358 ? 1.285 3.296 10.874 1.00 97.81 358 LEU A O 1
ATOM 2753 N N . TRP A 1 359 ? -0.737 3.622 9.966 1.00 97.75 359 TRP A N 1
ATOM 2754 C CA . TRP A 1 359 ? -1.081 2.216 9.825 1.00 97.75 359 TRP A CA 1
ATOM 2755 C C . TRP A 1 359 ? -1.342 1.915 8.356 1.00 97.75 359 TRP A C 1
ATOM 2757 O O . TRP A 1 359 ? -2.293 2.435 7.765 1.00 97.75 359 TRP A O 1
ATOM 2767 N N . ALA A 1 360 ? -0.471 1.105 7.755 1.00 97.62 360 ALA A N 1
ATOM 2768 C CA . ALA A 1 360 ? -0.532 0.811 6.334 1.00 97.62 360 ALA A CA 1
ATOM 2769 C C . ALA A 1 360 ? -1.886 0.214 5.917 1.00 97.62 360 ALA A C 1
ATOM 2771 O O . ALA A 1 360 ? -2.467 -0.648 6.583 1.00 97.62 360 ALA A O 1
ATOM 2772 N N . CYS A 1 361 ? -2.399 0.684 4.784 1.00 97.50 361 CYS A N 1
ATOM 2773 C CA . CYS A 1 361 ? -3.683 0.260 4.256 1.00 97.50 361 CYS A CA 1
ATOM 2774 C C . CYS A 1 361 ? -3.564 -1.096 3.566 1.00 97.50 361 CYS A C 1
ATOM 2776 O O . CYS A 1 361 ? -2.961 -1.216 2.499 1.00 97.50 361 CYS A O 1
ATOM 2778 N N . LYS A 1 362 ? -4.201 -2.113 4.151 1.00 95.44 362 LYS A N 1
ATOM 2779 C CA . LYS A 1 362 ? -4.183 -3.482 3.623 1.00 95.44 362 LYS A CA 1
ATOM 2780 C C . LYS A 1 362 ? -4.873 -3.599 2.255 1.00 95.44 362 LYS A C 1
ATOM 2782 O O . LYS A 1 362 ? -4.360 -4.311 1.402 1.00 95.44 362 LYS A O 1
ATOM 2787 N N . SER A 1 363 ? -5.951 -2.851 1.992 1.00 95.38 363 SER A N 1
ATOM 2788 C CA . SER A 1 363 ? -6.682 -2.930 0.709 1.00 95.38 363 SER A CA 1
ATOM 2789 C C . SER A 1 363 ? -5.963 -2.332 -0.500 1.00 95.38 363 SER A C 1
ATOM 2791 O O . SER A 1 363 ? -6.365 -2.593 -1.629 1.00 95.38 363 SER A O 1
ATOM 2793 N N . CYS A 1 364 ? -4.916 -1.528 -0.310 1.00 97.56 364 CYS A N 1
ATOM 2794 C CA . CYS A 1 364 ? -4.041 -1.094 -1.407 1.00 97.56 364 CYS A CA 1
ATOM 2795 C C . CYS A 1 364 ? -2.581 -1.482 -1.181 1.00 97.56 364 CYS A C 1
ATOM 2797 O O . CYS A 1 364 ? -1.693 -0.923 -1.823 1.00 97.56 364 CYS A O 1
ATOM 2799 N N . LEU A 1 365 ? -2.336 -2.400 -0.237 1.00 97.38 365 LEU A N 1
ATOM 2800 C CA . LEU A 1 365 ? -1.003 -2.832 0.173 1.00 97.38 365 LEU A CA 1
ATOM 2801 C C . LEU A 1 365 ? -0.049 -1.646 0.396 1.00 97.38 365 LEU A C 1
ATOM 2803 O O . LEU A 1 365 ? 1.106 -1.669 -0.012 1.00 97.38 365 LEU A O 1
ATOM 2807 N N . GLY A 1 366 ? -0.546 -0.589 1.039 1.00 97.75 366 GLY A N 1
ATOM 2808 C CA . GLY A 1 366 ? 0.245 0.585 1.395 1.00 97.75 366 GLY A CA 1
ATOM 2809 C C . GLY A 1 366 ? 0.481 1.593 0.269 1.00 97.75 366 GLY A C 1
ATOM 2810 O O . GLY A 1 366 ? 0.881 2.709 0.563 1.00 97.75 366 GLY A O 1
ATOM 2811 N N . LEU A 1 367 ? 0.188 1.283 -0.996 1.00 98.00 367 LEU A N 1
ATOM 2812 C CA . LEU A 1 367 ? 0.522 2.171 -2.123 1.00 98.00 367 LEU A CA 1
ATOM 2813 C C . LEU A 1 367 ? -0.353 3.435 -2.195 1.00 98.00 367 LEU A C 1
ATOM 2815 O O . LEU A 1 367 ? -0.024 4.399 -2.874 1.00 98.00 367 LEU A O 1
ATOM 2819 N N . GLY A 1 368 ? -1.522 3.417 -1.554 1.00 97.94 368 GLY A N 1
ATOM 2820 C CA . GLY A 1 368 ? -2.525 4.479 -1.686 1.00 97.94 368 GLY A CA 1
ATOM 2821 C C . GLY A 1 368 ? -3.363 4.368 -2.958 1.00 97.94 368 GLY A C 1
ATOM 2822 O O . GLY A 1 368 ? -4.458 4.915 -3.016 1.00 97.94 368 GLY A O 1
ATOM 2823 N N . GLN A 1 369 ? -2.942 3.563 -3.928 1.00 97.38 369 GLN A N 1
ATOM 2824 C CA . GLN A 1 369 ? -3.684 3.289 -5.153 1.00 97.38 369 GLN A CA 1
ATOM 2825 C C . GLN A 1 369 ? -3.983 1.798 -5.287 1.00 97.38 369 GLN A C 1
ATOM 2827 O O . GLN A 1 369 ? -3.161 0.952 -4.936 1.00 97.38 369 GLN A O 1
ATOM 2832 N N . LYS A 1 370 ? -5.165 1.472 -5.804 1.00 97.12 370 LYS A N 1
ATOM 2833 C CA . LYS A 1 370 ? -5.506 0.126 -6.259 1.00 97.12 370 LYS A CA 1
ATOM 2834 C C . LYS A 1 370 ? -5.126 0.014 -7.725 1.00 97.12 370 LYS A C 1
ATOM 2836 O O . LYS A 1 370 ? -5.601 0.790 -8.551 1.00 97.12 370 LYS A O 1
ATOM 2841 N N . LEU A 1 371 ? -4.249 -0.935 -8.030 1.00 97.62 371 LEU A N 1
ATOM 2842 C CA . LEU A 1 371 ? -3.808 -1.191 -9.394 1.00 97.62 371 LEU A CA 1
ATOM 2843 C C . LEU A 1 371 ? -4.729 -2.233 -10.039 1.00 97.62 371 LEU A C 1
ATOM 2845 O O . LEU A 1 371 ? -5.026 -3.259 -9.431 1.00 97.62 371 LEU A O 1
ATOM 2849 N N . ALA A 1 372 ? -5.157 -1.991 -11.272 1.00 97.81 372 ALA A N 1
ATOM 2850 C CA . ALA A 1 372 ? -5.865 -2.951 -12.109 1.00 97.81 372 ALA A CA 1
ATOM 2851 C C . ALA A 1 372 ? -4.910 -3.452 -13.210 1.00 97.81 372 ALA A C 1
ATOM 2853 O O . ALA A 1 372 ? -4.568 -2.680 -14.114 1.00 97.81 372 ALA A O 1
ATOM 2854 N N . PRO A 1 373 ? -4.422 -4.706 -13.133 1.00 98.00 373 PRO A N 1
ATOM 2855 C CA . PRO A 1 373 ? -3.460 -5.250 -14.093 1.00 98.00 373 PRO A CA 1
ATOM 2856 C C . PRO A 1 373 ? -4.047 -5.324 -15.509 1.00 98.00 373 PRO A C 1
ATOM 2858 O O . PRO A 1 373 ? -5.153 -5.823 -15.691 1.00 98.00 373 PRO A O 1
ATOM 2861 N N . LYS A 1 374 ? -3.308 -4.908 -16.545 1.00 97.62 374 LYS A N 1
ATOM 2862 C CA . LYS A 1 374 ? -3.800 -4.984 -17.936 1.00 97.62 374 LYS A CA 1
ATOM 2863 C C . LYS A 1 374 ? -3.939 -6.413 -18.455 1.00 97.62 374 LYS A C 1
ATOM 2865 O O . LYS A 1 374 ? -4.817 -6.675 -19.270 1.00 97.62 374 LYS A O 1
ATOM 2870 N N . ALA A 1 375 ? -3.095 -7.337 -17.994 1.00 95.25 375 ALA A N 1
ATOM 2871 C CA . ALA A 1 375 ? -3.164 -8.733 -18.424 1.00 95.25 375 ALA A CA 1
ATOM 2872 C C . ALA A 1 375 ? -4.372 -9.487 -17.847 1.00 95.25 375 ALA A C 1
ATOM 2874 O O . ALA A 1 375 ? -4.740 -10.520 -18.404 1.00 95.25 375 ALA A O 1
ATOM 2875 N N . ASP A 1 376 ? -4.943 -9.005 -16.738 1.00 95.81 376 ASP A N 1
ATOM 2876 C CA . ASP A 1 376 ? -6.179 -9.523 -16.147 1.00 95.81 376 ASP A CA 1
ATOM 2877 C C . ASP A 1 376 ? -6.844 -8.444 -15.263 1.00 95.81 376 ASP A C 1
ATOM 2879 O O . ASP A 1 376 ? -6.600 -8.388 -14.052 1.00 95.81 376 ASP A O 1
ATOM 2883 N N . PRO A 1 377 ? -7.679 -7.567 -15.854 1.00 95.44 377 PRO A N 1
ATOM 2884 C CA . PRO A 1 377 ? -8.300 -6.453 -15.135 1.00 95.44 377 PRO A CA 1
ATOM 2885 C C . PRO A 1 377 ? -9.290 -6.876 -14.048 1.00 95.44 377 PRO A C 1
ATOM 2887 O O . PRO A 1 377 ? -9.686 -6.039 -13.244 1.00 95.44 377 PRO A O 1
ATOM 2890 N N . SER A 1 378 ? -9.700 -8.149 -14.007 1.00 95.69 378 SER A N 1
ATOM 2891 C CA . SER A 1 378 ? -10.598 -8.661 -12.966 1.00 95.69 378 SER A CA 1
ATOM 2892 C C . SER A 1 378 ? -9.888 -8.864 -11.622 1.00 95.69 378 SER A C 1
ATOM 2894 O O . SER A 1 378 ? -10.531 -8.895 -10.572 1.00 95.69 378 SER A O 1
ATOM 2896 N N . LYS A 1 379 ? -8.553 -8.975 -11.633 1.00 96.06 379 LYS A N 1
ATOM 2897 C CA . LYS A 1 379 ? -7.727 -9.236 -10.450 1.00 96.06 379 LYS A CA 1
ATOM 2898 C C . LYS A 1 379 ? -7.304 -7.927 -9.796 1.00 96.06 379 LYS A C 1
ATOM 2900 O O . LYS A 1 379 ? -6.137 -7.546 -9.854 1.00 96.06 379 LYS A O 1
ATOM 2905 N N . VAL A 1 380 ? -8.257 -7.230 -9.184 1.00 93.31 380 VAL A N 1
ATOM 2906 C CA . VAL A 1 380 ? -8.031 -5.991 -8.419 1.00 93.31 380 VAL A CA 1
ATOM 2907 C C . VAL A 1 380 ? -8.127 -6.281 -6.923 1.00 93.31 380 VAL A C 1
ATOM 2909 O O . VAL A 1 380 ? -8.960 -7.075 -6.494 1.00 93.31 380 VAL A O 1
ATOM 2912 N N . LEU A 1 381 ? -7.295 -5.614 -6.120 1.00 92.44 381 LEU A N 1
ATOM 2913 C CA . LEU A 1 381 ? -7.405 -5.661 -4.660 1.00 92.44 381 LEU A CA 1
ATOM 2914 C C . LEU A 1 381 ? -8.754 -5.086 -4.198 1.00 92.44 381 LEU A C 1
ATOM 2916 O O . LEU A 1 381 ? -9.124 -3.964 -4.569 1.00 92.44 381 LEU A O 1
ATOM 2920 N N . GLN A 1 382 ? -9.482 -5.832 -3.366 1.00 84.00 382 GLN A N 1
ATOM 2921 C CA . GLN A 1 382 ? -10.796 -5.429 -2.851 1.00 84.00 382 GLN A CA 1
ATOM 2922 C C . GLN A 1 382 ? -10.728 -4.640 -1.537 1.00 84.00 382 GLN A C 1
ATOM 2924 O O . GLN A 1 382 ? -9.792 -4.809 -0.723 1.00 84.00 382 GLN A O 1
#

Secondary structure (DSSP, 8-state):
----PPPPPHHHHHHHHH-HHHHHSHHHHHHHHHHHHHHGGG-GGGHHHHHHHHHHTTS-TTTTT--HHHHHHHHHHHTSGGGSSGGG--HHHHHHHHHHHHHHHHHHHHH-TT---HHHHHHHHHHHTTSPPSHHHHHHHHHTT-EEETTEEE-HHHHHHHHHHHHHHHT-HHHHHHHHHHTGGGS--HHHHHHHHHHHHHHHHHTT--THHHHHHHHT---S-HHHHHHHHHHHHHHHHHPPPTTTTTSSEEE-TTTTT-SEEEEEPTTTTTSSEEE-GGGHHHHTTT----EEE-TTTTTSSEEEEEE-TT-SSSEEE-TTS-S---PPP-HHHHEEEEE-TTTTTSSBSSSSEE-B-GGGTTSSEEEEETT-TT----